Protein AF-A0A0F3IJR3-F1 (afdb_monomer_lite)

Foldseek 3Di:
DPDDDLQDDDLPDLVVLVVLVVCCVVPNDDPPVNLVSVLSSVVLADSDPVPDPLPQAPLVVDVPVVNLVSVLQQLQKGKYKDADDPVPDDVPDPRIDIAIAGNDDPVSLVVVVVCLVSCLVCLVVLLVSLLVSQVVCVSVVAFDLQDHCCCPCPVALPDDPQNPHDDRNCSSSVSNLVSLVVCCVVPVVVSVVVLVVLVPRSTLSSVLSNLQVLLPDPSDALLVSLVSCCPPVNANVQGLSNLQSNLSNCLRRLVVDDPVSLVVVVVSLVVFHDPVVDDPPQDPVNVVVSRLLSSLLVLVSCVVSVHDDDPVSVVSNVVSCVVPVVDDDPPDCPSSGPDDDPPDDCPLQPDHLVRLVPDDLVVNVCSLPDPPDPVNNVSSLVSLLVCCLVPVVSLLVNLVVCLVVVVDDLSSLLSSVVSLVNNPDVVSVVSNVVSVVSDDPVSCPDPRPVVVVVVVVVD

pLDDT: mean 83.33, std 15.6, range [25.81, 98.75]

Sequence (459 aa):
MWNGSLAKNANLHPQFIHHIKSKIEKNPPNEPYLTFWRIIALKLNDCISTNIYHEFPNIKVSRDEFSLSALLKLLEPKIKFSKRPPWENNTDSPPYQAEVVIQIKTYQFKKLKTYYPEIVSLLLPITNFLNQAMNYWQLLGKADDKNDFSEWHLVSISPHDQNNQFHNWTLLIELCRDLWDITYKTNQSLALAVLEIWKTFQFPVFKRLIFDAFANSDCVSPSDKLDYLLTDNHWWFWSSATTREKFRLLASICPKLNRTALKILEQAILSGPPREMFRQEITDHEWQNINDRKVWLHLVKLESFNATLSKKLQAALNDLSTKYPRWKLEEGERSEFNIWFSTGRGNRCDITRDELITLPIQQRIEKLTESTDEFIQEERIDLFGYICRDKPDFALETLGYIAATSNWDNLIWHKSIMALSEANNPQYWLETAKLIVQLPDQFFCKRSLGGFMVDKANR

Radius of gyration: 27.33 Å; chains: 1; bounding box: 63×71×64 Å

Structure (mmCIF, N/CA/C/O backbone):
data_AF-A0A0F3IJR3-F1
#
_entry.id   AF-A0A0F3IJR3-F1
#
loop_
_atom_site.group_PDB
_atom_site.id
_atom_site.type_symbol
_atom_site.label_atom_id
_atom_site.label_alt_id
_atom_site.label_comp_id
_atom_site.label_asym_id
_atom_site.label_entity_id
_atom_site.label_seq_id
_atom_site.pdbx_PDB_ins_code
_atom_site.Cartn_x
_atom_site.Cartn_y
_atom_site.Cartn_z
_atom_site.occupancy
_atom_site.B_iso_or_equiv
_atom_site.auth_seq_id
_atom_site.auth_comp_id
_atom_site.auth_asym_id
_atom_site.auth_atom_id
_atom_site.pdbx_PDB_model_num
ATOM 1 N N . MET A 1 1 ? 7.805 -5.496 -41.199 1.00 29.22 1 MET A N 1
ATOM 2 C CA . MET A 1 1 ? 9.189 -5.091 -40.850 1.00 29.22 1 MET A CA 1
ATOM 3 C C . MET A 1 1 ? 9.370 -5.116 -39.334 1.00 29.22 1 MET A C 1
ATOM 5 O O . MET A 1 1 ? 9.513 -4.080 -38.703 1.00 29.22 1 MET A O 1
ATOM 9 N N . TRP A 1 2 ? 9.313 -6.306 -38.740 1.00 30.94 2 TRP A N 1
ATOM 10 C CA . TRP A 1 2 ? 9.474 -6.514 -37.299 1.00 30.94 2 TRP A CA 1
ATOM 11 C C . TRP A 1 2 ? 10.588 -7.542 -37.106 1.00 30.94 2 TRP A C 1
ATOM 13 O O . TRP A 1 2 ? 10.345 -8.664 -36.700 1.00 30.94 2 TRP A O 1
ATOM 23 N N . ASN A 1 3 ? 11.806 -7.184 -37.517 1.00 25.81 3 ASN A N 1
ATOM 24 C CA . ASN A 1 3 ? 12.992 -8.010 -37.311 1.00 25.81 3 ASN A CA 1
ATOM 25 C C . ASN A 1 3 ? 14.134 -7.111 -36.819 1.00 25.81 3 ASN A C 1
ATOM 27 O O . ASN A 1 3 ? 14.698 -6.329 -37.577 1.00 25.81 3 ASN A O 1
ATOM 31 N N . GLY A 1 4 ? 14.460 -7.228 -35.531 1.00 27.92 4 GLY A N 1
ATOM 32 C CA . GLY A 1 4 ? 15.848 -7.133 -35.071 1.00 27.92 4 GLY A CA 1
ATOM 33 C C . GLY A 1 4 ? 16.371 -5.835 -34.446 1.00 27.92 4 GLY A C 1
ATOM 34 O O . GLY A 1 4 ? 17.396 -5.919 -33.779 1.00 27.92 4 GLY A O 1
ATOM 35 N N . SER A 1 5 ? 15.738 -4.660 -34.573 1.00 30.77 5 SER A N 1
ATOM 36 C CA . SER A 1 5 ? 16.418 -3.405 -34.161 1.00 30.77 5 SER A CA 1
ATOM 37 C C . SER A 1 5 ? 16.098 -2.861 -32.760 1.00 30.77 5 SER A C 1
ATOM 39 O O . SER A 1 5 ? 16.765 -1.930 -32.322 1.00 30.77 5 SER A O 1
ATOM 41 N N . LEU A 1 6 ? 15.116 -3.406 -32.034 1.00 39.41 6 LEU A N 1
ATOM 42 C CA . LEU A 1 6 ? 14.783 -2.946 -30.670 1.00 39.41 6 LEU A CA 1
ATOM 43 C C . LEU A 1 6 ? 15.561 -3.687 -29.565 1.00 39.41 6 LEU A C 1
ATOM 45 O O . LEU A 1 6 ? 15.434 -3.354 -28.394 1.00 39.41 6 LEU A O 1
ATOM 49 N N . ALA A 1 7 ? 16.383 -4.678 -29.925 1.00 33.22 7 ALA A N 1
ATOM 50 C CA . ALA A 1 7 ? 16.997 -5.603 -28.971 1.00 33.22 7 ALA A CA 1
ATOM 51 C C . ALA A 1 7 ? 18.374 -5.173 -28.425 1.00 33.22 7 ALA A C 1
ATOM 53 O O . ALA A 1 7 ? 18.953 -5.897 -27.619 1.00 33.22 7 ALA A O 1
ATOM 54 N N . LYS A 1 8 ? 18.942 -4.033 -28.842 1.00 35.62 8 LYS A N 1
ATOM 55 C CA . LYS A 1 8 ? 20.280 -3.617 -28.386 1.00 35.62 8 LYS A CA 1
ATOM 56 C C . LYS A 1 8 ? 20.358 -2.116 -28.139 1.00 35.62 8 LYS A C 1
ATOM 58 O O . LYS A 1 8 ? 20.561 -1.376 -29.088 1.00 35.62 8 LYS A O 1
ATOM 63 N N . ASN A 1 9 ? 20.242 -1.708 -26.871 1.00 39.19 9 ASN A N 1
ATOM 64 C CA . ASN A 1 9 ? 20.875 -0.542 -26.218 1.00 39.19 9 ASN A CA 1
ATOM 65 C C . ASN A 1 9 ? 20.870 0.850 -26.886 1.00 39.19 9 ASN A C 1
ATOM 67 O O . ASN A 1 9 ? 21.471 1.782 -26.356 1.00 39.19 9 ASN A O 1
ATOM 71 N N . ALA A 1 10 ? 20.229 1.037 -28.030 1.00 44.69 10 ALA A N 1
ATOM 72 C CA . ALA A 1 10 ? 20.289 2.280 -28.766 1.00 44.69 10 ALA A CA 1
ATOM 73 C C . ALA A 1 10 ? 19.064 3.114 -28.411 1.00 44.69 10 ALA A C 1
ATOM 75 O O . ALA A 1 10 ? 17.939 2.796 -28.799 1.00 44.69 10 ALA A O 1
ATOM 76 N N . ASN A 1 11 ? 19.297 4.220 -27.703 1.00 58.75 11 ASN A N 1
ATOM 77 C CA . ASN A 1 11 ? 18.420 5.377 -27.812 1.00 58.75 11 ASN A CA 1
ATOM 78 C C . ASN A 1 11 ? 18.106 5.584 -29.297 1.00 58.75 11 ASN A C 1
ATOM 80 O O . ASN A 1 11 ? 19.029 5.706 -30.106 1.00 58.75 11 ASN A O 1
ATOM 84 N N . LEU A 1 12 ? 16.822 5.594 -29.661 1.00 66.50 12 LEU A N 1
ATOM 85 C CA . LEU A 1 12 ? 16.434 5.823 -31.048 1.00 66.50 12 LEU A CA 1
ATOM 86 C C . LEU A 1 12 ? 17.084 7.112 -31.555 1.00 66.50 12 LEU A C 1
ATOM 88 O O . LEU A 1 12 ? 17.100 8.132 -30.857 1.00 66.50 12 LEU A O 1
ATOM 92 N N . HIS A 1 13 ? 17.625 7.052 -32.773 1.00 76.94 13 HIS A N 1
ATOM 93 C CA . HIS A 1 13 ? 18.280 8.196 -33.392 1.00 76.94 13 HIS A CA 1
ATOM 94 C C . HIS A 1 13 ? 17.322 9.407 -33.405 1.00 76.94 13 HIS A C 1
ATOM 96 O O . HIS A 1 13 ? 16.145 9.227 -33.738 1.00 76.94 13 HIS A O 1
ATOM 102 N N . PRO A 1 14 ? 17.768 10.641 -33.086 1.00 78.25 14 PRO A N 1
ATOM 103 C CA . PRO A 1 14 ? 16.880 11.805 -32.989 1.00 78.25 14 PRO A CA 1
ATOM 104 C C . PRO A 1 14 ? 16.018 12.044 -34.236 1.00 78.25 14 PRO A C 1
ATOM 106 O O . PRO A 1 14 ? 14.844 12.388 -34.119 1.00 78.25 14 PRO A O 1
ATOM 109 N N . GLN A 1 15 ? 16.561 11.787 -35.430 1.00 79.69 15 GLN A N 1
ATOM 110 C CA . GLN A 1 15 ? 15.805 11.892 -36.685 1.00 79.69 15 GLN A CA 1
ATOM 111 C C . GLN A 1 15 ? 14.688 10.846 -36.790 1.00 79.69 15 GLN A C 1
ATOM 113 O O . GLN A 1 15 ? 13.614 11.138 -37.309 1.00 79.69 15 GLN A O 1
ATOM 118 N N . PHE A 1 16 ? 14.908 9.638 -36.264 1.00 81.50 16 PHE A N 1
ATOM 119 C CA . PHE A 1 16 ? 13.880 8.602 -36.235 1.00 81.50 16 PHE A CA 1
ATOM 120 C C . PHE A 1 16 ? 12.771 8.957 -35.238 1.00 81.50 16 PHE A C 1
ATOM 122 O O . PHE A 1 16 ? 11.596 8.810 -35.556 1.00 81.50 16 PHE A O 1
ATOM 129 N N . ILE A 1 17 ? 13.123 9.530 -34.080 1.00 82.19 17 ILE A N 1
ATOM 130 C CA . ILE A 1 17 ? 12.140 10.081 -33.133 1.00 82.19 17 ILE A CA 1
ATOM 131 C C . ILE A 1 17 ? 11.315 11.191 -33.792 1.00 82.19 17 ILE A C 1
ATOM 133 O O . ILE A 1 17 ? 10.092 11.195 -33.669 1.00 82.19 17 ILE A O 1
ATOM 137 N N . HIS A 1 18 ? 11.960 12.110 -34.516 1.00 83.50 18 HIS A N 1
ATOM 138 C CA . HIS A 1 18 ? 11.261 13.161 -35.255 1.00 83.50 18 HIS A CA 1
ATOM 139 C C . HIS A 1 18 ? 10.301 12.576 -36.304 1.00 83.50 18 HIS A C 1
ATOM 141 O O . HIS A 1 18 ? 9.154 13.012 -36.404 1.00 83.50 18 HIS A O 1
ATOM 147 N N . HIS A 1 19 ? 10.727 11.534 -37.025 1.00 85.62 19 HIS A N 1
ATOM 148 C CA . HIS A 1 19 ? 9.872 10.828 -37.976 1.00 85.62 19 HIS A CA 1
ATOM 149 C C . HIS A 1 19 ? 8.655 10.181 -37.301 1.00 85.62 19 HIS A C 1
ATOM 151 O O . HIS A 1 19 ? 7.536 10.351 -37.785 1.00 85.62 19 HIS A O 1
ATOM 157 N N . ILE A 1 20 ? 8.851 9.487 -36.172 1.00 84.62 20 ILE A N 1
ATOM 158 C CA . ILE A 1 20 ? 7.757 8.892 -35.388 1.00 84.62 20 ILE A CA 1
ATOM 159 C C . ILE A 1 20 ? 6.767 9.977 -34.957 1.00 84.62 20 ILE A C 1
ATOM 161 O O . ILE A 1 20 ? 5.573 9.829 -35.205 1.00 84.62 20 ILE A O 1
ATOM 165 N N . LYS A 1 21 ? 7.249 11.081 -34.368 1.00 86.06 21 LYS A N 1
ATOM 166 C CA . LYS A 1 21 ? 6.394 12.196 -33.924 1.00 86.06 21 LYS A CA 1
ATOM 167 C C . LYS A 1 21 ? 5.563 12.762 -35.079 1.00 86.06 21 LYS A C 1
ATOM 169 O O . LYS A 1 21 ? 4.343 12.821 -34.972 1.00 86.06 21 LYS A O 1
ATOM 174 N N . SER A 1 22 ? 6.199 13.045 -36.219 1.00 87.88 22 SER A N 1
ATOM 175 C CA . SER A 1 22 ? 5.498 13.543 -37.410 1.00 87.88 22 SER A CA 1
ATOM 176 C C . SER A 1 22 ? 4.459 12.552 -37.951 1.00 87.88 22 SER A C 1
ATOM 178 O O . SER A 1 22 ? 3.396 12.957 -38.423 1.00 87.88 22 SER A O 1
ATOM 180 N N . LYS A 1 23 ? 4.738 11.243 -37.895 1.00 89.00 23 LYS A N 1
ATOM 181 C CA . LYS A 1 23 ? 3.787 10.207 -38.325 1.00 89.00 23 LYS A CA 1
ATOM 182 C C . LYS A 1 23 ? 2.594 10.091 -37.382 1.00 89.00 23 LYS A C 1
ATOM 184 O O . LYS A 1 23 ? 1.479 9.995 -37.882 1.00 89.00 23 LYS A O 1
ATOM 189 N N . ILE A 1 24 ? 2.816 10.157 -36.068 1.00 88.94 24 ILE A N 1
ATOM 190 C CA . ILE A 1 24 ? 1.741 10.173 -35.065 1.00 88.94 24 ILE A CA 1
ATOM 191 C C . ILE A 1 24 ? 0.814 11.376 -35.280 1.00 88.94 24 ILE A C 1
ATOM 193 O O . ILE A 1 24 ? -0.397 11.217 -35.213 1.00 88.94 24 ILE A O 1
ATOM 197 N N . GLU A 1 25 ? 1.363 12.560 -35.558 1.00 89.38 25 GLU A N 1
ATOM 198 C CA . GLU A 1 25 ? 0.566 13.776 -35.785 1.00 89.38 25 GLU A CA 1
ATOM 199 C C . GLU A 1 25 ? -0.280 13.700 -37.061 1.00 89.38 25 GLU A C 1
ATOM 201 O O . GLU A 1 25 ? -1.421 14.151 -37.076 1.00 89.38 25 GLU A O 1
ATOM 206 N N . LYS A 1 26 ? 0.270 13.128 -38.140 1.00 90.19 26 LYS A N 1
ATOM 207 C CA . LYS A 1 26 ? -0.408 13.064 -39.444 1.00 90.19 26 LYS A CA 1
ATOM 208 C C . LYS A 1 26 ? -1.416 11.924 -39.555 1.00 90.19 26 LYS A C 1
ATOM 210 O O . LYS A 1 26 ? -2.424 12.079 -40.234 1.00 90.19 26 LYS A O 1
ATOM 215 N N . ASN A 1 27 ? -1.100 10.764 -38.987 1.00 90.56 27 ASN A N 1
ATOM 216 C CA . ASN A 1 27 ? -1.944 9.575 -39.048 1.00 90.56 27 ASN A CA 1
ATOM 217 C C . ASN A 1 27 ? -1.704 8.714 -37.795 1.00 90.56 27 ASN A C 1
ATOM 219 O O . ASN A 1 27 ? -0.881 7.789 -37.836 1.00 90.56 27 ASN A O 1
ATOM 223 N N . PRO A 1 28 ? -2.345 9.053 -36.662 1.00 87.62 28 PRO A N 1
ATOM 224 C CA . PRO A 1 28 ? -2.126 8.346 -35.411 1.00 87.62 28 PRO A CA 1
ATOM 225 C C . PRO A 1 28 ? -2.619 6.896 -35.525 1.00 87.62 28 PRO A C 1
ATOM 227 O O . PRO A 1 28 ? -3.729 6.666 -36.007 1.00 87.62 28 PRO A O 1
ATOM 230 N N . PRO A 1 29 ? -1.830 5.901 -35.082 1.00 86.75 29 PRO A N 1
ATOM 231 C CA . PRO A 1 29 ? -2.337 4.540 -34.952 1.00 86.75 29 PRO A CA 1
ATOM 232 C C . PRO A 1 29 ? -3.429 4.474 -33.872 1.00 86.75 29 PRO A C 1
ATOM 234 O O . PRO A 1 29 ? -3.525 5.358 -33.023 1.00 86.75 29 PRO A O 1
ATOM 237 N N . ASN A 1 30 ? -4.224 3.403 -33.868 1.00 86.88 30 ASN A N 1
ATOM 238 C CA . ASN A 1 30 ? -5.191 3.158 -32.797 1.00 86.88 30 ASN A CA 1
ATOM 239 C C . ASN A 1 30 ? -4.487 2.755 -31.492 1.00 86.88 30 ASN A C 1
ATOM 241 O O . ASN A 1 30 ? -3.358 2.248 -31.499 1.00 86.88 30 ASN A O 1
ATOM 245 N N . GLU A 1 31 ? -5.172 2.934 -30.364 1.00 84.50 31 GLU A N 1
ATOM 246 C CA . GLU A 1 31 ? -4.730 2.330 -29.108 1.00 84.50 31 GLU A CA 1
ATOM 247 C C . GLU A 1 31 ? -4.719 0.795 -29.218 1.00 84.50 31 GLU A C 1
ATOM 249 O O . GLU A 1 31 ? -5.541 0.227 -29.942 1.00 84.50 31 GLU A O 1
ATOM 254 N N . PRO A 1 32 ? -3.780 0.102 -28.546 1.00 81.19 32 PRO A N 1
ATOM 255 C CA . PRO A 1 32 ? -2.757 0.612 -27.613 1.00 81.19 32 PRO A CA 1
ATOM 256 C C . PRO A 1 32 ? -1.435 1.071 -28.279 1.00 81.19 32 PRO A C 1
ATOM 258 O O . PRO A 1 32 ? -0.481 1.469 -27.603 1.00 81.19 32 PRO A O 1
ATOM 261 N N . TYR A 1 33 ? -1.333 1.006 -29.613 1.00 84.56 33 TYR A N 1
ATOM 262 C CA . TYR A 1 33 ? -0.088 1.286 -30.344 1.00 84.56 33 TYR A CA 1
ATOM 263 C C . TYR A 1 33 ? 0.300 2.769 -30.343 1.00 84.56 33 TYR A C 1
ATOM 265 O O . TYR A 1 33 ? 1.489 3.090 -30.405 1.00 84.56 33 TYR A O 1
ATOM 273 N N . LEU A 1 34 ? -0.675 3.677 -30.263 1.00 85.56 34 LEU A N 1
ATOM 274 C CA . LEU A 1 34 ? -0.418 5.111 -30.113 1.00 85.56 34 LEU A CA 1
ATOM 275 C C . LEU A 1 34 ? 0.354 5.405 -28.829 1.00 85.56 34 LEU A C 1
ATOM 277 O O . LEU A 1 34 ? 1.403 6.055 -28.880 1.00 85.56 34 LEU A O 1
ATOM 281 N N . THR A 1 35 ? -0.125 4.874 -27.705 1.00 85.00 35 THR A N 1
ATOM 282 C CA . THR A 1 35 ? 0.542 4.980 -26.404 1.00 85.00 35 THR A CA 1
ATOM 283 C C . THR A 1 35 ? 1.959 4.412 -26.457 1.00 85.00 35 THR A C 1
ATOM 285 O O . THR A 1 35 ? 2.906 5.088 -26.050 1.00 85.00 35 THR A O 1
ATOM 288 N N . PHE A 1 36 ? 2.142 3.228 -27.053 1.00 85.19 36 PHE A N 1
ATOM 289 C CA . PHE A 1 36 ? 3.469 2.639 -27.262 1.00 85.19 36 PHE A CA 1
ATOM 290 C C . PHE A 1 36 ? 4.419 3.598 -27.995 1.00 85.19 36 PHE A C 1
ATOM 292 O O . PHE A 1 36 ? 5.496 3.920 -27.491 1.00 85.19 36 PHE A O 1
ATOM 299 N N . TRP A 1 37 ? 4.021 4.111 -29.163 1.00 84.69 37 TRP A N 1
ATOM 300 C CA . TRP A 1 37 ? 4.897 4.973 -29.959 1.00 84.69 37 TRP A CA 1
ATOM 301 C C . TRP A 1 37 ? 5.162 6.332 -29.306 1.00 84.69 37 TRP A C 1
ATOM 303 O O . TRP A 1 37 ? 6.263 6.865 -29.458 1.00 84.69 37 TRP A O 1
ATOM 313 N N . ARG A 1 38 ? 4.210 6.873 -28.534 1.00 85.62 38 ARG A N 1
ATOM 314 C CA . ARG A 1 38 ? 4.421 8.086 -27.727 1.00 85.62 38 ARG A CA 1
ATOM 315 C C . ARG A 1 38 ? 5.463 7.863 -26.634 1.00 85.62 38 ARG A C 1
ATOM 317 O O . ARG A 1 38 ? 6.383 8.670 -26.521 1.00 85.62 38 ARG A O 1
ATOM 324 N N . ILE A 1 39 ? 5.375 6.756 -25.893 1.00 84.75 39 ILE A N 1
ATOM 325 C CA . ILE A 1 39 ? 6.351 6.387 -24.852 1.00 84.75 39 ILE A CA 1
ATOM 326 C C . ILE A 1 39 ? 7.758 6.274 -25.451 1.00 84.75 39 ILE A C 1
ATOM 328 O O . ILE A 1 39 ? 8.713 6.852 -24.926 1.00 84.75 39 ILE A O 1
ATOM 332 N N . ILE A 1 40 ? 7.870 5.590 -26.592 1.00 81.88 40 ILE A N 1
ATOM 333 C CA . ILE A 1 40 ? 9.126 5.425 -27.328 1.00 81.88 40 ILE A CA 1
ATOM 334 C C . ILE A 1 40 ? 9.674 6.779 -27.819 1.00 81.88 40 ILE A C 1
ATOM 336 O O . ILE A 1 40 ? 10.865 7.060 -27.680 1.00 81.88 40 ILE A O 1
ATOM 340 N N . ALA A 1 41 ? 8.820 7.658 -28.351 1.00 79.88 41 ALA A N 1
ATOM 341 C CA . ALA A 1 41 ? 9.226 8.978 -28.841 1.00 79.88 41 ALA A CA 1
ATOM 342 C C . ALA A 1 41 ? 9.627 9.960 -27.723 1.00 79.88 41 ALA A C 1
ATOM 344 O O . ALA A 1 41 ? 10.402 10.889 -27.972 1.00 79.88 41 ALA A O 1
ATOM 345 N N . LEU A 1 42 ? 9.100 9.771 -26.511 1.00 78.44 42 LEU A N 1
ATOM 346 C CA . LEU A 1 42 ? 9.433 10.551 -25.317 1.00 78.44 42 LEU A CA 1
ATOM 347 C C . LEU A 1 42 ? 10.641 9.994 -24.548 1.00 78.44 42 LEU A C 1
ATOM 349 O O . LEU A 1 42 ? 11.078 10.628 -23.592 1.00 78.44 42 LEU A O 1
ATOM 353 N N . LYS A 1 43 ? 11.207 8.851 -24.971 1.00 76.31 43 LYS A N 1
ATOM 354 C CA . LYS A 1 43 ? 12.312 8.158 -24.280 1.00 76.31 43 LYS A CA 1
ATOM 355 C C . LYS A 1 43 ? 12.000 7.842 -22.811 1.00 76.31 43 LYS A C 1
ATOM 357 O O . LYS A 1 43 ? 12.888 7.857 -21.963 1.00 76.31 43 LYS A O 1
ATOM 362 N N . LEU A 1 44 ? 10.731 7.563 -22.512 1.00 72.25 44 LEU A N 1
ATOM 363 C CA . LEU A 1 44 ? 10.310 7.112 -21.180 1.00 72.25 44 LEU A CA 1
ATOM 364 C C . LEU A 1 44 ? 10.570 5.612 -20.992 1.00 72.25 44 LEU A C 1
ATOM 366 O O . LEU A 1 44 ? 10.406 5.083 -19.893 1.00 72.25 44 LEU A O 1
ATOM 370 N N . ASN A 1 45 ? 10.940 4.912 -22.067 1.00 69.75 45 ASN A N 1
ATOM 371 C CA . ASN A 1 45 ? 11.229 3.495 -22.030 1.00 69.75 45 ASN A CA 1
ATOM 372 C C . ASN A 1 45 ? 12.633 3.210 -21.491 1.00 69.75 45 ASN A C 1
ATOM 374 O O . ASN A 1 45 ? 13.572 3.961 -21.748 1.00 69.75 45 ASN A O 1
ATOM 378 N N . ASP A 1 46 ? 12.784 2.075 -20.815 1.00 64.94 46 ASP A N 1
ATOM 379 C CA . ASP A 1 46 ? 14.101 1.529 -20.520 1.00 64.94 46 ASP A CA 1
ATOM 380 C C . ASP A 1 46 ? 14.512 0.543 -21.617 1.00 64.94 46 ASP A C 1
ATOM 382 O O . ASP A 1 46 ? 13.840 -0.464 -21.865 1.00 64.94 46 ASP A O 1
ATOM 386 N N . CYS A 1 47 ? 15.634 0.820 -22.274 1.00 49.53 47 CYS A N 1
ATOM 387 C CA . CYS A 1 47 ? 16.326 -0.153 -23.110 1.00 49.53 47 CYS A CA 1
ATOM 388 C C . CYS A 1 47 ? 17.326 -0.900 -22.223 1.00 49.53 47 CYS A C 1
ATOM 390 O O . CYS A 1 47 ? 18.531 -0.773 -22.426 1.00 49.53 47 CYS A O 1
ATOM 392 N N . ILE A 1 48 ? 16.851 -1.658 -21.228 1.00 45.06 48 ILE A N 1
ATOM 393 C CA . ILE A 1 48 ? 17.747 -2.458 -20.384 1.00 45.06 48 ILE A CA 1
ATOM 394 C C . ILE A 1 48 ? 18.396 -3.520 -21.269 1.00 45.06 48 ILE A C 1
ATOM 396 O O . ILE A 1 48 ? 17.821 -4.577 -21.536 1.00 45.06 48 ILE A O 1
ATOM 400 N N . SER A 1 49 ? 19.630 -3.264 -21.697 1.00 40.88 49 SER A N 1
ATOM 401 C CA . SER A 1 49 ? 20.579 -4.338 -21.934 1.00 40.88 49 SER A CA 1
ATOM 402 C C . SER A 1 49 ? 20.668 -5.130 -20.639 1.00 40.88 49 SER A C 1
ATOM 404 O O . SER A 1 49 ? 21.152 -4.629 -19.624 1.00 40.88 49 SER A O 1
ATOM 406 N N . THR A 1 50 ? 20.247 -6.388 -20.687 1.00 39.28 50 THR A N 1
ATOM 407 C CA . THR A 1 50 ? 20.383 -7.366 -19.601 1.00 39.28 50 THR A CA 1
ATOM 408 C C . THR A 1 50 ? 21.825 -7.517 -19.084 1.00 39.28 50 THR A C 1
ATOM 410 O O . THR A 1 50 ? 22.027 -8.159 -18.059 1.00 39.28 50 THR A O 1
ATOM 413 N N . ASN A 1 51 ? 22.809 -6.891 -19.747 1.00 35.22 51 ASN A N 1
ATOM 414 C CA . ASN A 1 51 ? 24.241 -6.991 -19.482 1.00 35.22 51 ASN A CA 1
ATOM 415 C C . ASN A 1 51 ? 24.942 -5.691 -19.031 1.00 35.22 51 ASN A C 1
ATOM 417 O O . ASN A 1 51 ? 26.164 -5.719 -18.899 1.00 35.22 51 ASN A O 1
ATOM 421 N N . ILE A 1 52 ? 24.254 -4.562 -18.783 1.00 40.12 52 ILE A N 1
ATOM 422 C CA . ILE A 1 52 ? 24.945 -3.417 -18.147 1.00 40.12 52 ILE A CA 1
ATOM 423 C C . ILE A 1 52 ? 24.871 -3.596 -16.632 1.00 40.12 52 ILE A C 1
ATOM 425 O O . ILE A 1 52 ? 23.828 -3.401 -16.010 1.00 40.12 52 ILE A O 1
ATOM 429 N N . TYR A 1 53 ? 25.994 -3.976 -16.029 1.00 43.84 53 TYR A N 1
ATOM 430 C CA . TYR A 1 53 ? 26.208 -3.779 -14.603 1.00 43.84 53 TYR A CA 1
ATOM 431 C C . TYR A 1 53 ? 26.204 -2.270 -14.341 1.00 43.84 53 TYR A C 1
ATOM 433 O O . TYR A 1 53 ? 27.206 -1.600 -14.568 1.00 43.84 53 TYR A O 1
ATOM 441 N N . HIS A 1 54 ? 25.076 -1.711 -13.905 1.00 54.44 54 HIS A N 1
ATOM 442 C CA . HIS A 1 54 ? 25.104 -0.380 -13.313 1.00 54.44 54 HIS A CA 1
ATOM 443 C C . HIS A 1 54 ? 25.858 -0.491 -11.987 1.00 54.44 54 HIS A C 1
ATOM 445 O O . HIS A 1 54 ? 25.391 -1.155 -11.054 1.00 54.44 54 HIS A O 1
ATOM 451 N N . GLU A 1 55 ? 27.055 0.095 -11.928 1.00 63.94 55 GLU A N 1
ATOM 452 C CA . GLU A 1 55 ? 27.827 0.177 -10.693 1.00 63.94 55 GLU A CA 1
ATOM 453 C C . GLU A 1 55 ? 26.985 0.887 -9.633 1.00 63.94 55 GLU A C 1
ATOM 455 O O . GLU A 1 55 ? 26.518 2.011 -9.819 1.00 63.94 55 GLU A O 1
ATOM 460 N N . PHE A 1 56 ? 26.737 0.189 -8.525 1.00 72.88 56 PHE A N 1
ATOM 461 C CA . PHE A 1 56 ? 26.011 0.767 -7.407 1.00 72.88 56 PHE A CA 1
ATOM 462 C C . PHE A 1 56 ? 26.917 1.805 -6.735 1.00 72.88 56 PHE A C 1
ATOM 464 O O . PHE A 1 56 ? 28.020 1.428 -6.322 1.00 72.88 56 PHE A O 1
ATOM 471 N N . PRO A 1 57 ? 26.489 3.075 -6.605 1.00 73.81 57 PRO A N 1
ATOM 472 C CA . PRO A 1 57 ? 27.361 4.132 -6.113 1.00 73.81 57 PRO A CA 1
ATOM 473 C C . PRO A 1 57 ? 27.839 3.836 -4.687 1.00 73.81 57 PRO A C 1
ATOM 475 O O . PRO A 1 57 ? 27.126 3.238 -3.872 1.00 73.81 57 PRO A O 1
ATOM 478 N N . ASN A 1 58 ? 29.069 4.244 -4.374 1.00 74.12 58 ASN A N 1
ATOM 479 C CA . ASN A 1 58 ? 29.626 4.078 -3.037 1.00 74.12 58 ASN A CA 1
ATOM 480 C C . ASN A 1 58 ? 29.129 5.187 -2.102 1.00 74.12 58 ASN A C 1
ATOM 482 O O . ASN A 1 58 ? 29.812 6.179 -1.877 1.00 74.12 58 ASN A O 1
ATOM 486 N N . ILE A 1 59 ? 27.954 4.975 -1.513 1.00 71.75 59 ILE A N 1
ATOM 487 C CA . ILE A 1 59 ? 27.280 5.973 -0.670 1.00 71.75 59 ILE A CA 1
ATOM 488 C C . ILE A 1 59 ? 28.085 6.309 0.609 1.00 71.75 59 ILE A C 1
ATOM 490 O O . ILE A 1 59 ? 27.970 7.417 1.121 1.00 71.75 59 ILE A O 1
ATOM 494 N N . LYS A 1 60 ? 28.966 5.412 1.100 1.00 63.88 60 LYS A N 1
ATOM 495 C CA . LYS A 1 60 ? 29.793 5.672 2.304 1.00 63.88 60 LYS A CA 1
ATOM 496 C C . LYS A 1 60 ? 30.827 6.773 2.115 1.00 63.88 60 LYS A C 1
ATOM 498 O O . LYS A 1 60 ? 31.185 7.437 3.081 1.00 63.88 60 LYS A O 1
ATOM 503 N N . VAL A 1 61 ? 31.389 6.884 0.914 1.00 51.97 61 VAL A N 1
ATOM 504 C CA . VAL A 1 61 ? 32.572 7.725 0.677 1.00 51.97 61 VAL A CA 1
ATOM 505 C C . VAL A 1 61 ? 32.176 9.181 0.439 1.00 51.97 61 VAL A C 1
ATOM 507 O O . VAL A 1 61 ? 33.035 10.058 0.414 1.00 51.97 61 VAL A O 1
ATOM 510 N N . SER A 1 62 ? 30.881 9.480 0.340 1.00 44.94 62 SER A N 1
ATOM 511 C CA . SER A 1 62 ? 30.484 10.769 -0.179 1.00 44.94 62 SER A CA 1
ATOM 512 C C . SER A 1 62 ? 29.080 11.207 0.239 1.00 44.94 62 SER A C 1
ATOM 514 O O . SER A 1 62 ? 28.068 10.791 -0.321 1.00 44.94 62 SER A O 1
ATOM 516 N N . ARG A 1 63 ? 29.049 12.248 1.072 1.00 55.03 63 ARG A N 1
ATOM 517 C CA . ARG A 1 63 ? 28.084 13.349 0.913 1.00 55.03 63 ARG A CA 1
ATOM 518 C C . ARG A 1 63 ? 28.369 14.165 -0.365 1.00 55.03 63 ARG A C 1
ATOM 520 O O . ARG A 1 63 ? 28.120 15.365 -0.387 1.00 55.03 63 ARG A O 1
ATOM 527 N N . ASP A 1 64 ? 28.968 13.561 -1.392 1.00 71.94 64 ASP A N 1
ATOM 528 C CA . ASP A 1 64 ? 29.156 14.228 -2.670 1.00 71.94 64 ASP A CA 1
ATOM 529 C C . ASP A 1 64 ? 27.843 14.140 -3.443 1.00 71.94 64 ASP A C 1
ATOM 531 O O . ASP A 1 64 ? 27.146 13.122 -3.478 1.00 71.94 64 ASP A O 1
ATOM 535 N N . GLU A 1 65 ? 27.453 15.267 -4.019 1.00 78.25 65 GLU A N 1
ATOM 536 C CA . GLU A 1 65 ? 26.202 15.386 -4.762 1.00 78.25 65 GLU A CA 1
ATOM 537 C C . GLU A 1 65 ? 26.181 14.436 -5.973 1.00 78.25 65 GLU A C 1
ATOM 539 O O . GLU A 1 65 ? 25.113 14.036 -6.439 1.00 78.25 65 GLU A O 1
ATOM 544 N N . PHE A 1 66 ? 27.357 14.005 -6.446 1.00 82.44 66 PHE A N 1
ATOM 545 C CA . PHE A 1 66 ? 27.520 13.064 -7.550 1.00 82.44 66 PHE A CA 1
ATOM 546 C C . PHE A 1 66 ? 26.991 11.665 -7.230 1.00 82.44 66 PHE A C 1
ATOM 548 O O . PHE A 1 66 ? 26.254 11.109 -8.047 1.00 82.44 66 PHE A O 1
ATOM 555 N N . SER A 1 67 ? 27.300 11.100 -6.061 1.00 84.75 67 SER A N 1
ATOM 556 C CA . SER A 1 67 ? 26.830 9.758 -5.693 1.00 84.75 67 SER A CA 1
ATOM 557 C C . SER A 1 67 ? 25.332 9.730 -5.416 1.00 84.75 67 SER A C 1
ATOM 559 O O . SER A 1 67 ? 24.651 8.782 -5.816 1.00 84.75 67 SER A O 1
ATOM 561 N N . LEU A 1 68 ? 24.794 10.793 -4.808 1.00 87.31 68 LEU A N 1
ATOM 562 C CA . LEU A 1 68 ? 23.347 10.958 -4.640 1.00 87.31 68 LEU A CA 1
ATOM 563 C C . LEU A 1 68 ? 22.647 11.128 -5.996 1.00 87.31 68 LEU A C 1
ATOM 565 O O . LEU A 1 68 ? 21.626 10.491 -6.243 1.00 87.31 68 LEU A O 1
ATOM 569 N N . SER A 1 69 ? 23.225 11.909 -6.912 1.00 86.81 69 SER A N 1
ATOM 570 C CA . SER A 1 69 ? 22.721 12.057 -8.284 1.00 86.81 69 SER A CA 1
ATOM 571 C C . SER A 1 69 ? 22.756 10.733 -9.059 1.00 86.81 69 SER A C 1
ATOM 573 O O . SER A 1 69 ? 21.793 10.383 -9.742 1.00 86.81 69 SER A O 1
ATOM 575 N N . ALA A 1 70 ? 23.830 9.950 -8.920 1.00 87.31 70 ALA A N 1
ATOM 576 C CA . ALA A 1 70 ? 23.936 8.621 -9.515 1.00 87.31 70 ALA A CA 1
ATOM 577 C C . ALA A 1 70 ? 22.874 7.663 -8.957 1.00 87.31 70 ALA A C 1
ATOM 579 O O . ALA A 1 70 ? 22.239 6.945 -9.729 1.00 87.31 70 ALA A O 1
ATOM 580 N N . LEU A 1 71 ? 22.623 7.693 -7.644 1.00 89.31 71 LEU A N 1
ATOM 581 C CA . LEU A 1 71 ? 21.547 6.920 -7.026 1.00 89.31 71 LEU A CA 1
ATOM 582 C C . LEU A 1 71 ? 20.171 7.346 -7.556 1.00 89.31 71 LEU A C 1
ATOM 584 O O . LEU A 1 71 ? 19.375 6.483 -7.916 1.00 89.31 71 LEU A O 1
ATOM 588 N N . LEU A 1 72 ? 19.898 8.651 -7.655 1.00 91.56 72 LEU A N 1
ATOM 589 C CA . LEU A 1 72 ? 18.630 9.151 -8.196 1.00 91.56 72 LEU A CA 1
ATOM 590 C C . LEU A 1 72 ? 18.396 8.678 -9.633 1.00 91.56 72 LEU A C 1
ATOM 592 O O . LEU A 1 72 ? 17.281 8.284 -9.953 1.00 91.56 72 LEU A O 1
ATOM 596 N N . LYS A 1 73 ? 19.433 8.622 -10.477 1.00 89.56 73 LYS A N 1
ATOM 597 C CA . LYS A 1 73 ? 19.311 8.048 -11.829 1.00 89.56 73 LYS A CA 1
ATOM 598 C C . LYS A 1 73 ? 18.884 6.579 -11.807 1.00 89.56 73 LYS A C 1
ATOM 600 O O . LYS A 1 73 ? 18.110 6.172 -12.662 1.00 89.56 73 LYS A O 1
ATOM 605 N N . LEU A 1 74 ? 19.353 5.797 -10.830 1.00 90.12 74 LEU A N 1
ATOM 606 C CA . LEU A 1 74 ? 18.959 4.390 -10.687 1.00 90.12 74 LEU A CA 1
ATOM 607 C C . LEU A 1 74 ? 17.532 4.216 -10.151 1.00 90.12 74 LEU A C 1
ATOM 609 O O . LEU A 1 74 ? 16.897 3.196 -10.416 1.00 90.12 74 LEU A O 1
ATOM 613 N N . LEU A 1 75 ? 17.046 5.182 -9.370 1.00 92.75 75 LEU A N 1
ATOM 614 C CA . LEU A 1 75 ? 15.697 5.186 -8.800 1.00 92.75 75 LEU A CA 1
ATOM 615 C C . LEU A 1 75 ? 14.660 5.843 -9.719 1.00 92.75 75 LEU A C 1
ATOM 617 O O . LEU A 1 75 ? 13.466 5.716 -9.459 1.00 92.75 75 LEU A O 1
ATOM 621 N N . GLU A 1 76 ? 15.090 6.527 -10.780 1.00 93.56 76 GLU A N 1
ATOM 622 C CA . GLU A 1 76 ? 14.188 7.140 -11.747 1.00 93.56 76 GLU A CA 1
ATOM 623 C C . GLU A 1 76 ? 13.319 6.051 -12.406 1.00 93.56 76 GLU A C 1
ATOM 625 O O . GLU A 1 76 ? 13.857 5.093 -12.977 1.00 93.56 76 GLU A O 1
ATOM 630 N N . PRO A 1 77 ? 11.980 6.161 -12.351 1.00 94.25 77 PRO A N 1
ATOM 631 C CA . PRO A 1 77 ? 11.104 5.186 -12.977 1.00 94.25 77 PRO A CA 1
ATOM 632 C C . PRO A 1 77 ? 11.238 5.241 -14.498 1.00 94.25 77 PRO A C 1
ATOM 634 O O . PRO A 1 77 ? 11.440 6.302 -15.094 1.00 94.25 77 PRO A O 1
ATOM 637 N N . LYS A 1 78 ? 11.075 4.084 -15.137 1.00 90.88 78 LYS A N 1
ATOM 638 C CA . LYS A 1 78 ? 11.068 3.897 -16.592 1.00 90.88 78 LYS A CA 1
ATOM 639 C C . LYS A 1 78 ? 10.010 2.867 -16.984 1.00 90.88 78 LYS A C 1
ATOM 641 O O . LYS A 1 78 ? 9.556 2.089 -16.150 1.00 90.88 78 LYS A O 1
ATOM 646 N N . ILE A 1 79 ? 9.642 2.827 -18.263 1.00 89.25 79 ILE A N 1
ATOM 647 C CA . ILE A 1 79 ? 8.713 1.828 -18.811 1.00 89.25 79 ILE A CA 1
ATOM 648 C C . ILE A 1 79 ? 9.496 0.739 -19.546 1.00 89.25 79 ILE A C 1
ATOM 650 O O . ILE A 1 79 ? 10.149 0.989 -20.559 1.00 89.25 79 ILE A O 1
ATOM 654 N N . LYS A 1 80 ? 9.415 -0.498 -19.074 1.00 87.25 80 LYS A N 1
ATOM 655 C CA . LYS A 1 80 ? 10.006 -1.656 -19.742 1.00 87.25 80 LYS A CA 1
ATOM 656 C C . LYS A 1 80 ? 8.958 -2.342 -20.606 1.00 87.25 80 LYS A C 1
ATOM 658 O O . LYS A 1 80 ? 7.922 -2.765 -20.102 1.00 87.25 80 LYS A O 1
ATOM 663 N N . PHE A 1 81 ? 9.262 -2.503 -21.891 1.00 85.00 81 PHE A N 1
ATOM 664 C CA . PHE A 1 81 ? 8.472 -3.337 -22.793 1.00 85.00 81 PHE A CA 1
ATOM 665 C C . PHE A 1 81 ? 9.092 -4.729 -22.915 1.00 85.00 81 PHE A C 1
ATOM 667 O O . PHE A 1 81 ? 10.290 -4.866 -23.168 1.00 85.00 81 PHE A O 1
ATOM 674 N N . SER A 1 82 ? 8.274 -5.765 -22.779 1.00 82.44 82 SER A N 1
ATOM 675 C CA . SER A 1 82 ? 8.644 -7.159 -23.027 1.00 82.44 82 SER A CA 1
ATOM 676 C C . SER A 1 82 ? 7.682 -7.782 -24.033 1.00 82.44 82 SER A C 1
ATOM 678 O O . SER A 1 82 ? 6.541 -7.349 -24.190 1.00 82.44 82 SER A O 1
ATOM 680 N N . LYS A 1 83 ? 8.145 -8.803 -24.759 1.00 79.38 83 LYS A N 1
ATOM 681 C CA . LYS A 1 83 ? 7.255 -9.602 -25.604 1.00 79.38 83 LYS A CA 1
ATOM 682 C C . LYS A 1 83 ? 6.312 -10.387 -24.696 1.00 79.38 83 LYS A C 1
ATOM 684 O O . LYS A 1 83 ? 6.785 -11.005 -23.742 1.00 79.38 83 LYS A O 1
ATOM 689 N N . ARG A 1 84 ? 5.016 -10.398 -25.013 1.00 75.12 84 ARG A N 1
ATOM 690 C CA . ARG A 1 84 ? 4.081 -11.254 -24.283 1.00 75.12 84 ARG A CA 1
ATOM 691 C C . ARG A 1 84 ? 4.437 -12.728 -24.487 1.00 75.12 84 ARG A C 1
ATOM 693 O O . ARG A 1 84 ? 4.793 -13.114 -25.612 1.00 75.12 84 ARG A O 1
ATOM 700 N N . PRO A 1 85 ? 4.353 -13.555 -23.437 1.00 69.62 85 PRO A N 1
ATOM 701 C CA . PRO A 1 85 ? 4.540 -14.980 -23.598 1.00 69.62 85 PRO A CA 1
ATOM 702 C C . PRO A 1 85 ? 3.519 -15.573 -24.579 1.00 69.62 85 PRO A C 1
ATOM 704 O O . PRO A 1 85 ? 2.370 -15.127 -24.604 1.00 69.62 85 PRO A O 1
ATOM 707 N N . PRO A 1 86 ? 3.885 -16.600 -25.369 1.00 63.19 86 PRO A N 1
ATOM 708 C CA . PRO A 1 86 ? 2.976 -17.198 -26.348 1.00 63.19 86 PRO A CA 1
ATOM 709 C C . PRO A 1 86 ? 1.647 -17.694 -25.761 1.00 63.19 86 PRO A C 1
ATOM 711 O O . PRO A 1 86 ? 0.653 -17.722 -26.478 1.00 63.19 86 PRO A O 1
ATOM 714 N N . TRP A 1 87 ? 1.620 -18.068 -24.476 1.00 62.78 87 TRP A N 1
ATOM 715 C CA . TRP A 1 87 ? 0.428 -18.568 -23.782 1.00 62.78 87 TRP A CA 1
ATOM 716 C C . TRP A 1 87 ? -0.532 -17.472 -23.286 1.00 62.78 87 TRP A C 1
ATOM 718 O O . TRP A 1 87 ? -1.651 -17.797 -22.907 1.00 62.78 87 TRP A O 1
ATOM 728 N N . GLU A 1 88 ? -0.132 -16.196 -23.314 1.00 57.53 88 GLU A N 1
ATOM 729 C CA . GLU A 1 88 ? -0.974 -15.034 -22.963 1.00 57.53 88 GLU A CA 1
ATOM 730 C C . GLU A 1 88 ? -1.435 -14.237 -24.194 1.00 57.53 88 GLU A C 1
ATOM 732 O O . GLU A 1 88 ? -2.094 -13.200 -24.074 1.00 57.53 88 GLU A O 1
ATOM 737 N N . ASN A 1 89 ? -1.076 -14.694 -25.395 1.00 56.69 89 ASN A N 1
ATOM 738 C CA . ASN A 1 89 ? -1.492 -14.057 -26.636 1.00 56.69 89 ASN A CA 1
ATOM 739 C C . ASN A 1 89 ? -2.961 -14.379 -26.923 1.00 56.69 89 ASN A C 1
ATOM 741 O O . ASN A 1 89 ? -3.273 -15.386 -27.554 1.00 56.69 89 ASN A O 1
ATOM 745 N N . ASN A 1 90 ? -3.853 -13.493 -26.487 1.00 60.75 90 ASN A N 1
ATOM 746 C CA . ASN A 1 90 ? -5.218 -13.421 -27.000 1.00 60.75 90 ASN A CA 1
ATOM 747 C C . ASN A 1 90 ? -5.265 -12.463 -28.203 1.00 60.75 90 ASN A C 1
ATOM 749 O O . ASN A 1 90 ? -4.501 -11.496 -28.239 1.00 60.75 90 ASN A O 1
ATOM 753 N N . THR A 1 91 ? -6.154 -12.698 -29.173 1.00 58.69 91 THR A N 1
ATOM 754 C CA . THR A 1 91 ? -6.268 -11.875 -30.400 1.00 58.69 91 THR A CA 1
ATOM 755 C C . THR A 1 91 ? -6.541 -10.393 -30.128 1.00 58.69 91 THR A C 1
ATOM 757 O O . THR A 1 91 ? -6.154 -9.553 -30.936 1.00 58.69 91 THR A O 1
ATOM 760 N N . ASP A 1 92 ? -7.122 -10.068 -28.971 1.00 65.62 92 ASP A N 1
ATOM 761 C CA . ASP A 1 92 ? -7.513 -8.703 -28.587 1.00 65.62 92 ASP A CA 1
ATOM 762 C C . ASP A 1 92 ? -6.450 -7.959 -27.759 1.00 65.62 92 ASP A C 1
ATOM 764 O O . ASP A 1 92 ? -6.644 -6.817 -27.345 1.00 65.62 92 ASP A O 1
ATOM 768 N N . SER A 1 93 ? -5.316 -8.600 -27.471 1.00 68.69 93 SER A N 1
ATOM 769 C CA . SER A 1 93 ? -4.272 -8.061 -26.599 1.00 68.69 93 SER A CA 1
ATOM 770 C C . SER A 1 93 ? -3.033 -7.633 -27.390 1.00 68.69 93 SER A C 1
ATOM 772 O O . SER A 1 93 ? -2.618 -8.339 -28.310 1.00 68.69 93 SER A O 1
ATOM 774 N N . PRO A 1 94 ? -2.370 -6.512 -27.030 1.00 72.62 94 PRO A N 1
ATOM 775 C CA . PRO A 1 94 ? -1.133 -6.127 -27.697 1.00 72.62 94 PRO A CA 1
ATOM 776 C C . PRO A 1 94 ? -0.068 -7.225 -27.551 1.00 72.62 94 PRO A C 1
ATOM 778 O O . PRO A 1 94 ? 0.015 -7.859 -26.495 1.00 72.62 94 PRO A O 1
ATOM 781 N N . PRO A 1 95 ? 0.814 -7.407 -28.552 1.00 74.06 95 PRO A N 1
ATOM 782 C CA . PRO A 1 95 ? 1.857 -8.441 -28.540 1.00 74.06 95 PRO A CA 1
ATOM 783 C C . PRO A 1 95 ? 2.994 -8.160 -27.536 1.00 74.06 95 PRO A C 1
ATOM 785 O O . PRO A 1 95 ? 4.006 -8.867 -27.511 1.00 74.06 95 PRO A O 1
ATOM 788 N N . TYR A 1 96 ? 2.859 -7.107 -26.729 1.00 80.38 96 TYR A N 1
ATOM 789 C CA . TYR A 1 96 ? 3.810 -6.690 -25.712 1.00 80.38 96 TYR A CA 1
ATOM 790 C C . TYR A 1 96 ? 3.129 -6.549 -24.349 1.00 80.38 96 TYR A C 1
ATOM 792 O O . TYR A 1 96 ? 1.930 -6.282 -24.251 1.00 80.38 96 TYR A O 1
ATOM 800 N N . GLN A 1 97 ? 3.933 -6.681 -23.302 1.00 83.44 97 GLN A N 1
ATOM 801 C CA . GLN A 1 97 ? 3.622 -6.254 -21.947 1.00 83.44 97 GLN A CA 1
ATOM 802 C C . GLN A 1 97 ? 4.463 -5.016 -21.630 1.00 83.44 97 GLN A C 1
ATOM 804 O O . GLN A 1 97 ? 5.577 -4.862 -22.135 1.00 83.44 97 GLN A O 1
ATOM 809 N N . ALA A 1 98 ? 3.904 -4.114 -20.830 1.00 86.81 98 ALA A N 1
ATOM 810 C CA . ALA A 1 98 ? 4.580 -2.921 -20.351 1.00 86.81 98 ALA A CA 1
ATOM 811 C C . ALA A 1 98 ? 4.518 -2.892 -18.824 1.00 86.81 98 ALA A C 1
ATOM 813 O O . ALA A 1 98 ? 3.451 -3.105 -18.247 1.00 86.81 98 ALA A O 1
ATOM 814 N N . GLU A 1 99 ? 5.654 -2.634 -18.192 1.00 89.12 99 GLU A N 1
ATOM 815 C CA . GLU A 1 99 ? 5.788 -2.551 -16.740 1.00 89.12 99 GLU A CA 1
ATOM 816 C C . GLU A 1 99 ? 6.591 -1.305 -16.370 1.00 89.12 99 GLU A C 1
ATOM 818 O O . GLU A 1 99 ? 7.557 -0.958 -17.054 1.00 89.12 99 GLU A O 1
ATOM 823 N N . VAL A 1 100 ? 6.205 -0.629 -15.289 1.00 91.94 100 VAL A N 1
ATOM 824 C CA . VAL A 1 100 ? 7.030 0.430 -14.704 1.00 91.94 100 VAL A CA 1
ATOM 825 C C . VAL A 1 100 ? 8.091 -0.210 -13.822 1.00 91.94 100 VAL A C 1
ATOM 827 O O . VAL A 1 100 ? 7.780 -0.987 -12.923 1.00 91.94 100 VAL A O 1
ATOM 830 N N . VAL A 1 101 ? 9.347 0.131 -14.083 1.00 91.44 101 VAL A N 1
ATOM 831 C CA . VAL A 1 101 ? 10.517 -0.424 -13.404 1.00 91.44 101 VAL A CA 1
ATOM 832 C C . VAL A 1 101 ? 11.457 0.686 -12.952 1.00 91.44 101 VAL A C 1
ATOM 834 O O . VAL A 1 101 ? 11.430 1.793 -13.485 1.00 91.44 101 VAL A O 1
ATOM 837 N N . ILE A 1 102 ? 12.331 0.362 -12.004 1.00 90.94 102 ILE A N 1
ATOM 838 C CA . ILE A 1 102 ? 13.518 1.156 -11.657 1.00 90.94 102 ILE A CA 1
ATOM 839 C C . ILE A 1 102 ? 14.788 0.324 -11.888 1.00 90.94 102 ILE A C 1
ATOM 841 O O . ILE A 1 102 ? 14.724 -0.894 -12.066 1.00 90.94 102 ILE A O 1
ATOM 845 N N . GLN A 1 103 ? 15.962 0.946 -11.871 1.00 87.19 103 GLN A N 1
ATOM 846 C CA . GLN A 1 103 ? 17.220 0.301 -12.276 1.00 87.19 103 GLN A CA 1
ATOM 847 C C . GLN A 1 103 ? 18.003 -0.327 -11.111 1.00 87.19 103 GLN A C 1
ATOM 849 O O . GLN A 1 103 ? 19.172 -0.684 -11.260 1.00 87.19 103 GLN A O 1
ATOM 854 N N . ILE A 1 104 ? 17.361 -0.502 -9.952 1.00 82.69 104 ILE A N 1
ATOM 855 C CA . ILE A 1 104 ? 17.941 -1.162 -8.777 1.00 82.69 104 ILE A CA 1
ATOM 856 C C . ILE A 1 104 ? 17.412 -2.600 -8.622 1.00 82.69 104 ILE A C 1
ATOM 858 O O . ILE A 1 104 ? 16.229 -2.886 -8.822 1.00 82.69 104 ILE A O 1
ATOM 862 N N . LYS A 1 105 ? 18.299 -3.527 -8.246 1.00 81.25 105 LYS A N 1
ATOM 863 C CA . LYS A 1 105 ? 17.970 -4.928 -7.925 1.00 81.25 105 LYS A CA 1
ATOM 864 C C . LYS A 1 105 ? 17.729 -5.120 -6.423 1.00 81.25 105 LYS A C 1
ATOM 866 O O . LYS A 1 105 ? 18.213 -4.348 -5.598 1.00 81.25 105 LYS A O 1
ATOM 871 N N . THR A 1 106 ? 17.079 -6.221 -6.042 1.00 76.25 106 THR A N 1
ATOM 872 C CA . THR A 1 106 ? 16.736 -6.536 -4.640 1.00 76.25 106 THR A CA 1
ATOM 873 C C . THR A 1 106 ? 17.938 -6.494 -3.687 1.00 76.25 106 THR A C 1
ATOM 875 O O . THR A 1 106 ? 17.839 -5.956 -2.589 1.00 76.25 106 THR A O 1
ATOM 878 N N . TYR A 1 107 ? 19.100 -7.031 -4.081 1.00 78.31 107 TYR A N 1
ATOM 879 C CA . TYR A 1 107 ? 20.292 -7.024 -3.218 1.00 78.31 107 TYR A CA 1
ATOM 880 C C . TYR A 1 107 ? 20.898 -5.620 -3.057 1.00 78.31 107 TYR A C 1
ATOM 882 O O . TYR A 1 107 ? 21.388 -5.284 -1.980 1.00 78.31 107 TYR A O 1
ATOM 890 N N . GLN A 1 108 ? 20.842 -4.788 -4.104 1.00 82.44 108 GLN A N 1
ATOM 891 C CA . GLN A 1 108 ? 21.276 -3.389 -4.048 1.00 82.44 108 GLN A CA 1
ATOM 892 C C . GLN A 1 108 ? 20.354 -2.589 -3.129 1.00 82.44 108 GLN A C 1
ATOM 894 O O . GLN A 1 108 ? 20.836 -1.800 -2.327 1.00 82.44 108 GLN A O 1
ATOM 899 N N . PHE A 1 109 ? 19.048 -2.856 -3.176 1.00 82.44 109 PHE A N 1
ATOM 900 C CA . PHE A 1 109 ? 18.088 -2.258 -2.256 1.00 82.44 109 PHE A CA 1
ATOM 901 C C . PHE A 1 109 ? 18.345 -2.652 -0.797 1.00 82.44 109 PHE A C 1
ATOM 903 O O . PHE A 1 109 ? 18.413 -1.786 0.071 1.00 82.44 109 PHE A O 1
ATOM 910 N N . LYS A 1 110 ? 18.594 -3.940 -0.517 1.00 82.25 110 LYS A N 1
ATOM 911 C CA . LYS A 1 110 ? 19.000 -4.390 0.829 1.00 82.25 110 LYS A CA 1
ATOM 912 C C . LYS A 1 110 ? 20.247 -3.652 1.324 1.00 82.25 110 LYS A C 1
ATOM 914 O O . LYS A 1 110 ? 20.303 -3.262 2.485 1.00 82.25 110 LYS A O 1
ATOM 919 N N . LYS A 1 111 ? 21.222 -3.419 0.438 1.00 84.25 111 LYS A N 1
ATOM 920 C CA . LYS A 1 111 ? 22.410 -2.614 0.749 1.00 84.25 111 LYS A CA 1
ATOM 921 C C . LYS A 1 111 ? 22.052 -1.140 0.984 1.00 84.25 111 LYS A C 1
ATOM 923 O O . LYS A 1 111 ? 22.568 -0.554 1.930 1.00 84.25 111 LYS A O 1
ATOM 928 N N . LEU A 1 112 ? 21.152 -0.560 0.187 1.00 85.69 112 LEU A N 1
ATOM 929 C CA . LEU A 1 112 ? 20.693 0.827 0.324 1.00 85.69 112 LEU A CA 1
ATOM 930 C C . LEU A 1 112 ? 20.102 1.119 1.711 1.00 85.69 112 LEU A C 1
ATOM 932 O O . LEU A 1 112 ? 20.354 2.194 2.247 1.00 85.69 112 LEU A O 1
ATOM 936 N N . LYS A 1 113 ? 19.419 0.142 2.331 1.00 85.19 113 LYS A N 1
ATOM 937 C CA . LYS A 1 113 ? 18.891 0.260 3.706 1.00 85.19 113 LYS A CA 1
ATOM 938 C C . LYS A 1 113 ? 19.954 0.608 4.748 1.00 85.19 113 LYS A C 1
ATOM 940 O O . LYS A 1 113 ? 19.661 1.266 5.738 1.00 85.19 113 LYS A O 1
ATOM 945 N N . THR A 1 114 ? 21.206 0.215 4.507 1.00 87.44 114 THR A N 1
ATOM 946 C CA . THR A 1 114 ? 22.329 0.529 5.405 1.00 87.44 114 THR A CA 1
ATOM 947 C C . THR A 1 114 ? 22.803 1.983 5.317 1.00 87.44 114 THR A C 1
ATOM 949 O O . THR A 1 114 ? 23.603 2.390 6.153 1.00 87.44 114 THR A O 1
ATOM 952 N N . TYR A 1 115 ? 22.303 2.754 4.342 1.00 88.12 115 TYR A N 1
ATOM 953 C CA . TYR A 1 115 ? 22.693 4.142 4.064 1.00 88.12 115 TYR A CA 1
ATOM 954 C C . TYR A 1 115 ? 21.550 5.150 4.229 1.00 88.12 115 TYR A C 1
ATOM 956 O O . TYR A 1 115 ? 21.575 6.240 3.659 1.00 88.12 115 TYR A O 1
ATOM 964 N N . TYR A 1 116 ? 20.495 4.777 4.952 1.00 90.81 116 TYR A N 1
ATOM 965 C CA . TYR A 1 116 ? 19.350 5.655 5.181 1.00 90.81 116 TYR A CA 1
ATOM 966 C C . TYR A 1 116 ? 19.708 7.022 5.792 1.00 90.81 116 TYR A C 1
ATOM 968 O O . TYR A 1 116 ? 19.174 8.023 5.306 1.00 90.81 116 TYR A O 1
ATOM 976 N N . PRO A 1 117 ? 20.622 7.125 6.781 1.00 86.88 117 PRO A N 1
ATOM 977 C CA . PRO A 1 117 ? 21.057 8.424 7.297 1.00 86.88 117 PRO A CA 1
ATOM 978 C C . PRO A 1 117 ? 21.660 9.344 6.225 1.00 86.88 117 PRO A C 1
ATOM 980 O O . PRO A 1 117 ? 21.478 10.558 6.281 1.00 86.88 117 PRO A O 1
ATOM 983 N N . GLU A 1 118 ? 22.363 8.781 5.243 1.00 87.69 118 GLU A N 1
ATOM 984 C CA . GLU A 1 118 ? 23.039 9.516 4.174 1.00 87.69 118 GLU A CA 1
ATOM 985 C C . GLU A 1 118 ? 22.094 9.938 3.041 1.00 87.69 118 GLU A C 1
ATOM 987 O O . GLU A 1 118 ? 22.371 10.923 2.357 1.00 87.69 118 GLU A O 1
ATOM 992 N N . ILE A 1 119 ? 20.978 9.228 2.848 1.00 90.88 119 ILE A N 1
ATOM 993 C CA . ILE A 1 119 ? 20.027 9.477 1.750 1.00 90.88 119 ILE A CA 1
ATOM 994 C C . ILE A 1 119 ? 18.697 10.085 2.210 1.00 90.88 119 ILE A C 1
ATOM 996 O O . ILE A 1 119 ? 17.807 10.275 1.385 1.00 90.88 119 ILE A O 1
ATOM 1000 N N . VAL A 1 120 ? 18.530 10.405 3.497 1.00 92.50 120 VAL A N 1
ATOM 1001 C CA . VAL A 1 120 ? 17.280 10.982 4.034 1.00 92.50 120 VAL A CA 1
ATOM 1002 C C . VAL A 1 120 ? 16.861 12.271 3.317 1.00 92.50 120 VAL A C 1
ATOM 1004 O O . VAL A 1 120 ? 15.674 12.515 3.110 1.00 92.50 120 VAL A O 1
ATOM 1007 N N . SER A 1 121 ? 17.830 13.055 2.832 1.00 91.31 121 SER A N 1
ATOM 1008 C CA . SER A 1 121 ? 17.585 14.254 2.018 1.00 91.31 121 SER A CA 1
ATOM 1009 C C . SER A 1 121 ? 16.899 13.959 0.676 1.00 91.31 121 SER A C 1
ATOM 1011 O O . SER A 1 121 ? 16.353 14.870 0.056 1.00 91.31 121 SER A O 1
ATOM 1013 N N . LEU A 1 122 ? 16.886 12.698 0.232 1.00 94.56 122 LEU A N 1
ATOM 1014 C CA . LEU A 1 122 ? 16.258 12.260 -1.014 1.00 94.56 122 LEU A CA 1
ATOM 1015 C C . LEU A 1 122 ? 14.764 11.935 -0.872 1.00 94.56 122 LEU A C 1
ATOM 1017 O O . LEU A 1 122 ? 14.152 11.568 -1.875 1.00 94.56 122 LEU A O 1
ATOM 1021 N N . LEU A 1 123 ? 14.153 12.100 0.310 1.00 97.31 123 LEU A N 1
ATOM 1022 C CA . LEU A 1 123 ? 12.724 11.823 0.526 1.00 97.31 123 LEU A CA 1
ATOM 1023 C C . LEU A 1 123 ? 11.820 12.515 -0.510 1.00 97.31 123 LEU A C 1
ATOM 1025 O O . LEU A 1 123 ? 10.952 11.871 -1.103 1.00 97.31 123 LEU A O 1
ATOM 1029 N N . LEU A 1 124 ? 12.028 13.812 -0.761 1.00 97.00 124 LEU A N 1
ATOM 1030 C CA . LEU A 1 124 ? 11.215 14.562 -1.723 1.00 97.00 124 LEU A CA 1
ATOM 1031 C C . LEU A 1 124 ? 11.482 14.135 -3.186 1.00 97.00 124 LEU A C 1
ATOM 1033 O O . LEU A 1 124 ? 10.514 13.850 -3.893 1.00 97.00 124 LEU A O 1
ATOM 1037 N N . PRO A 1 125 ? 12.741 14.015 -3.660 1.00 97.12 125 PRO A N 1
ATOM 1038 C CA . PRO A 1 125 ? 13.030 13.412 -4.964 1.00 97.12 125 PRO A CA 1
ATOM 1039 C C . PRO A 1 125 ? 12.392 12.031 -5.176 1.00 97.12 125 PRO A C 1
ATOM 1041 O O . PRO A 1 125 ? 11.783 11.790 -6.216 1.00 97.12 125 PRO A O 1
ATOM 1044 N N . ILE A 1 126 ? 12.476 11.141 -4.184 1.00 97.75 126 ILE A N 1
ATOM 1045 C CA . ILE A 1 126 ? 11.909 9.786 -4.254 1.00 97.75 126 ILE A CA 1
ATOM 1046 C C . ILE A 1 126 ? 10.376 9.831 -4.257 1.00 97.75 126 ILE A C 1
ATOM 1048 O O . ILE A 1 126 ? 9.749 9.107 -5.029 1.00 97.75 126 ILE A O 1
ATOM 1052 N N . THR A 1 127 ? 9.768 10.731 -3.480 1.00 98.44 127 THR A N 1
ATOM 1053 C CA . THR A 1 127 ? 8.320 10.999 -3.524 1.00 98.44 127 THR A CA 1
ATOM 1054 C C . THR A 1 127 ? 7.872 11.400 -4.933 1.00 98.44 127 THR A C 1
ATOM 1056 O O . THR A 1 127 ? 6.884 10.872 -5.448 1.00 98.44 127 THR A O 1
ATOM 1059 N N . ASN A 1 128 ? 8.624 12.281 -5.598 1.00 98.12 128 ASN A N 1
ATOM 1060 C CA . ASN A 1 128 ? 8.332 12.690 -6.972 1.00 98.12 128 ASN A CA 1
ATOM 1061 C C . ASN A 1 128 ? 8.504 11.535 -7.968 1.00 98.12 128 ASN A C 1
ATOM 1063 O O . ASN A 1 128 ? 7.689 11.398 -8.879 1.00 98.12 128 ASN A O 1
ATOM 1067 N N . PHE A 1 129 ? 9.505 10.673 -7.778 1.00 98.25 129 PHE A N 1
ATOM 1068 C CA . PHE A 1 129 ? 9.665 9.457 -8.577 1.00 98.25 129 PHE A CA 1
ATOM 1069 C C . PHE A 1 129 ? 8.527 8.460 -8.373 1.00 98.25 129 PHE A C 1
ATOM 1071 O O . PHE A 1 129 ? 8.066 7.878 -9.351 1.00 98.25 129 PHE A O 1
ATOM 1078 N N . LEU A 1 130 ? 8.008 8.297 -7.154 1.00 98.62 130 LEU A N 1
ATOM 1079 C CA . LEU A 1 130 ? 6.823 7.469 -6.936 1.00 98.62 130 LEU A CA 1
ATOM 1080 C C . LEU A 1 130 ? 5.609 8.036 -7.687 1.00 98.62 130 LEU A C 1
ATOM 1082 O O . LEU A 1 130 ? 4.911 7.292 -8.373 1.00 98.62 130 LEU A O 1
ATOM 1086 N N . ASN A 1 131 ? 5.395 9.354 -7.640 1.00 98.31 131 ASN A N 1
ATOM 1087 C CA . ASN A 1 131 ? 4.306 9.990 -8.386 1.00 98.31 131 ASN A CA 1
ATOM 1088 C C . ASN A 1 131 ? 4.500 9.844 -9.907 1.00 98.31 131 ASN A C 1
ATOM 1090 O O . ASN A 1 131 ? 3.563 9.542 -10.641 1.00 98.31 131 ASN A O 1
ATOM 1094 N N . GLN A 1 132 ? 5.731 9.995 -10.399 1.00 97.25 132 GLN A N 1
ATOM 1095 C CA . GLN A 1 132 ? 6.070 9.762 -11.804 1.00 97.25 132 GLN A CA 1
ATOM 1096 C C . GLN A 1 132 ? 5.815 8.305 -12.219 1.00 97.25 132 GLN A C 1
ATOM 1098 O O . GLN A 1 132 ? 5.257 8.071 -13.291 1.00 97.25 132 GLN A O 1
ATOM 1103 N N . ALA A 1 133 ? 6.152 7.333 -11.368 1.00 97.06 133 ALA A N 1
ATOM 1104 C CA . ALA A 1 133 ? 5.855 5.924 -11.604 1.00 97.06 133 ALA A CA 1
ATOM 1105 C C . ALA A 1 133 ? 4.342 5.680 -11.718 1.00 97.06 133 ALA A C 1
ATOM 1107 O O . ALA A 1 133 ? 3.908 4.951 -12.610 1.00 97.06 133 ALA A O 1
ATOM 1108 N N . MET A 1 134 ? 3.532 6.322 -10.870 1.00 97.94 134 MET A N 1
ATOM 1109 C CA . MET A 1 134 ? 2.071 6.215 -10.946 1.00 97.94 134 MET A CA 1
ATOM 1110 C C . MET A 1 134 ? 1.510 6.852 -12.218 1.00 97.94 134 MET A C 1
ATOM 1112 O O . MET A 1 134 ? 0.681 6.243 -12.890 1.00 97.94 134 MET A O 1
ATOM 1116 N N . ASN A 1 135 ? 2.034 8.010 -12.626 1.00 96.00 135 ASN A N 1
ATOM 1117 C CA . ASN A 1 135 ? 1.685 8.612 -13.914 1.00 96.00 135 ASN A CA 1
ATOM 1118 C C . ASN A 1 135 ? 2.027 7.679 -15.088 1.00 96.00 135 ASN A C 1
ATOM 1120 O O . ASN A 1 135 ? 1.262 7.586 -16.043 1.00 96.00 135 ASN A O 1
ATOM 1124 N N . TYR A 1 136 ? 3.138 6.939 -15.030 1.00 94.88 136 TYR A N 1
ATOM 1125 C CA . TYR A 1 136 ? 3.457 5.942 -16.056 1.00 94.88 136 TYR A CA 1
ATOM 1126 C C . TYR A 1 136 ? 2.496 4.757 -16.041 1.00 94.88 136 TYR A C 1
ATOM 1128 O O . TYR A 1 136 ? 2.073 4.318 -17.108 1.00 94.88 136 TYR A O 1
ATOM 1136 N N . TRP A 1 137 ? 2.097 4.265 -14.868 1.00 95.06 137 TRP A N 1
ATOM 1137 C CA . TRP A 1 137 ? 1.050 3.247 -14.790 1.00 95.06 137 TRP A CA 1
ATOM 1138 C C . TRP A 1 137 ? -0.284 3.749 -15.346 1.00 95.06 137 TRP A C 1
ATOM 1140 O O . TRP A 1 137 ? -0.950 3.010 -16.071 1.00 95.06 137 TRP A O 1
ATOM 1150 N N . GLN A 1 138 ? -0.638 5.010 -15.102 1.00 94.31 138 GLN A N 1
ATOM 1151 C CA . GLN A 1 138 ? -1.827 5.636 -15.678 1.00 94.31 138 GLN A CA 1
ATOM 1152 C C . GLN A 1 138 ? -1.737 5.755 -17.202 1.00 94.31 138 GLN A C 1
ATOM 1154 O O . GLN A 1 138 ? -2.686 5.393 -17.895 1.00 94.31 138 GLN A O 1
ATOM 1159 N N . LEU A 1 139 ? -0.583 6.156 -17.747 1.00 91.25 139 LEU A N 1
ATOM 1160 C CA . LEU A 1 139 ? -0.345 6.161 -19.198 1.00 91.25 139 LEU A CA 1
ATOM 1161 C C . LEU A 1 139 ? -0.516 4.769 -19.820 1.00 91.25 139 LEU A C 1
ATOM 1163 O O . LEU A 1 139 ? -0.940 4.660 -20.964 1.00 91.25 139 LEU A O 1
ATOM 1167 N N . LEU A 1 140 ? -0.204 3.706 -19.076 1.00 89.00 140 LEU A N 1
ATOM 1168 C CA . LEU A 1 140 ? -0.398 2.319 -19.506 1.00 89.00 140 LEU A CA 1
ATOM 1169 C C . LEU A 1 140 ? -1.837 1.807 -19.295 1.00 89.00 140 LEU A C 1
ATOM 1171 O O . LEU A 1 140 ? -2.105 0.635 -19.572 1.00 89.00 140 LEU A O 1
ATOM 1175 N N . GLY A 1 141 ? -2.752 2.646 -18.796 1.00 89.69 141 GLY A N 1
ATOM 1176 C CA . GLY A 1 141 ? -4.128 2.266 -18.460 1.00 89.69 141 GLY A CA 1
ATOM 1177 C C . GLY A 1 141 ? -4.211 1.293 -17.281 1.00 89.69 141 GLY A C 1
ATOM 1178 O O . GLY A 1 141 ? -5.094 0.437 -17.247 1.00 89.69 141 GLY A O 1
ATOM 1179 N N . LYS A 1 142 ? -3.237 1.352 -16.365 1.00 90.38 142 LYS A N 1
ATOM 1180 C CA . LYS A 1 142 ? -3.084 0.442 -15.217 1.00 90.38 142 LYS A CA 1
ATOM 1181 C C . LYS A 1 142 ? -3.184 1.127 -13.854 1.00 90.38 142 LYS A C 1
ATOM 1183 O O . LYS A 1 142 ? -3.095 0.444 -12.840 1.00 90.38 142 LYS A O 1
ATOM 1188 N N . ALA A 1 143 ? -3.340 2.445 -13.830 1.00 95.38 143 ALA A N 1
ATOM 1189 C CA . ALA A 1 143 ? -3.623 3.196 -12.618 1.00 95.38 143 ALA A CA 1
ATOM 1190 C C . ALA A 1 143 ? -4.555 4.371 -12.923 1.00 95.38 143 ALA A C 1
ATOM 1192 O O . ALA A 1 143 ? -4.520 4.935 -14.018 1.00 95.38 143 ALA A O 1
ATOM 1193 N N . ASP A 1 144 ? -5.356 4.750 -11.943 1.00 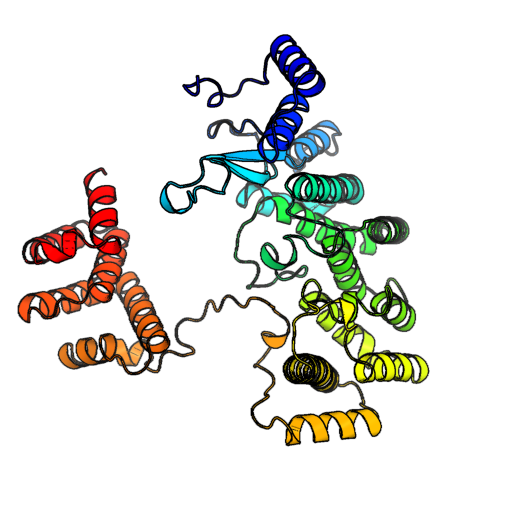94.94 144 ASP A N 1
ATOM 1194 C CA . ASP A 1 144 ? -6.197 5.938 -11.935 1.00 94.94 144 ASP A CA 1
ATOM 1195 C C . ASP A 1 144 ? -6.286 6.496 -10.502 1.00 94.94 144 ASP A C 1
ATOM 1197 O O . ASP A 1 144 ? -5.476 6.162 -9.634 1.00 94.94 144 ASP A O 1
ATOM 1201 N N . ASP A 1 145 ? -7.226 7.403 -10.263 1.00 94.44 145 ASP A N 1
ATOM 1202 C CA . ASP A 1 145 ? -7.470 8.027 -8.962 1.00 94.44 145 ASP A CA 1
ATOM 1203 C C . ASP A 1 145 ? -8.065 7.064 -7.915 1.00 94.44 145 ASP A C 1
ATOM 1205 O O . ASP A 1 145 ? -8.128 7.394 -6.731 1.00 94.44 145 ASP A O 1
ATOM 1209 N N . LYS A 1 146 ? -8.502 5.866 -8.319 1.00 93.56 146 LYS A N 1
ATOM 1210 C CA . LYS A 1 146 ? -9.199 4.889 -7.466 1.00 93.56 146 LYS A CA 1
ATOM 1211 C C . LYS A 1 146 ? -8.507 3.531 -7.397 1.00 93.56 146 LYS A C 1
ATOM 1213 O O . LYS A 1 146 ? -8.711 2.812 -6.420 1.00 93.56 146 LYS A O 1
ATOM 1218 N N . ASN A 1 147 ? -7.680 3.199 -8.383 1.00 92.25 147 ASN A N 1
ATOM 1219 C CA . ASN A 1 147 ? -7.032 1.906 -8.549 1.00 92.25 147 ASN A CA 1
ATOM 1220 C C . ASN A 1 147 ? -5.567 2.094 -8.939 1.00 92.25 147 ASN A C 1
ATOM 1222 O O . ASN A 1 147 ? -5.236 2.862 -9.838 1.00 92.25 147 ASN A O 1
ATOM 1226 N N . ASP A 1 148 ? -4.680 1.334 -8.309 1.00 94.75 148 ASP A N 1
ATOM 1227 C CA . ASP A 1 148 ? -3.297 1.196 -8.740 1.00 94.75 148 ASP A CA 1
ATOM 1228 C C . ASP A 1 148 ? -2.759 -0.181 -8.341 1.00 94.75 148 ASP A C 1
ATOM 1230 O O . ASP A 1 148 ? -3.398 -0.951 -7.622 1.00 94.75 148 ASP A O 1
ATOM 1234 N N . PHE A 1 149 ? -1.561 -0.517 -8.813 1.00 91.19 149 PHE A N 1
ATOM 1235 C CA . PHE A 1 149 ? -0.953 -1.802 -8.490 1.00 91.19 149 PHE A CA 1
ATOM 1236 C C . PHE A 1 149 ? -0.346 -1.885 -7.091 1.00 91.19 149 PHE A C 1
ATOM 1238 O O . PHE A 1 149 ? 0.151 -2.951 -6.724 1.00 91.19 149 PHE A O 1
ATOM 1245 N N . SER A 1 150 ? -0.335 -0.806 -6.306 1.00 92.62 150 SER A N 1
ATOM 1246 C CA . SER A 1 150 ? 0.291 -0.851 -4.988 1.00 92.62 150 SER A CA 1
ATOM 1247 C C . SER A 1 150 ? -0.396 -1.883 -4.095 1.00 92.62 150 SER A C 1
ATOM 1249 O O . SER A 1 150 ? 0.308 -2.594 -3.382 1.00 92.62 150 SER A O 1
ATOM 1251 N N . GLU A 1 151 ? -1.728 -2.016 -4.158 1.00 86.50 151 GLU A N 1
ATOM 1252 C CA . GLU A 1 151 ? -2.484 -2.956 -3.312 1.00 86.50 151 GLU A CA 1
ATOM 1253 C C . GLU A 1 151 ? -2.115 -4.426 -3.574 1.00 86.50 151 GLU A C 1
ATOM 1255 O O . GLU A 1 151 ? -2.214 -5.252 -2.670 1.00 86.50 151 GLU A O 1
ATOM 1260 N N . TRP A 1 152 ? -1.653 -4.742 -4.789 1.00 86.31 152 TRP A N 1
ATOM 1261 C CA . TRP A 1 152 ? -1.313 -6.102 -5.218 1.00 86.31 152 TRP A CA 1
ATOM 1262 C C . TRP A 1 152 ? 0.194 -6.370 -5.156 1.00 86.31 152 TRP A C 1
ATOM 1264 O O . TRP A 1 152 ? 0.618 -7.428 -4.700 1.00 86.31 152 TRP A O 1
ATOM 1274 N N . HIS A 1 153 ? 1.015 -5.412 -5.599 1.00 89.94 153 HIS A N 1
ATOM 1275 C CA . HIS A 1 153 ? 2.472 -5.562 -5.677 1.00 89.94 153 HIS A CA 1
ATOM 1276 C C . HIS A 1 153 ? 3.180 -5.298 -4.338 1.00 89.94 153 HIS A C 1
ATOM 1278 O O . HIS A 1 153 ? 4.316 -5.733 -4.153 1.00 89.94 153 HIS A O 1
ATOM 1284 N N . LEU A 1 154 ? 2.542 -4.575 -3.410 1.00 92.44 154 LEU A N 1
ATOM 1285 C CA . LEU A 1 154 ? 3.025 -4.360 -2.045 1.00 92.44 154 LEU A CA 1
ATOM 1286 C C . LEU A 1 154 ? 1.829 -4.337 -1.085 1.00 92.44 154 LEU A C 1
ATOM 1288 O O . LEU A 1 154 ? 1.317 -3.277 -0.728 1.00 92.44 154 LEU A O 1
ATOM 1292 N N . VAL A 1 155 ? 1.371 -5.522 -0.684 1.00 90.62 155 VAL A N 1
ATOM 1293 C CA . VAL A 1 155 ? 0.109 -5.731 0.052 1.00 90.62 155 VAL A CA 1
ATOM 1294 C C . VAL A 1 155 ? 0.065 -5.096 1.451 1.00 90.62 155 VAL A C 1
ATOM 1296 O O . VAL A 1 155 ? -1.013 -4.918 2.008 1.00 90.62 155 VAL A O 1
ATOM 1299 N N . SER A 1 156 ? 1.216 -4.722 2.017 1.00 93.75 156 SER A N 1
ATOM 1300 C CA . SER A 1 156 ? 1.331 -3.947 3.257 1.00 93.75 156 SER A CA 1
ATOM 1301 C C . SER A 1 156 ? 2.402 -2.871 3.103 1.00 93.75 156 SER A C 1
ATOM 1303 O O . SER A 1 156 ? 3.542 -3.190 2.760 1.00 93.75 156 SER A O 1
ATOM 1305 N N . ILE A 1 157 ? 2.068 -1.609 3.392 1.00 96.88 157 ILE A N 1
ATOM 1306 C CA . ILE A 1 157 ? 3.060 -0.527 3.450 1.00 96.88 157 ILE A CA 1
ATOM 1307 C C . ILE A 1 157 ? 4.060 -0.833 4.552 1.00 96.88 157 ILE A C 1
ATOM 1309 O O . ILE A 1 157 ? 5.249 -0.864 4.271 1.00 96.88 157 ILE A O 1
ATOM 1313 N N . SER A 1 158 ? 3.617 -1.143 5.769 1.00 93.19 158 SER A N 1
ATOM 1314 C CA . SER A 1 158 ? 4.499 -1.630 6.835 1.00 93.19 158 SER A CA 1
ATOM 1315 C C . SER A 1 158 ? 5.193 -2.952 6.438 1.00 93.19 158 SER A C 1
ATOM 1317 O O . SER A 1 158 ? 4.572 -3.777 5.756 1.00 93.19 158 SER A O 1
ATOM 1319 N N . PRO A 1 159 ? 6.451 -3.204 6.864 1.00 90.06 159 PRO A N 1
ATOM 1320 C CA . PRO A 1 159 ? 7.132 -4.478 6.622 1.00 90.06 159 PRO A CA 1
ATOM 1321 C C . PRO A 1 159 ? 6.293 -5.675 7.084 1.00 90.06 159 PRO A C 1
ATOM 1323 O O . PRO A 1 159 ? 5.805 -5.697 8.212 1.00 90.06 159 PRO A O 1
ATOM 1326 N N . HIS A 1 160 ? 6.119 -6.667 6.211 1.00 87.44 160 HIS A N 1
ATOM 1327 C CA . HIS A 1 160 ? 5.288 -7.834 6.492 1.00 87.44 160 HIS A CA 1
ATOM 1328 C C . HIS A 1 160 ? 5.697 -9.031 5.626 1.00 87.44 160 HIS A C 1
ATOM 1330 O O . HIS A 1 160 ? 6.096 -8.847 4.476 1.00 87.44 160 HIS A O 1
ATOM 1336 N N . ASP A 1 161 ? 5.517 -10.254 6.128 1.00 79.75 161 ASP A N 1
ATOM 1337 C CA . ASP A 1 161 ? 5.874 -11.492 5.409 1.00 79.75 161 ASP A CA 1
ATOM 1338 C C . ASP A 1 161 ? 5.057 -11.710 4.126 1.00 79.75 161 ASP A C 1
ATOM 1340 O O . ASP A 1 161 ? 5.485 -12.412 3.211 1.00 79.75 161 ASP A O 1
ATOM 1344 N N . GLN A 1 162 ? 3.886 -11.076 4.034 1.00 79.75 162 GLN A N 1
ATOM 1345 C CA . GLN A 1 162 ? 3.054 -11.091 2.826 1.00 79.75 162 GLN A CA 1
ATOM 1346 C C . GLN A 1 162 ? 3.630 -10.233 1.685 1.00 79.75 162 GLN A C 1
ATOM 1348 O O . GLN A 1 162 ? 3.223 -10.405 0.540 1.00 79.75 162 GLN A O 1
ATOM 1353 N N . ASN A 1 163 ? 4.609 -9.359 1.953 1.00 84.75 163 ASN A N 1
ATOM 1354 C CA . ASN A 1 163 ? 5.327 -8.595 0.925 1.00 84.75 163 ASN A CA 1
ATOM 1355 C C . ASN A 1 163 ? 6.397 -9.472 0.245 1.00 84.75 163 ASN A C 1
ATOM 1357 O O . ASN A 1 163 ? 7.587 -9.156 0.253 1.00 84.75 163 ASN A O 1
ATOM 1361 N N . ASN A 1 164 ? 5.984 -10.620 -0.291 1.00 70.81 164 ASN A N 1
ATOM 1362 C CA . ASN A 1 164 ? 6.883 -11.655 -0.805 1.00 70.81 164 ASN A CA 1
ATOM 1363 C C . ASN A 1 164 ? 7.075 -11.610 -2.331 1.00 70.81 164 ASN A C 1
ATOM 1365 O O . ASN A 1 164 ? 8.037 -12.191 -2.839 1.00 70.81 164 ASN A O 1
ATOM 1369 N N . GLN A 1 165 ? 6.209 -10.905 -3.063 1.00 69.44 165 GLN A N 1
ATOM 1370 C CA . GLN A 1 165 ? 6.350 -10.707 -4.502 1.00 69.44 165 GLN A CA 1
ATOM 1371 C C . GLN A 1 165 ? 7.261 -9.513 -4.786 1.00 69.44 165 GLN A C 1
ATOM 1373 O O . GLN A 1 165 ? 7.009 -8.393 -4.345 1.00 69.44 165 GLN A O 1
ATOM 1378 N N . PHE A 1 166 ? 8.349 -9.748 -5.520 1.00 76.31 166 PHE A N 1
ATOM 1379 C CA . PHE A 1 166 ? 9.296 -8.688 -5.847 1.00 76.31 166 PHE A CA 1
ATOM 1380 C C . PHE A 1 166 ? 8.897 -7.964 -7.137 1.00 76.31 166 PHE A C 1
ATOM 1382 O O . PHE A 1 166 ? 9.132 -8.466 -8.235 1.00 76.31 166 PHE A O 1
ATOM 1389 N N . HIS A 1 167 ? 8.397 -6.739 -6.986 1.00 85.44 167 HIS A N 1
ATOM 1390 C CA . HIS A 1 167 ? 8.224 -5.772 -8.069 1.00 85.44 167 HIS A CA 1
ATOM 1391 C C . HIS A 1 167 ? 9.134 -4.579 -7.804 1.00 85.44 167 HIS A C 1
ATOM 1393 O O . HIS A 1 167 ? 8.922 -3.833 -6.858 1.00 85.44 167 HIS A O 1
ATOM 1399 N N . ASN A 1 168 ? 10.177 -4.379 -8.607 1.00 87.56 168 ASN A N 1
ATOM 1400 C CA . ASN A 1 168 ? 11.241 -3.440 -8.235 1.00 87.56 168 ASN A CA 1
ATOM 1401 C C . ASN A 1 168 ? 10.775 -1.983 -8.046 1.00 87.56 168 ASN A C 1
ATOM 1403 O O . ASN A 1 168 ? 11.377 -1.267 -7.256 1.00 87.56 168 ASN A O 1
ATOM 1407 N N . TRP A 1 169 ? 9.714 -1.527 -8.713 1.00 93.94 169 TRP A N 1
ATOM 1408 C CA . TRP A 1 169 ? 9.198 -0.169 -8.528 1.00 93.94 169 TRP A CA 1
ATOM 1409 C C . TRP A 1 169 ? 8.610 0.059 -7.123 1.00 93.94 169 TRP A C 1
ATOM 1411 O O . TRP A 1 169 ? 8.633 1.194 -6.647 1.00 93.94 169 TRP A O 1
ATOM 1421 N N . THR A 1 170 ? 8.132 -0.986 -6.426 1.00 95.00 170 THR A N 1
ATOM 1422 C CA . THR A 1 170 ? 7.559 -0.853 -5.069 1.00 95.00 170 THR A CA 1
ATOM 1423 C C . THR A 1 170 ? 8.605 -0.462 -4.034 1.00 95.00 170 THR A C 1
ATOM 1425 O O . THR A 1 170 ? 8.266 0.062 -2.976 1.00 95.00 170 THR A O 1
ATOM 1428 N N . LEU A 1 171 ? 9.888 -0.595 -4.375 1.00 93.69 171 LEU A N 1
ATOM 1429 C CA . LEU A 1 171 ? 10.990 -0.074 -3.578 1.00 93.69 171 LEU A CA 1
ATOM 1430 C C . LEU A 1 171 ? 10.903 1.447 -3.388 1.00 93.69 171 LEU A C 1
ATOM 1432 O O . LEU A 1 171 ? 11.339 1.946 -2.356 1.00 93.69 171 LEU A O 1
ATOM 1436 N N . LEU A 1 172 ? 10.309 2.187 -4.334 1.00 97.31 172 LEU A N 1
ATOM 1437 C CA . LEU A 1 172 ? 10.029 3.616 -4.151 1.00 97.31 172 LEU A CA 1
ATOM 1438 C C . LEU A 1 172 ? 9.031 3.850 -3.010 1.00 97.31 172 LEU A C 1
ATOM 1440 O O . LEU A 1 172 ? 9.198 4.798 -2.250 1.00 97.31 172 LEU A O 1
ATOM 1444 N N . ILE A 1 173 ? 8.036 2.970 -2.849 1.00 98.00 173 ILE A N 1
ATOM 1445 C CA . ILE A 1 173 ? 7.067 3.036 -1.747 1.00 98.00 173 ILE A CA 1
ATOM 1446 C C . ILE A 1 173 ? 7.772 2.763 -0.417 1.00 98.00 173 ILE A C 1
ATOM 1448 O O . ILE A 1 173 ? 7.625 3.539 0.526 1.00 98.00 173 ILE A O 1
ATOM 1452 N N . GLU A 1 174 ? 8.575 1.695 -0.349 1.00 95.94 174 GLU A N 1
ATOM 1453 C CA . GLU A 1 174 ? 9.347 1.374 0.858 1.00 95.94 174 GLU A CA 1
ATOM 1454 C C . GLU A 1 174 ? 10.316 2.502 1.243 1.00 95.94 174 GLU A C 1
ATOM 1456 O O . GLU A 1 174 ? 10.431 2.818 2.424 1.00 95.94 174 GLU A O 1
ATOM 1461 N N . LEU A 1 175 ? 10.985 3.133 0.268 1.00 96.88 175 LEU A N 1
ATOM 1462 C CA . LEU A 1 175 ? 11.857 4.284 0.519 1.00 96.88 175 LEU A CA 1
ATOM 1463 C C . LEU A 1 175 ? 11.069 5.500 1.007 1.00 96.88 175 LEU A C 1
ATOM 1465 O O . LEU A 1 175 ? 11.507 6.147 1.952 1.00 96.88 175 LEU A O 1
ATOM 1469 N N . CYS A 1 176 ? 9.916 5.809 0.404 1.00 98.38 176 CYS A N 1
ATOM 1470 C CA . CYS A 1 176 ? 9.043 6.878 0.890 1.00 98.38 176 CYS A CA 1
ATOM 1471 C C . CYS A 1 176 ? 8.658 6.655 2.357 1.00 98.38 176 CYS A C 1
ATOM 1473 O O . CYS A 1 176 ? 8.833 7.569 3.158 1.00 98.38 176 CYS A O 1
ATOM 1475 N N . ARG A 1 177 ? 8.204 5.444 2.715 1.00 98.00 177 ARG A N 1
ATOM 1476 C CA . ARG A 1 177 ? 7.876 5.057 4.098 1.00 98.00 177 ARG A CA 1
ATOM 1477 C C . ARG A 1 177 ? 9.076 5.245 5.028 1.00 98.00 177 ARG A C 1
ATOM 1479 O O . ARG A 1 177 ? 9.021 6.033 5.967 1.00 98.00 177 ARG A O 1
ATOM 1486 N N . ASP A 1 178 ? 10.179 4.556 4.737 1.00 97.06 178 ASP A N 1
ATOM 1487 C CA . ASP A 1 178 ? 11.325 4.487 5.647 1.00 97.06 178 ASP A CA 1
ATOM 1488 C C . ASP A 1 178 ? 12.008 5.851 5.829 1.00 97.06 178 ASP A C 1
ATOM 1490 O O . ASP A 1 178 ? 12.386 6.227 6.941 1.00 97.06 178 ASP A O 1
ATOM 1494 N N . LEU A 1 179 ? 12.172 6.615 4.743 1.00 97.50 179 LEU A N 1
ATOM 1495 C CA . LEU A 1 179 ? 12.795 7.936 4.812 1.00 97.50 179 LEU A CA 1
ATOM 1496 C C . LEU A 1 179 ? 11.866 8.966 5.455 1.00 97.50 179 LEU A C 1
ATOM 1498 O O . LEU A 1 179 ? 12.367 9.865 6.135 1.00 97.50 179 LEU A O 1
ATOM 1502 N N . TRP A 1 180 ? 10.543 8.844 5.293 1.00 98.44 180 TRP A N 1
ATOM 1503 C CA . TRP A 1 180 ? 9.589 9.690 6.010 1.00 98.44 180 TRP A CA 1
ATOM 1504 C C . TRP A 1 180 ? 9.656 9.442 7.517 1.00 98.44 180 TRP A C 1
ATOM 1506 O O . TRP A 1 180 ? 9.794 10.408 8.263 1.00 98.44 180 TRP A O 1
ATOM 1516 N N . ASP A 1 181 ? 9.697 8.184 7.965 1.00 97.44 181 ASP A N 1
ATOM 1517 C CA . ASP A 1 181 ? 9.832 7.838 9.389 1.00 97.44 181 ASP A CA 1
ATOM 1518 C C . ASP A 1 181 ? 11.111 8.410 10.013 1.00 97.44 181 ASP A C 1
ATOM 1520 O O . ASP A 1 181 ? 11.107 8.929 11.135 1.00 97.44 181 ASP A O 1
ATOM 1524 N N . ILE A 1 182 ? 12.231 8.329 9.288 1.00 96.94 182 ILE A N 1
ATOM 1525 C CA . ILE A 1 182 ? 13.506 8.901 9.736 1.00 96.94 182 ILE A CA 1
ATOM 1526 C C . ILE A 1 182 ? 13.422 10.427 9.753 1.00 96.94 182 ILE A C 1
ATOM 1528 O O . ILE A 1 182 ? 13.835 11.048 10.732 1.00 96.94 182 ILE A O 1
ATOM 1532 N N . THR A 1 183 ? 12.855 11.029 8.705 1.00 97.75 183 THR A N 1
ATOM 1533 C CA . THR A 1 183 ? 12.674 12.484 8.613 1.00 97.75 183 THR A CA 1
ATOM 1534 C C . THR A 1 183 ? 11.762 12.989 9.720 1.00 97.75 183 THR A C 1
ATOM 1536 O O . THR A 1 183 ? 12.059 14.013 10.315 1.00 97.75 183 THR A O 1
ATOM 1539 N N . TYR A 1 184 ? 10.701 12.273 10.082 1.00 97.75 184 TYR A N 1
ATOM 1540 C CA . TYR A 1 184 ? 9.819 12.674 11.173 1.00 97.75 184 TYR A CA 1
ATOM 1541 C C . TYR A 1 184 ? 10.553 12.687 12.523 1.00 97.75 184 TYR A C 1
ATOM 1543 O O . TYR A 1 184 ? 10.328 13.570 13.348 1.00 97.75 184 TYR A O 1
ATOM 1551 N N . LYS A 1 185 ? 11.501 11.767 12.735 1.00 96.31 185 LYS A N 1
ATOM 1552 C CA . LYS A 1 185 ? 12.325 11.729 13.956 1.00 96.31 185 LYS A CA 1
ATOM 1553 C C . LYS A 1 185 ? 13.399 12.821 14.002 1.00 96.31 185 LYS A C 1
ATOM 1555 O O . LYS A 1 185 ? 13.791 13.217 15.096 1.00 96.31 185 LYS A O 1
ATOM 1560 N N . THR A 1 186 ? 13.890 13.297 12.856 1.00 95.69 186 THR A N 1
ATOM 1561 C CA . THR A 1 186 ? 15.022 14.246 12.787 1.00 95.69 186 THR A CA 1
ATOM 1562 C C . THR A 1 186 ? 14.627 15.674 12.397 1.00 95.69 186 THR A C 1
ATOM 1564 O O . THR A 1 186 ? 15.288 16.624 12.807 1.00 95.69 186 THR A O 1
ATOM 1567 N N . ASN A 1 187 ? 13.562 15.841 11.615 1.00 96.25 187 ASN A N 1
ATOM 1568 C CA . ASN A 1 187 ? 13.036 17.101 11.094 1.00 96.25 187 ASN A CA 1
ATOM 1569 C C . ASN A 1 187 ? 11.520 16.991 10.820 1.00 96.25 187 ASN A C 1
ATOM 1571 O O . ASN A 1 187 ? 11.073 16.806 9.683 1.00 96.25 187 ASN A O 1
ATOM 1575 N N . GLN A 1 188 ? 10.719 17.139 11.879 1.00 96.50 188 GLN A N 1
ATOM 1576 C CA . GLN A 1 188 ? 9.257 17.025 11.811 1.00 96.50 188 GLN A CA 1
ATOM 1577 C C . GLN A 1 188 ? 8.625 17.978 10.792 1.00 96.50 188 GLN A C 1
ATOM 1579 O O . GLN A 1 188 ? 7.744 17.562 10.046 1.00 96.50 188 GLN A O 1
ATOM 1584 N N . SER A 1 189 ? 9.092 19.228 10.710 1.00 96.75 189 SER A N 1
ATOM 1585 C CA . SER A 1 189 ? 8.547 20.219 9.775 1.00 96.75 189 SER A CA 1
ATOM 1586 C C . SER A 1 189 ? 8.649 19.758 8.319 1.00 96.75 189 SER A C 1
ATOM 1588 O O . SER A 1 189 ? 7.695 19.913 7.558 1.00 96.75 189 SER A O 1
ATOM 1590 N N . LEU A 1 190 ? 9.775 19.144 7.935 1.00 96.25 190 LEU A N 1
ATOM 1591 C CA . LEU A 1 190 ? 9.945 18.588 6.592 1.00 96.25 190 LEU A CA 1
ATOM 1592 C C . LEU A 1 190 ? 9.042 17.368 6.362 1.00 96.25 190 LEU A C 1
ATOM 1594 O O . LEU A 1 190 ? 8.403 17.280 5.316 1.00 96.25 190 LEU A O 1
ATOM 1598 N N . ALA A 1 191 ? 8.958 16.449 7.327 1.00 97.81 191 ALA A N 1
ATOM 1599 C CA . ALA A 1 191 ? 8.089 15.275 7.215 1.00 97.81 191 ALA A CA 1
ATOM 1600 C C . ALA A 1 191 ? 6.610 15.667 7.058 1.00 97.81 191 ALA A C 1
ATOM 1602 O O . ALA A 1 191 ? 5.911 15.114 6.207 1.00 97.81 191 ALA A O 1
ATOM 1603 N N . LEU A 1 192 ? 6.147 16.660 7.823 1.00 97.94 192 LEU A N 1
ATOM 1604 C CA . LEU A 1 192 ? 4.790 17.194 7.712 1.00 97.94 192 LEU A CA 1
ATOM 1605 C C . LEU A 1 192 ? 4.555 17.861 6.351 1.00 97.94 192 LEU A C 1
ATOM 1607 O O . LEU A 1 192 ? 3.529 17.608 5.729 1.00 97.94 192 LEU A O 1
ATOM 1611 N N . ALA A 1 193 ? 5.518 18.632 5.837 1.00 98.12 193 ALA A N 1
ATOM 1612 C CA . ALA A 1 193 ? 5.413 19.215 4.498 1.00 98.12 193 ALA A CA 1
ATOM 1613 C C . ALA A 1 193 ? 5.312 18.140 3.398 1.00 98.12 193 ALA A C 1
ATOM 1615 O O . ALA A 1 193 ? 4.503 18.270 2.482 1.00 98.12 193 ALA A O 1
ATOM 1616 N N . VAL A 1 194 ? 6.086 17.053 3.498 1.00 98.38 194 VAL A N 1
ATOM 1617 C CA . VAL A 1 194 ? 5.995 15.917 2.561 1.00 98.38 194 VAL A CA 1
ATOM 1618 C C . VAL A 1 194 ? 4.647 15.202 2.674 1.00 98.38 194 VAL A C 1
ATOM 1620 O O . VAL A 1 194 ? 4.076 14.818 1.656 1.00 98.38 194 VAL A O 1
ATOM 1623 N N . LEU A 1 195 ? 4.101 15.072 3.884 1.00 98.06 195 LEU A N 1
ATOM 1624 C CA . LEU A 1 195 ? 2.778 14.487 4.093 1.00 98.06 195 LEU A CA 1
ATOM 1625 C C . LEU A 1 195 ? 1.677 15.337 3.436 1.00 98.06 195 LEU A C 1
ATOM 1627 O O . LEU A 1 195 ? 0.786 14.784 2.792 1.00 98.06 195 LEU A O 1
ATOM 1631 N N . GLU A 1 196 ? 1.764 16.668 3.521 1.00 98.06 196 GLU A N 1
ATOM 1632 C CA . GLU A 1 196 ? 0.859 17.564 2.789 1.00 98.06 196 GLU A CA 1
ATOM 1633 C C . GLU A 1 196 ? 1.009 17.422 1.270 1.00 98.06 196 GLU A C 1
ATOM 1635 O O . GLU A 1 196 ? 0.006 17.414 0.562 1.00 98.06 196 GLU A O 1
ATOM 1640 N N . ILE A 1 197 ? 2.226 17.213 0.755 1.00 98.38 197 ILE A N 1
ATOM 1641 C CA . ILE A 1 197 ? 2.439 16.908 -0.668 1.00 98.38 197 ILE A CA 1
ATOM 1642 C C . ILE A 1 197 ? 1.739 15.599 -1.050 1.00 98.38 197 ILE A C 1
ATOM 1644 O O . ILE A 1 197 ? 1.007 15.575 -2.041 1.00 98.38 197 ILE A O 1
ATOM 1648 N N . TRP A 1 198 ? 1.891 14.528 -0.265 1.00 98.62 198 TRP A N 1
ATOM 1649 C CA . TRP A 1 198 ? 1.220 13.253 -0.544 1.00 98.62 198 TRP A CA 1
ATOM 1650 C C . TRP A 1 198 ? -0.303 13.396 -0.609 1.00 98.62 198 TRP A C 1
ATOM 1652 O O . TRP A 1 198 ? -0.927 12.767 -1.460 1.00 98.62 198 TRP A O 1
ATOM 1662 N N . LYS A 1 199 ? -0.906 14.262 0.219 1.00 97.56 199 LYS A N 1
ATOM 1663 C CA . LYS A 1 199 ? -2.355 14.535 0.183 1.00 97.56 199 LYS A CA 1
ATOM 1664 C C . LYS A 1 199 ? -2.828 15.160 -1.133 1.00 97.56 199 LYS A C 1
ATOM 1666 O O . LYS A 1 199 ? -4.012 15.052 -1.439 1.00 97.56 199 LYS A O 1
ATOM 1671 N N . THR A 1 200 ? -1.939 15.804 -1.892 1.00 97.12 200 THR A N 1
ATOM 1672 C CA . THR A 1 200 ? -2.273 16.409 -3.196 1.00 97.12 200 THR A CA 1
ATOM 1673 C C . THR A 1 200 ? -2.239 15.418 -4.357 1.00 97.12 200 THR A C 1
ATOM 1675 O O . THR A 1 200 ? -2.759 15.718 -5.432 1.00 97.12 200 THR A O 1
ATOM 1678 N N . PHE A 1 201 ? -1.630 14.245 -4.173 1.00 97.44 201 PHE A N 1
ATOM 1679 C CA . PHE A 1 201 ? -1.545 13.240 -5.225 1.00 97.44 201 PHE A CA 1
ATOM 1680 C C . PHE A 1 201 ? -2.799 12.365 -5.258 1.00 97.44 201 PHE A C 1
ATOM 1682 O O . PHE A 1 201 ? -3.285 11.899 -4.232 1.00 97.44 201 PHE A O 1
ATOM 1689 N N . GLN A 1 202 ? -3.300 12.118 -6.468 1.00 94.94 202 GLN A N 1
ATOM 1690 C CA . GLN A 1 202 ? -4.564 11.409 -6.696 1.00 94.94 202 GLN A CA 1
ATOM 1691 C C . GLN A 1 202 ? -4.473 9.885 -6.529 1.00 94.94 202 GLN A C 1
ATOM 1693 O O . GLN A 1 202 ? -5.496 9.224 -6.429 1.00 94.94 202 GLN A O 1
ATOM 1698 N N . PHE A 1 203 ? -3.266 9.313 -6.538 1.00 97.50 203 PHE A N 1
ATOM 1699 C CA . PHE A 1 203 ? -3.098 7.862 -6.627 1.00 97.50 203 PHE A CA 1
ATOM 1700 C C . PHE A 1 203 ? -3.271 7.158 -5.264 1.00 97.50 203 PHE A C 1
ATOM 1702 O O . PHE A 1 203 ? -2.717 7.639 -4.265 1.00 97.50 203 PHE A O 1
ATOM 1709 N N . PRO A 1 204 ? -3.959 5.996 -5.211 1.00 97.62 204 PRO A N 1
ATOM 1710 C CA . PRO A 1 204 ? -4.224 5.248 -3.976 1.00 97.62 204 PRO A CA 1
ATOM 1711 C C . PRO A 1 204 ? -2.993 4.990 -3.095 1.00 97.62 204 PRO A C 1
ATOM 1713 O O . PRO A 1 204 ? -3.083 5.076 -1.868 1.00 97.62 204 PRO A O 1
ATOM 1716 N N . VAL A 1 205 ? -1.826 4.723 -3.687 1.00 98.44 205 VAL A N 1
ATOM 1717 C CA . VAL A 1 205 ? -0.566 4.476 -2.968 1.00 98.44 205 VAL A CA 1
ATOM 1718 C C . VAL A 1 205 ? -0.215 5.588 -1.974 1.00 98.44 205 VAL A C 1
ATOM 1720 O O . VAL A 1 205 ? 0.317 5.309 -0.898 1.00 98.44 205 VAL A O 1
ATOM 1723 N N . PHE A 1 206 ? -0.561 6.842 -2.277 1.00 98.50 206 PHE A N 1
ATOM 1724 C CA . PHE A 1 206 ? -0.305 7.963 -1.374 1.00 98.50 206 PHE A CA 1
ATOM 1725 C C . PHE A 1 206 ? -1.281 7.992 -0.200 1.00 98.50 206 PHE A C 1
ATOM 1727 O O . PHE A 1 206 ? -0.860 8.279 0.918 1.00 98.50 206 PHE A O 1
ATOM 1734 N N . LYS A 1 207 ? -2.547 7.594 -0.395 1.00 98.25 207 LYS A N 1
ATOM 1735 C CA . LYS A 1 207 ? -3.491 7.390 0.720 1.00 98.25 207 LYS A CA 1
ATOM 1736 C C . LYS A 1 207 ? -2.975 6.310 1.670 1.00 98.25 207 LYS A C 1
ATOM 1738 O O . LYS A 1 207 ? -3.004 6.501 2.884 1.00 98.25 207 LYS A O 1
ATOM 1743 N N . ARG A 1 208 ? -2.429 5.219 1.125 1.00 98.38 208 ARG A N 1
ATOM 1744 C CA . ARG A 1 208 ? -1.822 4.136 1.915 1.00 98.38 208 ARG A CA 1
ATOM 1745 C C . ARG A 1 208 ? -0.607 4.613 2.713 1.00 98.38 208 ARG A C 1
ATOM 1747 O O . ARG A 1 208 ? -0.539 4.349 3.909 1.00 98.38 208 ARG A O 1
ATOM 1754 N N . LEU A 1 209 ? 0.305 5.367 2.090 1.00 98.75 209 LEU A N 1
ATOM 1755 C CA . LEU A 1 209 ? 1.456 5.972 2.778 1.00 98.75 209 LEU A CA 1
ATOM 1756 C C . LEU A 1 209 ? 1.029 6.928 3.902 1.00 98.75 209 LEU A C 1
ATOM 1758 O O . LEU A 1 209 ? 1.602 6.888 4.987 1.00 98.75 209 LEU A O 1
ATOM 1762 N N . ILE A 1 210 ? 0.001 7.752 3.677 1.00 98.69 210 ILE A N 1
ATOM 1763 C CA . ILE A 1 210 ? -0.527 8.665 4.703 1.00 98.69 210 ILE A CA 1
ATOM 1764 C C . ILE A 1 210 ? -1.151 7.883 5.862 1.00 98.69 210 ILE A C 1
ATOM 1766 O O . ILE A 1 210 ? -0.921 8.228 7.020 1.00 98.69 210 ILE A O 1
ATOM 1770 N N . PHE A 1 211 ? -1.917 6.826 5.580 1.00 98.56 211 PHE A N 1
ATOM 1771 C CA . PHE A 1 211 ? -2.510 5.986 6.623 1.00 98.56 211 PHE A CA 1
ATOM 1772 C C . PHE A 1 211 ? -1.444 5.273 7.457 1.00 98.56 211 PHE A C 1
ATOM 1774 O O . PHE A 1 211 ? -1.570 5.243 8.679 1.00 98.56 211 PHE A O 1
ATOM 1781 N N . ASP A 1 212 ? -0.382 4.766 6.829 1.00 98.50 212 ASP A N 1
ATOM 1782 C CA . ASP A 1 212 ? 0.758 4.165 7.531 1.00 98.50 212 ASP A CA 1
ATOM 1783 C C . ASP A 1 212 ? 1.493 5.199 8.407 1.00 98.50 212 ASP A C 1
ATOM 1785 O O . ASP A 1 212 ? 1.669 4.982 9.607 1.00 98.50 212 ASP A O 1
ATOM 1789 N N . ALA A 1 213 ? 1.795 6.383 7.862 1.00 98.38 213 ALA A N 1
ATOM 1790 C CA . ALA A 1 213 ? 2.396 7.490 8.609 1.00 98.38 213 ALA A CA 1
ATOM 1791 C C . ALA A 1 213 ? 1.534 7.919 9.812 1.00 98.38 213 ALA A C 1
ATOM 1793 O O . ALA A 1 213 ? 2.041 8.126 10.919 1.00 98.38 213 ALA A O 1
ATOM 1794 N N . PHE A 1 214 ? 0.213 8.014 9.634 1.00 98.44 214 PHE A N 1
ATOM 1795 C CA . PHE A 1 214 ? -0.730 8.319 10.712 1.00 98.44 214 PHE A CA 1
ATOM 1796 C C . PHE A 1 214 ? -0.841 7.193 11.741 1.00 98.44 214 PHE A C 1
ATOM 1798 O O . PHE A 1 214 ? -1.045 7.476 12.925 1.00 98.44 214 PHE A O 1
ATOM 1805 N N . ALA A 1 215 ? -0.722 5.934 11.324 1.00 97.19 215 ALA A N 1
ATOM 1806 C CA . ALA A 1 215 ? -0.772 4.799 12.233 1.00 97.19 215 ALA A CA 1
ATOM 1807 C C . ALA A 1 215 ? 0.454 4.770 13.161 1.00 97.19 215 ALA A C 1
ATOM 1809 O O . ALA A 1 215 ? 0.304 4.469 14.346 1.00 97.19 215 ALA A O 1
ATOM 1810 N N . ASN A 1 216 ? 1.625 5.142 12.632 1.00 96.00 216 ASN A N 1
ATOM 1811 C CA . ASN A 1 216 ? 2.933 4.939 13.263 1.00 96.00 216 ASN A CA 1
ATOM 1812 C C . ASN A 1 216 ? 3.562 6.197 13.894 1.00 96.00 216 ASN A C 1
ATOM 1814 O O . ASN A 1 216 ? 4.675 6.136 14.416 1.00 96.00 216 ASN A O 1
ATOM 1818 N N . SER A 1 217 ? 2.874 7.340 13.880 1.00 95.75 217 SER A N 1
ATOM 1819 C CA . SER A 1 217 ? 3.384 8.593 14.454 1.00 95.75 217 SER A CA 1
ATOM 1820 C C . SER A 1 217 ? 2.302 9.388 15.178 1.00 95.75 217 SER A C 1
ATOM 1822 O O . SER A 1 217 ? 1.114 9.189 14.940 1.00 95.75 217 SER A O 1
ATOM 1824 N N . ASP A 1 218 ? 2.689 10.347 16.018 1.00 95.00 218 ASP A N 1
ATOM 1825 C CA . ASP A 1 218 ? 1.768 11.300 16.657 1.00 95.00 218 ASP A CA 1
ATOM 1826 C C . ASP A 1 218 ? 1.735 12.646 15.900 1.00 95.00 218 ASP A C 1
ATOM 1828 O O . ASP A 1 218 ? 1.548 13.709 16.485 1.00 95.00 218 ASP A O 1
ATOM 1832 N N . CYS A 1 219 ? 1.928 12.611 14.573 1.00 93.00 219 CYS A N 1
ATOM 1833 C CA . CYS A 1 219 ? 2.061 13.802 13.725 1.00 93.00 219 CYS A CA 1
ATOM 1834 C C . CYS A 1 219 ? 0.811 14.697 13.676 1.00 93.00 219 CYS A C 1
ATOM 1836 O O . CYS A 1 219 ? 0.925 15.888 13.406 1.00 93.00 219 CYS A O 1
ATOM 1838 N N . VAL A 1 220 ? -0.370 14.124 13.917 1.00 94.62 220 VAL A N 1
ATOM 1839 C CA . VAL A 1 220 ? -1.660 14.824 13.986 1.00 94.62 220 VAL A CA 1
ATOM 1840 C C . VAL A 1 220 ? -2.508 14.179 15.092 1.00 94.62 220 VAL A C 1
ATOM 1842 O O . VAL A 1 220 ? -2.258 13.028 15.474 1.00 94.62 220 VAL A O 1
ATOM 1845 N N . SER A 1 221 ? -3.504 14.890 15.626 1.00 96.25 221 SER A N 1
ATOM 1846 C CA . SER A 1 221 ? -4.376 14.349 16.672 1.00 96.25 221 SER A CA 1
ATOM 1847 C C . SER A 1 221 ? -5.187 13.133 16.179 1.00 96.25 221 SER A C 1
ATOM 1849 O O . SER A 1 221 ? -5.466 13.018 14.983 1.00 96.25 221 SER A O 1
ATOM 1851 N N . PRO A 1 222 ? -5.607 12.212 17.071 1.00 96.44 222 PRO A N 1
ATOM 1852 C CA . PRO A 1 222 ? -6.458 11.080 16.690 1.00 96.44 222 PRO A CA 1
ATOM 1853 C C . PRO A 1 222 ? -7.757 11.485 15.977 1.00 96.44 222 PRO A C 1
ATOM 1855 O O . PRO A 1 222 ? -8.194 10.773 15.077 1.00 96.44 222 PRO A O 1
ATOM 1858 N N . SER A 1 223 ? -8.352 12.623 16.353 1.00 96.25 223 SER A N 1
ATOM 1859 C CA . SER A 1 223 ? -9.565 13.144 15.711 1.00 96.25 223 SER A CA 1
ATOM 1860 C C . SER A 1 223 ? -9.289 13.596 14.279 1.00 96.25 223 SER A C 1
ATOM 1862 O O . SER A 1 223 ? -9.997 13.180 13.375 1.00 96.25 223 SER A O 1
ATOM 1864 N N . ASP A 1 224 ? -8.214 14.349 14.047 1.00 96.69 224 ASP A N 1
ATOM 1865 C CA . ASP A 1 224 ? -7.879 14.829 12.698 1.00 96.69 224 ASP A CA 1
ATOM 1866 C C . ASP A 1 224 ? -7.493 13.672 11.759 1.00 96.69 224 ASP A C 1
ATOM 1868 O O . ASP A 1 224 ? -7.776 13.696 10.561 1.00 96.69 224 ASP A O 1
ATOM 1872 N N . LYS A 1 225 ? -6.857 12.622 12.302 1.00 97.81 225 LYS A N 1
ATOM 1873 C CA . LYS A 1 225 ? -6.587 11.379 11.561 1.00 97.81 225 LYS A CA 1
ATOM 1874 C C . LYS A 1 225 ? -7.880 10.681 11.149 1.00 97.81 225 LYS A C 1
ATOM 1876 O O . LYS A 1 225 ? -7.963 10.184 10.027 1.00 97.81 225 LYS A O 1
ATOM 1881 N N . LEU A 1 226 ? -8.871 10.639 12.045 1.00 97.62 226 LEU A N 1
ATOM 1882 C CA . LEU A 1 226 ? -10.195 10.104 11.738 1.00 97.62 226 LEU A CA 1
ATOM 1883 C C . LEU A 1 226 ? -10.894 10.956 10.674 1.00 97.62 226 LEU A C 1
ATOM 1885 O O . LEU A 1 226 ? -11.404 10.399 9.708 1.00 97.62 226 LEU A O 1
ATOM 1889 N N . ASP A 1 227 ? -10.869 12.280 10.812 1.00 97.38 227 ASP A N 1
ATOM 1890 C CA . ASP A 1 227 ? -11.479 13.192 9.844 1.00 97.38 227 ASP A CA 1
ATOM 1891 C C . ASP A 1 227 ? -10.870 12.989 8.453 1.00 97.38 227 ASP A C 1
ATOM 1893 O O . ASP A 1 227 ? -11.601 12.854 7.473 1.00 97.38 227 ASP A O 1
ATOM 1897 N N . TYR A 1 228 ? -9.541 12.851 8.364 1.00 97.69 228 TYR A N 1
ATOM 1898 C CA . TYR A 1 228 ? -8.868 12.528 7.107 1.00 97.69 228 TYR A CA 1
ATOM 1899 C C . TYR A 1 228 ? -9.280 11.157 6.549 1.00 97.69 228 TYR A C 1
ATOM 1901 O O . TYR A 1 228 ? -9.552 11.035 5.353 1.00 97.69 228 TYR A O 1
ATOM 1909 N N . LEU A 1 229 ? -9.355 10.123 7.395 1.00 97.25 229 LEU A N 1
ATOM 1910 C CA . LEU A 1 229 ? -9.789 8.777 6.998 1.00 97.25 229 LEU A CA 1
ATOM 1911 C C . LEU A 1 229 ? -11.213 8.771 6.415 1.00 97.25 229 LEU A C 1
ATOM 1913 O O . LEU A 1 229 ? -11.527 7.953 5.549 1.00 97.25 229 LEU A O 1
ATOM 1917 N N . LEU A 1 230 ? -12.055 9.693 6.880 1.00 97.00 230 LEU A N 1
ATOM 1918 C CA . LEU A 1 230 ? -13.452 9.841 6.489 1.00 97.00 230 LEU A CA 1
ATOM 1919 C C . LEU A 1 230 ? -13.679 10.860 5.350 1.00 97.00 230 LEU A C 1
ATOM 1921 O O . LEU A 1 230 ? -14.821 11.091 4.951 1.00 97.00 230 LEU A O 1
ATOM 1925 N N . THR A 1 231 ? -12.616 11.425 4.770 1.00 95.50 231 THR A N 1
ATOM 1926 C CA . THR A 1 231 ? -12.709 12.264 3.559 1.00 95.50 231 THR A CA 1
ATOM 1927 C C . THR A 1 231 ? -13.260 11.498 2.351 1.00 95.50 231 THR A C 1
ATOM 1929 O O . THR A 1 231 ? -13.435 10.277 2.380 1.00 95.50 231 THR A O 1
ATOM 1932 N N . ASP A 1 232 ? -13.551 12.227 1.269 1.00 93.25 232 ASP A N 1
ATOM 1933 C CA . ASP A 1 232 ? -13.990 11.661 -0.011 1.00 93.25 232 ASP A CA 1
ATOM 1934 C C . ASP A 1 232 ? -15.245 10.779 0.137 1.00 93.25 232 ASP A C 1
ATOM 1936 O O . ASP A 1 232 ? -15.315 9.684 -0.411 1.00 93.25 232 ASP A O 1
ATOM 1940 N N . ASN A 1 233 ? -16.224 11.225 0.939 1.00 92.62 233 ASN A N 1
ATOM 1941 C CA . ASN A 1 233 ? -17.439 10.460 1.258 1.00 92.62 233 ASN A CA 1
ATOM 1942 C C . ASN A 1 233 ? -17.124 9.049 1.802 1.00 92.62 233 ASN A C 1
ATOM 1944 O O . ASN A 1 233 ? -17.729 8.052 1.405 1.00 92.62 233 ASN A O 1
ATOM 1948 N N . HIS A 1 234 ? -16.129 8.960 2.689 1.00 95.69 234 HIS A N 1
ATOM 1949 C CA . HIS A 1 234 ? -15.635 7.708 3.263 1.00 95.69 234 HIS A CA 1
ATOM 1950 C C . HIS A 1 234 ? -15.037 6.736 2.230 1.00 95.69 234 HIS A C 1
ATOM 1952 O O . HIS A 1 234 ? -14.935 5.537 2.513 1.00 95.69 234 HIS A O 1
ATOM 1958 N N . TRP A 1 235 ? -14.633 7.198 1.036 1.00 95.88 235 TRP A N 1
ATOM 1959 C CA . TRP A 1 235 ? -14.250 6.282 -0.041 1.00 95.88 235 TRP A CA 1
ATOM 1960 C C . TRP A 1 235 ? -13.108 5.346 0.378 1.00 95.88 235 TRP A C 1
ATOM 1962 O O . TRP A 1 235 ? -13.202 4.118 0.314 1.00 95.88 235 TRP A O 1
ATOM 1972 N N . TRP A 1 236 ? -12.037 5.929 0.908 1.00 96.12 236 TRP A N 1
ATOM 1973 C CA . TRP A 1 236 ? -10.844 5.198 1.338 1.00 96.12 236 TRP A CA 1
ATOM 1974 C C . TRP A 1 236 ? -11.017 4.454 2.662 1.00 96.12 236 TRP A C 1
ATOM 1976 O O . TRP A 1 236 ? -10.233 3.556 2.966 1.00 96.12 236 TRP A O 1
ATOM 1986 N N . PHE A 1 237 ? -12.060 4.768 3.429 1.00 97.12 237 PHE A N 1
ATOM 1987 C CA . PHE A 1 237 ? -12.457 3.957 4.575 1.00 97.12 237 PHE A CA 1
ATOM 1988 C C . PHE A 1 237 ? -13.052 2.612 4.120 1.00 97.12 237 PHE A C 1
ATOM 1990 O O . PHE A 1 237 ? -12.838 1.583 4.758 1.00 97.12 237 PHE A O 1
ATOM 1997 N N . TRP A 1 238 ? -13.743 2.566 2.980 1.00 95.75 238 TRP A N 1
ATOM 1998 C CA . TRP A 1 238 ? -14.383 1.337 2.497 1.00 95.75 238 TRP A CA 1
ATOM 1999 C C . TRP A 1 238 ? -13.645 0.616 1.366 1.00 95.75 238 TRP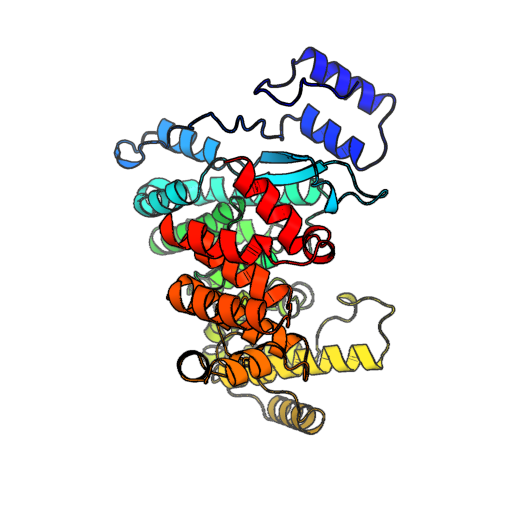 A C 1
ATOM 2001 O O . TRP A 1 238 ? -13.923 -0.570 1.133 1.00 95.75 238 TRP A O 1
ATOM 2011 N N . SER A 1 239 ? -12.722 1.302 0.690 1.00 92.88 239 SER A N 1
ATOM 2012 C CA . SER A 1 239 ? -11.914 0.754 -0.402 1.00 92.88 239 SER A CA 1
ATOM 2013 C C . SER A 1 239 ? -11.094 -0.460 0.041 1.00 92.88 239 SER A C 1
ATOM 2015 O O . SER A 1 239 ? -10.602 -0.525 1.170 1.00 92.88 239 SER A O 1
ATOM 2017 N N . SER A 1 240 ? -10.957 -1.434 -0.860 1.00 88.75 240 SER A N 1
ATOM 2018 C CA . SER A 1 240 ? -10.064 -2.576 -0.668 1.00 88.75 240 SER A CA 1
ATOM 2019 C C . SER A 1 240 ? -8.593 -2.156 -0.727 1.00 88.75 240 SER A C 1
ATOM 2021 O O . SER A 1 240 ? -7.781 -2.702 0.018 1.00 88.75 240 SER A O 1
ATOM 2023 N N . ALA A 1 241 ? -8.257 -1.147 -1.535 1.00 90.56 241 ALA A N 1
ATOM 2024 C CA . ALA A 1 241 ? -6.878 -0.716 -1.774 1.00 90.56 241 ALA A CA 1
ATOM 2025 C C . ALA A 1 241 ? -6.144 -0.255 -0.509 1.00 90.56 241 ALA A C 1
ATOM 2027 O O . ALA A 1 241 ? -4.921 -0.307 -0.437 1.00 90.56 241 ALA A O 1
ATOM 2028 N N . THR A 1 242 ? -6.887 0.178 0.506 1.00 94.94 242 THR A N 1
ATOM 2029 C CA . THR A 1 242 ? -6.369 0.707 1.772 1.00 94.94 242 THR A CA 1
ATOM 2030 C C . THR A 1 242 ? -6.670 -0.203 2.962 1.00 94.94 242 THR A C 1
ATOM 2032 O O . THR A 1 242 ? -6.424 0.208 4.094 1.00 94.94 242 THR A O 1
ATOM 2035 N N . THR A 1 243 ? -7.214 -1.415 2.757 1.00 92.38 243 THR A N 1
ATOM 2036 C CA . THR A 1 243 ? -7.733 -2.280 3.839 1.00 92.38 243 THR A CA 1
ATOM 2037 C C . THR A 1 243 ? -6.733 -2.447 4.978 1.00 92.38 243 THR A C 1
ATOM 2039 O O . THR A 1 243 ? -7.081 -2.189 6.135 1.00 92.38 243 THR A O 1
ATOM 2042 N N . ARG A 1 244 ? -5.497 -2.834 4.647 1.00 94.00 244 ARG A N 1
ATOM 2043 C CA . ARG A 1 244 ? -4.441 -3.089 5.625 1.00 94.00 244 ARG A CA 1
ATOM 2044 C C . ARG A 1 244 ? -4.101 -1.826 6.406 1.00 94.00 244 ARG A C 1
ATOM 2046 O O . ARG A 1 244 ? -4.241 -1.803 7.627 1.00 94.00 244 ARG A O 1
ATOM 2053 N N . GLU A 1 245 ? -3.717 -0.760 5.711 1.00 97.56 245 GLU A N 1
ATOM 2054 C CA . GLU A 1 245 ? -3.269 0.480 6.353 1.00 97.56 245 GLU A CA 1
ATOM 2055 C C . GLU A 1 245 ? -4.393 1.169 7.141 1.00 97.56 245 GLU A C 1
ATOM 2057 O O . GLU A 1 245 ? -4.157 1.674 8.238 1.00 97.56 245 GLU A O 1
ATOM 2062 N N . LYS A 1 246 ? -5.639 1.112 6.656 1.00 96.62 246 LYS A N 1
ATOM 2063 C CA . LYS A 1 246 ? -6.814 1.594 7.393 1.00 96.62 246 LYS A CA 1
ATOM 2064 C C . LYS A 1 246 ? -6.983 0.869 8.721 1.00 96.62 246 LYS A C 1
ATOM 2066 O O . LYS A 1 246 ? -7.209 1.522 9.736 1.00 96.62 246 LYS A O 1
ATOM 2071 N N . PHE A 1 247 ? -6.943 -0.465 8.738 1.00 95.94 247 PHE A N 1
ATOM 2072 C CA . PHE A 1 247 ? -7.156 -1.202 9.985 1.00 95.94 247 PHE A CA 1
ATOM 2073 C C . PHE A 1 247 ? -6.019 -0.975 10.980 1.00 95.94 247 PHE A C 1
ATOM 2075 O O . PHE A 1 247 ? -6.287 -0.860 12.174 1.00 95.94 247 PHE A O 1
ATOM 2082 N N . ARG A 1 248 ? -4.781 -0.812 10.499 1.00 95.94 248 ARG A N 1
ATOM 2083 C CA . ARG A 1 248 ? -3.642 -0.406 11.334 1.00 95.94 248 ARG A CA 1
ATOM 2084 C C . ARG A 1 248 ? -3.827 0.997 11.917 1.00 95.94 248 ARG A C 1
ATOM 2086 O O . ARG A 1 248 ? -3.590 1.191 13.107 1.00 95.94 248 ARG A O 1
ATOM 2093 N N . LEU A 1 249 ? -4.326 1.942 11.119 1.00 97.38 249 LEU A N 1
ATOM 2094 C CA . LEU A 1 249 ? -4.677 3.280 11.593 1.00 97.38 249 LEU A CA 1
ATOM 2095 C C . LEU A 1 249 ? -5.786 3.228 12.651 1.00 97.38 249 LEU A C 1
ATOM 2097 O O . LEU A 1 249 ? -5.621 3.790 13.728 1.00 97.38 249 LEU A O 1
ATOM 2101 N N . LEU A 1 250 ? -6.887 2.517 12.387 1.00 96.25 250 LEU A N 1
ATOM 2102 C CA . LEU A 1 250 ? -7.986 2.355 13.347 1.00 96.25 250 LEU A CA 1
ATOM 2103 C C . LEU A 1 250 ? -7.500 1.739 14.662 1.00 96.25 250 LEU A C 1
ATOM 2105 O O . LEU A 1 250 ? -7.817 2.264 15.727 1.00 96.25 250 LEU A O 1
ATOM 2109 N N . ALA A 1 251 ? -6.678 0.690 14.602 1.00 94.62 251 ALA A N 1
ATOM 2110 C CA . ALA A 1 251 ? -6.095 0.077 15.791 1.00 94.62 251 ALA A CA 1
ATOM 2111 C C . ALA A 1 251 ? -5.285 1.080 16.634 1.00 94.62 251 ALA A C 1
ATOM 2113 O O . ALA A 1 251 ? -5.315 1.009 17.863 1.00 94.62 251 ALA A O 1
ATOM 2114 N N . SER A 1 252 ? -4.596 2.037 16.000 1.00 95.06 252 SER A N 1
ATOM 2115 C CA . SER A 1 252 ? -3.787 3.031 16.714 1.00 95.06 252 SER A CA 1
ATOM 2116 C C . SER A 1 252 ? -4.594 4.217 17.258 1.00 95.06 252 SER A C 1
ATOM 2118 O O . SER A 1 252 ? -4.232 4.765 18.308 1.00 95.06 252 SER A O 1
ATOM 2120 N N . ILE A 1 253 ? -5.684 4.619 16.586 1.00 94.94 253 ILE A N 1
ATOM 2121 C CA . ILE A 1 253 ? -6.485 5.787 16.991 1.00 94.94 253 ILE A CA 1
ATOM 2122 C C . ILE A 1 253 ? -7.684 5.436 17.868 1.00 94.94 253 ILE A C 1
ATOM 2124 O O . ILE A 1 253 ? -7.974 6.209 18.778 1.00 94.94 253 ILE A O 1
ATOM 2128 N N . CYS A 1 254 ? -8.360 4.300 17.660 1.00 93.06 254 CYS A N 1
ATOM 2129 C CA . CYS A 1 254 ? -9.619 3.973 18.343 1.00 93.06 254 CYS A CA 1
ATOM 2130 C C . CYS A 1 254 ? -9.532 4.035 19.879 1.00 93.06 254 CYS A C 1
ATOM 2132 O O . CYS A 1 254 ? -10.416 4.658 20.472 1.00 93.06 254 CYS A O 1
ATOM 2134 N N . PRO A 1 255 ? -8.474 3.519 20.539 1.00 90.56 255 PRO A N 1
ATOM 2135 C CA . PRO A 1 255 ? -8.324 3.642 21.994 1.00 90.56 255 PRO A CA 1
ATOM 2136 C C . PRO A 1 255 ? -8.161 5.087 22.497 1.00 90.56 255 PRO A C 1
ATOM 2138 O O . PRO A 1 255 ? -8.345 5.357 23.681 1.00 90.56 255 PRO A O 1
ATOM 2141 N N . LYS A 1 256 ? -7.787 6.019 21.611 1.00 91.81 256 LYS A N 1
ATOM 2142 C CA . LYS A 1 256 ? -7.481 7.424 21.918 1.00 91.81 256 LYS A CA 1
ATOM 2143 C C . LYS A 1 256 ? -8.603 8.386 21.500 1.00 91.81 256 LYS A C 1
ATOM 2145 O O . LYS A 1 256 ? -8.498 9.586 21.755 1.00 91.81 256 LY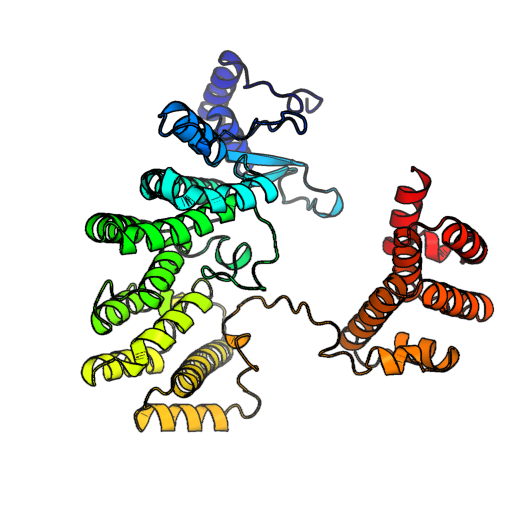S A O 1
ATOM 2150 N N . LEU A 1 257 ? -9.652 7.899 20.832 1.00 92.12 257 LEU A N 1
ATOM 2151 C CA . LEU A 1 257 ? -10.743 8.746 20.352 1.00 92.12 257 LEU A CA 1
ATOM 2152 C C . LEU A 1 257 ? -11.618 9.236 21.510 1.00 92.12 257 LEU A C 1
ATOM 2154 O O . LEU A 1 257 ? -12.005 8.486 22.406 1.00 92.12 257 LEU A O 1
ATOM 2158 N N . ASN A 1 258 ? -11.984 10.517 21.462 1.00 90.88 258 ASN A N 1
ATOM 2159 C CA . ASN A 1 258 ? -12.978 11.068 22.375 1.00 90.88 258 ASN A CA 1
ATOM 2160 C C . ASN A 1 258 ? -14.403 10.628 21.975 1.00 90.88 258 ASN A C 1
ATOM 2162 O O . ASN A 1 258 ? -14.643 10.100 20.889 1.00 90.88 258 ASN A O 1
ATOM 2166 N N . ARG A 1 259 ? -15.386 10.892 22.844 1.00 89.12 259 ARG A N 1
ATOM 2167 C CA . ARG A 1 259 ? -16.790 10.495 22.619 1.00 89.12 259 ARG A CA 1
ATOM 2168 C C . ARG A 1 259 ? -17.404 11.075 21.339 1.00 89.12 259 ARG A C 1
ATOM 2170 O O . ARG A 1 259 ? -18.281 10.438 20.764 1.00 89.12 259 ARG A O 1
ATOM 2177 N N . THR A 1 260 ? -17.000 12.273 20.923 1.00 92.38 260 THR A N 1
ATOM 2178 C CA . THR A 1 260 ? -17.521 12.917 19.708 1.00 92.38 260 THR A CA 1
ATOM 2179 C C . THR A 1 260 ? -16.976 12.224 18.465 1.00 92.38 260 THR A C 1
ATOM 2181 O O . THR A 1 260 ? -17.756 11.822 17.608 1.00 92.38 260 THR A O 1
ATOM 2184 N N . ALA A 1 261 ? -15.663 11.999 18.413 1.00 93.12 261 ALA A N 1
ATOM 2185 C CA . ALA A 1 261 ? -15.005 11.303 17.313 1.00 93.12 261 ALA A CA 1
ATOM 2186 C C . ALA A 1 261 ? -15.473 9.842 17.196 1.00 93.12 261 ALA A C 1
ATOM 2188 O O . ALA A 1 261 ? -15.759 9.372 16.098 1.00 93.12 261 ALA A O 1
ATOM 2189 N N . LEU A 1 262 ? -15.664 9.145 18.325 1.00 90.75 262 LEU A N 1
ATOM 2190 C CA . LEU A 1 262 ? -16.260 7.805 18.323 1.00 90.75 262 LEU A CA 1
ATOM 2191 C C . LEU A 1 262 ? -17.648 7.810 17.676 1.00 90.75 262 LEU A C 1
ATOM 2193 O O . LEU A 1 262 ? -17.893 7.009 16.786 1.00 90.75 262 LEU A O 1
ATOM 2197 N N . LYS A 1 263 ? -18.536 8.747 18.035 1.00 92.00 263 LYS A N 1
ATOM 2198 C CA . LYS A 1 263 ? -19.868 8.842 17.408 1.00 92.00 263 LYS A CA 1
ATOM 2199 C C . LYS A 1 263 ? -19.807 9.058 15.894 1.00 92.00 263 LYS A C 1
ATOM 2201 O O . LYS A 1 263 ? -20.648 8.511 15.186 1.00 92.00 263 LYS A O 1
ATOM 2206 N N . ILE A 1 264 ? -18.842 9.839 15.410 1.00 94.81 264 ILE A N 1
ATOM 2207 C CA . ILE A 1 264 ? -18.635 10.062 13.972 1.00 94.81 264 ILE A CA 1
ATOM 2208 C C . ILE A 1 264 ? -18.242 8.743 13.290 1.00 94.81 264 ILE A C 1
ATOM 2210 O O . ILE A 1 264 ? -18.880 8.343 12.317 1.00 94.81 264 ILE A O 1
ATOM 2214 N N . LEU A 1 265 ? -17.267 8.018 13.848 1.00 95.12 265 LEU A N 1
ATOM 2215 C CA . LEU A 1 265 ? -16.859 6.701 13.345 1.00 95.12 265 LEU A CA 1
ATOM 2216 C C . LEU A 1 265 ? -18.024 5.695 13.357 1.00 95.12 265 LEU A C 1
ATOM 2218 O O . LEU A 1 265 ? -18.238 4.969 12.388 1.00 95.12 265 LEU A O 1
ATOM 2222 N N . GLU A 1 266 ? -18.808 5.678 14.434 1.00 93.75 266 GLU A N 1
ATOM 2223 C CA . GLU A 1 266 ? -19.989 4.824 14.574 1.00 93.75 266 GLU A CA 1
ATOM 2224 C C . GLU A 1 266 ? -21.036 5.096 13.488 1.00 93.75 266 GLU A C 1
ATOM 2226 O O . GLU A 1 266 ? -21.577 4.163 12.891 1.00 93.75 266 GLU A O 1
ATOM 2231 N N . GLN A 1 267 ? -21.314 6.369 13.205 1.00 94.62 267 GLN A N 1
ATOM 2232 C CA . GLN A 1 267 ? -22.235 6.763 12.140 1.00 94.62 267 GLN A CA 1
ATOM 2233 C C . GLN A 1 267 ? -21.704 6.384 10.757 1.00 94.62 267 GLN A C 1
ATOM 2235 O O . GLN A 1 267 ? -22.477 5.878 9.940 1.00 94.62 267 GLN A O 1
ATOM 2240 N N . ALA A 1 268 ? -20.406 6.572 10.507 1.00 96.12 268 ALA A N 1
ATOM 2241 C CA . ALA A 1 268 ? -19.780 6.185 9.248 1.00 96.12 268 ALA A CA 1
ATOM 2242 C C . ALA A 1 268 ? -19.914 4.674 8.998 1.00 96.12 268 ALA A C 1
ATOM 2244 O O . ALA A 1 268 ? -20.333 4.270 7.915 1.00 96.12 268 ALA A O 1
ATOM 2245 N N . ILE A 1 269 ? -19.663 3.838 10.014 1.00 96.00 269 ILE A N 1
ATOM 2246 C CA . ILE A 1 269 ? -19.793 2.376 9.899 1.00 96.00 269 ILE A CA 1
ATOM 2247 C C . ILE A 1 269 ? -21.241 1.960 9.644 1.00 96.00 269 ILE A C 1
ATOM 2249 O O . ILE A 1 269 ? -21.492 1.145 8.762 1.00 96.00 269 ILE A O 1
ATOM 2253 N N . LEU A 1 270 ? -22.195 2.526 10.386 1.00 94.25 270 LEU A N 1
ATOM 2254 C CA . LEU A 1 270 ? -23.614 2.193 10.226 1.00 94.25 270 LEU A CA 1
ATOM 2255 C C . LEU A 1 270 ? -24.197 2.651 8.884 1.00 94.25 270 LEU A C 1
ATOM 2257 O O . LEU A 1 270 ? -25.182 2.073 8.433 1.00 94.25 270 LEU A O 1
ATOM 2261 N N . SER A 1 271 ? -23.610 3.674 8.262 1.00 94.50 271 SER A N 1
ATOM 2262 C CA . SER A 1 271 ? -24.029 4.148 6.937 1.00 94.50 271 SER A CA 1
ATOM 2263 C C . SER A 1 271 ? -23.607 3.195 5.816 1.00 94.50 271 SER A C 1
ATOM 2265 O O . SER A 1 271 ? -24.218 3.210 4.750 1.00 94.50 271 SER A O 1
ATOM 2267 N N . GLY A 1 272 ? -22.600 2.351 6.062 1.00 94.75 272 GLY A N 1
ATOM 2268 C CA . GLY A 1 272 ? -22.066 1.422 5.073 1.00 94.75 272 GLY A CA 1
ATOM 2269 C C . GLY A 1 272 ? -21.250 2.099 3.961 1.00 94.75 272 GLY A C 1
ATOM 2270 O O . GLY A 1 272 ? -21.092 3.324 3.939 1.00 94.75 272 GLY A O 1
ATOM 2271 N N . PRO A 1 273 ?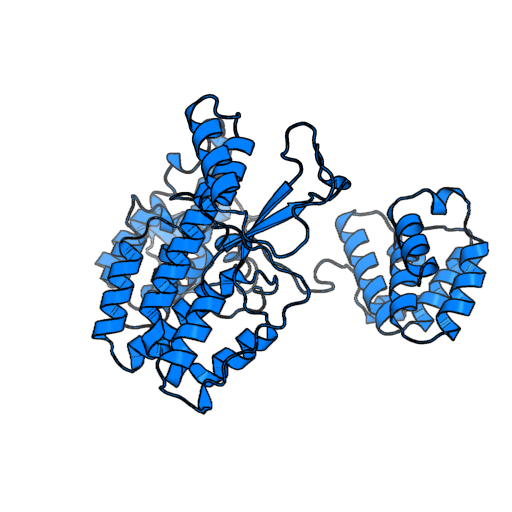 -20.666 1.302 3.049 1.00 94.75 273 PRO A N 1
ATOM 2272 C CA . PRO A 1 273 ? -19.951 1.814 1.888 1.00 94.75 273 PRO A CA 1
ATOM 2273 C C . PRO A 1 273 ? -20.845 2.602 0.913 1.00 94.75 273 PRO A C 1
ATOM 2275 O O . PRO A 1 273 ? -22.008 2.247 0.720 1.00 94.75 273 PRO A O 1
ATOM 2278 N N . PRO A 1 274 ? -20.305 3.620 0.214 1.00 93.81 274 PRO A N 1
ATOM 2279 C CA . PRO A 1 274 ? -21.005 4.289 -0.881 1.00 93.81 274 PRO A CA 1
ATOM 2280 C C . PRO A 1 274 ? -21.427 3.312 -1.989 1.00 93.81 274 PRO A C 1
ATOM 2282 O O . PRO A 1 274 ? -20.609 2.541 -2.497 1.00 93.81 274 PRO A O 1
ATOM 2285 N N . ARG A 1 275 ? -22.694 3.375 -2.428 1.00 90.25 275 ARG A N 1
ATOM 2286 C CA . ARG A 1 275 ? -23.238 2.485 -3.479 1.00 90.25 275 ARG A CA 1
ATOM 2287 C C . ARG A 1 275 ? -22.493 2.604 -4.815 1.00 90.25 275 ARG A C 1
ATOM 2289 O O . ARG A 1 275 ? -22.398 1.621 -5.546 1.00 90.25 275 ARG A O 1
ATOM 2296 N N . GLU A 1 276 ? -21.959 3.786 -5.111 1.00 91.44 276 GLU A N 1
ATOM 2297 C CA . GLU A 1 276 ? -21.200 4.115 -6.328 1.00 91.44 276 GLU A CA 1
ATOM 2298 C C . GLU A 1 276 ? -19.845 3.397 -6.454 1.00 91.44 276 GLU A C 1
ATOM 2300 O O . GLU A 1 276 ? -19.287 3.341 -7.545 1.00 91.44 276 GLU A O 1
ATOM 2305 N N . MET A 1 277 ? -19.323 2.803 -5.374 1.00 89.81 277 MET A N 1
ATOM 2306 C CA . MET A 1 277 ? -18.127 1.946 -5.440 1.00 89.81 277 MET A CA 1
ATOM 2307 C C . MET A 1 277 ? -18.353 0.657 -6.221 1.00 89.81 277 MET A C 1
ATOM 2309 O O . MET A 1 277 ? -17.400 -0.005 -6.629 1.00 89.81 277 MET A O 1
ATOM 2313 N N . PHE A 1 278 ? -19.613 0.264 -6.372 1.00 88.38 278 PHE A N 1
ATOM 2314 C CA . PHE A 1 278 ? -19.985 -1.027 -6.907 1.00 88.38 278 PHE A CA 1
ATOM 2315 C C . PHE A 1 278 ? -20.751 -0.860 -8.207 1.00 88.38 278 PHE A C 1
ATOM 2317 O O . PHE A 1 278 ? -21.480 0.111 -8.416 1.00 88.38 278 PHE A O 1
ATOM 2324 N N . ARG A 1 279 ? -20.614 -1.863 -9.070 1.00 85.88 279 ARG A N 1
ATOM 2325 C CA . ARG A 1 279 ? -21.276 -1.917 -10.372 1.00 85.88 279 ARG A CA 1
ATOM 2326 C C . ARG A 1 279 ? -22.797 -1.776 -10.230 1.00 85.88 279 ARG A C 1
ATOM 2328 O O . ARG A 1 279 ? -23.384 -2.199 -9.227 1.00 85.88 279 ARG A O 1
ATOM 2335 N N . GLN A 1 280 ? -23.438 -1.129 -11.199 1.00 84.81 280 GLN A N 1
ATOM 2336 C CA . GLN A 1 280 ? -24.880 -0.854 -11.136 1.00 84.81 280 GLN A CA 1
ATOM 2337 C C . GLN A 1 280 ? -25.707 -2.130 -11.321 1.00 84.81 280 GLN A C 1
ATOM 2339 O O . GLN A 1 280 ? -26.794 -2.235 -10.772 1.00 84.81 280 GLN A O 1
ATOM 2344 N N . GLU A 1 281 ? -25.150 -3.118 -12.014 1.00 89.25 281 GLU A N 1
ATOM 2345 C CA . GLU A 1 281 ? -25.789 -4.382 -12.377 1.00 89.25 281 GLU A CA 1
ATOM 2346 C C . GLU A 1 281 ? -25.909 -5.373 -11.207 1.00 89.25 281 GLU A C 1
ATOM 2348 O O . GLU A 1 281 ? -26.555 -6.408 -11.348 1.00 89.25 281 GLU A O 1
ATOM 2353 N N . ILE A 1 282 ? -25.289 -5.077 -10.060 1.00 89.44 282 ILE A N 1
ATOM 2354 C CA . ILE A 1 282 ? -25.395 -5.901 -8.851 1.00 89.44 282 ILE A CA 1
ATOM 2355 C C . ILE A 1 282 ? -26.822 -5.813 -8.308 1.00 89.44 282 ILE A C 1
ATOM 2357 O O . ILE A 1 282 ? -27.344 -4.713 -8.105 1.00 89.44 282 ILE A O 1
ATOM 2361 N N . THR A 1 283 ? -27.425 -6.967 -8.032 1.00 88.94 283 THR A N 1
ATOM 2362 C CA . THR A 1 283 ? -28.785 -7.051 -7.485 1.00 88.94 283 THR A CA 1
ATOM 2363 C C . THR A 1 283 ? -28.866 -6.463 -6.075 1.00 88.94 283 THR A C 1
ATOM 2365 O O . THR A 1 283 ? -27.887 -6.475 -5.327 1.00 88.94 283 THR A O 1
ATOM 2368 N N . ASP A 1 284 ? -30.051 -6.012 -5.653 1.00 90.06 284 ASP A N 1
ATOM 2369 C CA . ASP A 1 284 ? -30.251 -5.468 -4.299 1.00 90.06 284 ASP A CA 1
ATOM 2370 C C . ASP A 1 284 ? -29.861 -6.468 -3.199 1.00 90.06 284 ASP A C 1
ATOM 2372 O O . ASP A 1 284 ? -29.313 -6.091 -2.164 1.00 90.06 284 ASP A O 1
ATOM 2376 N N . HIS A 1 285 ? -30.095 -7.761 -3.439 1.00 87.31 285 HIS A N 1
ATOM 2377 C CA . HIS A 1 285 ? -29.719 -8.823 -2.511 1.00 87.31 285 HIS A CA 1
ATOM 2378 C C . HIS A 1 285 ? -28.194 -8.992 -2.404 1.00 87.31 285 HIS A C 1
ATOM 2380 O O . HIS A 1 285 ? -27.657 -9.082 -1.298 1.00 87.31 285 HIS A O 1
ATOM 2386 N N . GLU A 1 286 ? -27.480 -9.017 -3.533 1.00 85.94 286 GLU A N 1
ATOM 2387 C CA . GLU A 1 286 ? -26.012 -9.076 -3.544 1.00 85.94 286 GLU A CA 1
ATOM 2388 C C . GLU A 1 286 ? -25.399 -7.823 -2.916 1.00 85.94 286 GLU A C 1
ATOM 2390 O O . GLU A 1 286 ? -24.473 -7.924 -2.110 1.00 85.94 286 GLU A O 1
ATOM 2395 N N . TRP A 1 287 ? -25.953 -6.649 -3.225 1.00 89.00 287 TRP A N 1
ATOM 2396 C CA . TRP A 1 287 ? -25.560 -5.387 -2.610 1.00 89.00 287 TRP A CA 1
ATOM 2397 C C . TRP A 1 287 ? -25.715 -5.437 -1.089 1.00 89.00 287 TRP A C 1
ATOM 2399 O O . TRP A 1 287 ? -24.760 -5.140 -0.368 1.00 89.00 287 TRP A O 1
ATOM 2409 N N . GLN A 1 288 ? -26.878 -5.870 -0.594 1.00 90.75 288 GLN A N 1
ATOM 2410 C CA . GLN A 1 288 ? -27.119 -5.976 0.841 1.00 90.75 288 GLN A CA 1
ATOM 2411 C C . GLN A 1 288 ? -26.130 -6.939 1.503 1.00 90.75 288 GLN A C 1
ATOM 2413 O O . GLN A 1 288 ? -25.629 -6.641 2.583 1.00 90.75 288 GLN A O 1
ATOM 2418 N N . ASN A 1 289 ? -25.801 -8.062 0.856 1.00 88.94 289 ASN A N 1
ATOM 2419 C CA . ASN A 1 289 ? -24.810 -9.006 1.371 1.00 88.94 289 ASN A CA 1
ATOM 2420 C C . ASN A 1 289 ? -23.413 -8.370 1.476 1.00 88.94 289 ASN A C 1
ATOM 2422 O O . ASN A 1 289 ? -22.771 -8.463 2.522 1.00 88.94 289 ASN A O 1
ATOM 2426 N N . ILE A 1 290 ? -22.968 -7.668 0.426 1.00 87.75 290 ILE A N 1
ATOM 2427 C CA . ILE A 1 290 ? -21.679 -6.958 0.400 1.00 87.75 290 ILE A CA 1
ATOM 2428 C C . ILE A 1 290 ? -21.628 -5.884 1.491 1.00 87.75 290 ILE A C 1
ATOM 2430 O O . ILE A 1 290 ? -20.640 -5.796 2.228 1.00 87.75 290 ILE A O 1
ATOM 2434 N N . ASN A 1 291 ? -22.688 -5.081 1.599 1.00 92.00 291 ASN A N 1
ATOM 2435 C CA . ASN A 1 291 ? -22.825 -4.037 2.604 1.00 92.00 291 ASN A CA 1
ATOM 2436 C C . ASN A 1 291 ? -22.772 -4.630 4.018 1.00 92.00 291 ASN A C 1
ATOM 2438 O O . ASN A 1 291 ? -21.902 -4.257 4.804 1.00 92.00 291 ASN A O 1
ATOM 2442 N N . ASP A 1 292 ? -23.630 -5.612 4.307 1.00 92.12 292 ASP A N 1
ATOM 2443 C CA . ASP A 1 292 ? -23.691 -6.305 5.596 1.00 92.12 292 ASP A CA 1
ATOM 2444 C C . ASP A 1 292 ? -22.325 -6.900 5.964 1.00 92.12 292 ASP A C 1
ATOM 2446 O O . ASP A 1 292 ? -21.862 -6.742 7.094 1.00 92.12 292 ASP A O 1
ATOM 2450 N N . ARG A 1 293 ? -21.639 -7.534 5.002 1.00 91.38 293 ARG A N 1
ATOM 2451 C CA . ARG A 1 293 ? -20.323 -8.145 5.215 1.00 91.38 293 ARG A CA 1
ATOM 2452 C C . ARG A 1 293 ? -19.262 -7.104 5.548 1.00 91.38 293 ARG A C 1
ATOM 2454 O O . ARG A 1 293 ? -18.467 -7.321 6.465 1.00 91.38 293 ARG A O 1
ATOM 2461 N N . LYS A 1 294 ? -19.231 -5.986 4.815 1.00 92.19 294 LYS A N 1
ATOM 2462 C CA . LYS A 1 294 ? -18.288 -4.888 5.065 1.00 92.19 294 LYS A CA 1
ATOM 2463 C C . LYS A 1 294 ? -18.558 -4.238 6.419 1.00 92.19 294 LYS A C 1
ATOM 2465 O O . LYS A 1 294 ? -17.604 -4.069 7.177 1.00 92.19 294 LYS A O 1
ATOM 2470 N N . VAL A 1 295 ? -19.811 -3.930 6.755 1.00 95.38 295 VAL A N 1
ATOM 2471 C CA . VAL A 1 295 ? -20.186 -3.357 8.060 1.00 95.38 295 VAL A CA 1
ATOM 2472 C C . VAL A 1 295 ? -19.806 -4.308 9.193 1.00 95.38 295 VAL A C 1
ATOM 2474 O O . VAL A 1 295 ? 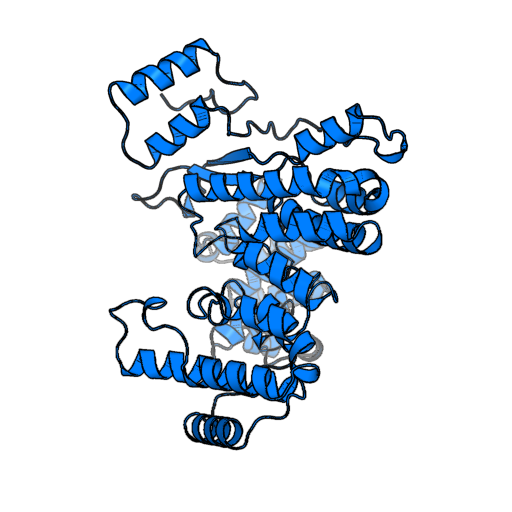-19.082 -3.909 10.105 1.00 95.38 295 VAL A O 1
ATOM 2477 N N . TRP A 1 296 ? -20.198 -5.582 9.094 1.00 94.88 296 TRP A N 1
ATOM 2478 C CA . TRP A 1 296 ? -19.865 -6.614 10.077 1.00 94.88 296 TRP A CA 1
ATOM 2479 C C . TRP A 1 296 ? -18.354 -6.707 10.317 1.00 94.88 296 TRP A C 1
ATOM 2481 O O . TRP A 1 296 ? -17.918 -6.698 11.466 1.00 94.88 296 TRP A O 1
ATOM 2491 N N . LEU A 1 297 ? -17.542 -6.717 9.250 1.00 92.88 297 LEU A N 1
ATOM 2492 C CA . LEU A 1 297 ? -16.087 -6.814 9.380 1.00 92.88 297 LEU A CA 1
ATOM 2493 C C . LEU A 1 297 ? -15.516 -5.628 10.165 1.00 92.88 297 LEU A C 1
ATOM 2495 O O . LEU A 1 297 ? -14.672 -5.828 11.033 1.00 92.88 297 LEU A O 1
ATOM 2499 N N . HIS A 1 298 ? -15.984 -4.405 9.902 1.00 94.19 298 HIS A N 1
ATOM 2500 C CA . HIS A 1 298 ? -15.505 -3.228 10.632 1.00 94.19 298 HIS A CA 1
ATOM 2501 C C . HIS A 1 298 ? -15.913 -3.278 12.107 1.00 94.19 298 HIS A C 1
ATOM 2503 O O . HIS A 1 298 ? -15.081 -2.984 12.959 1.00 94.19 298 HIS A O 1
ATOM 2509 N N . LEU A 1 299 ? -17.144 -3.700 12.418 1.00 93.81 299 LEU A N 1
ATOM 2510 C CA . LEU A 1 299 ? -17.616 -3.835 13.801 1.00 93.81 299 LEU A CA 1
ATOM 2511 C C . LEU A 1 299 ? -16.784 -4.849 14.595 1.00 93.81 299 LEU A C 1
ATOM 2513 O O . LEU A 1 299 ? -16.284 -4.519 15.669 1.00 93.81 299 LEU A O 1
ATOM 2517 N N . VAL A 1 300 ? -16.566 -6.042 14.036 1.00 92.19 300 VAL A N 1
ATOM 2518 C CA . VAL A 1 300 ? -15.754 -7.087 14.681 1.00 92.19 300 VAL A CA 1
ATOM 2519 C C . VAL A 1 300 ? -14.298 -6.644 14.839 1.00 92.19 300 VAL A C 1
ATOM 2521 O O . VAL A 1 300 ? -13.673 -6.894 15.869 1.00 92.19 300 VAL A O 1
ATOM 2524 N N . LYS A 1 301 ? -13.737 -5.942 13.846 1.00 91.62 301 LYS A N 1
ATOM 2525 C CA . LYS A 1 301 ? -12.373 -5.407 13.945 1.00 91.62 301 LYS A CA 1
ATOM 2526 C C . LYS A 1 301 ? -12.260 -4.334 15.026 1.00 91.62 301 LYS A C 1
ATOM 2528 O O . LYS A 1 301 ? -11.297 -4.375 15.786 1.00 91.62 301 LYS A O 1
ATOM 2533 N N . LEU A 1 302 ? -13.231 -3.428 15.144 1.00 89.50 302 LEU A N 1
ATOM 2534 C CA . LEU A 1 302 ? -13.243 -2.441 16.226 1.00 89.50 302 LEU A CA 1
ATOM 2535 C C . LEU A 1 302 ? -13.294 -3.097 17.611 1.00 89.50 302 LEU A C 1
ATOM 2537 O O . LEU A 1 302 ? -12.534 -2.692 18.491 1.00 89.50 302 LEU A O 1
ATOM 2541 N N . GLU A 1 303 ? -14.116 -4.134 17.784 1.00 87.81 303 GLU A N 1
ATOM 2542 C CA . GLU A 1 303 ? -14.148 -4.924 19.022 1.00 87.81 303 GLU A CA 1
ATOM 2543 C C . GLU A 1 303 ? -12.770 -5.543 19.317 1.00 87.81 303 GLU A C 1
ATOM 2545 O O . GLU A 1 303 ? -12.258 -5.420 20.429 1.00 87.81 303 GLU A O 1
ATOM 2550 N N . SER A 1 304 ? -12.097 -6.091 18.293 1.00 87.56 304 SER A N 1
ATOM 2551 C CA . SER A 1 304 ? -10.746 -6.664 18.427 1.00 87.56 304 SER A CA 1
ATOM 2552 C C . SER A 1 304 ? -9.655 -5.646 18.793 1.00 87.56 304 SER A C 1
ATOM 2554 O O . SER A 1 304 ? -8.599 -6.027 19.294 1.00 87.56 304 SER A O 1
ATOM 2556 N N . PHE A 1 305 ? -9.896 -4.352 18.571 1.00 86.94 305 PHE A N 1
ATOM 2557 C CA . PHE A 1 305 ? -8.973 -3.268 18.924 1.00 86.94 305 PHE A CA 1
ATOM 2558 C C . PHE A 1 305 ? -9.229 -2.689 20.322 1.00 86.94 305 PHE A C 1
ATOM 2560 O O . PHE A 1 305 ? -8.699 -1.627 20.652 1.00 86.94 305 PHE A O 1
ATOM 2567 N N . ASN A 1 306 ? -10.036 -3.368 21.146 1.00 78.50 306 ASN A N 1
ATOM 2568 C CA . ASN A 1 306 ? -10.480 -2.901 22.462 1.00 78.50 306 ASN A CA 1
ATOM 2569 C C . ASN A 1 306 ? -11.227 -1.555 22.410 1.00 78.50 306 ASN A C 1
ATOM 2571 O O . ASN A 1 306 ? -11.216 -0.794 23.381 1.00 78.50 306 ASN A O 1
ATOM 2575 N N . ALA A 1 307 ? -11.876 -1.235 21.285 1.00 78.62 307 ALA A N 1
ATOM 2576 C CA . ALA A 1 307 ? -12.743 -0.069 21.212 1.00 78.62 307 ALA A CA 1
ATOM 2577 C C . ALA A 1 307 ? -14.057 -0.366 21.949 1.00 78.62 307 ALA A C 1
ATOM 2579 O O . ALA A 1 307 ? -14.731 -1.356 21.663 1.00 78.62 307 ALA A O 1
ATOM 2580 N N . THR A 1 308 ? -14.456 0.503 22.880 1.00 80.38 308 THR A N 1
ATOM 2581 C CA . THR A 1 308 ? -15.755 0.377 23.554 1.00 80.38 308 THR A CA 1
ATOM 2582 C C . THR A 1 308 ? -16.876 0.700 22.570 1.00 80.38 308 THR A C 1
ATOM 2584 O O . THR A 1 308 ? -17.181 1.871 22.340 1.00 80.38 308 THR A O 1
ATOM 2587 N N . LEU A 1 309 ? -17.496 -0.332 21.995 1.00 79.31 309 LEU A N 1
ATOM 2588 C CA . LEU A 1 309 ? -18.638 -0.177 21.095 1.00 79.31 309 LEU A CA 1
ATOM 2589 C C . LEU A 1 309 ? -19.840 0.412 21.845 1.00 79.31 309 LEU A C 1
ATOM 2591 O O . LEU A 1 309 ? -20.178 -0.023 22.952 1.00 79.31 309 LEU A O 1
ATOM 2595 N N . SER A 1 310 ? -20.537 1.386 21.249 1.00 88.12 310 SER A N 1
ATOM 2596 C CA . SER A 1 310 ? -21.826 1.807 21.797 1.00 88.12 310 SER A CA 1
ATOM 2597 C C . SER A 1 310 ? -22.860 0.683 21.724 1.00 88.12 310 SER A C 1
ATOM 2599 O O . SER A 1 310 ? -22.792 -0.224 20.892 1.00 88.12 310 SER A O 1
ATOM 2601 N N . LYS A 1 311 ? -23.904 0.789 22.557 1.00 89.75 311 LYS A N 1
ATOM 2602 C CA . LYS A 1 311 ? -25.039 -0.150 22.547 1.00 89.75 311 LYS A CA 1
ATOM 2603 C C . LYS A 1 311 ? -25.652 -0.323 21.151 1.00 89.75 311 LYS A C 1
ATOM 2605 O O . LYS A 1 311 ? -26.141 -1.403 20.839 1.00 89.75 311 LYS A O 1
ATOM 2610 N N . LYS A 1 312 ? -25.625 0.727 20.318 1.00 90.12 312 LYS A N 1
ATOM 2611 C CA . LYS A 1 312 ? -26.170 0.697 18.956 1.00 90.12 312 LYS A CA 1
ATOM 2612 C C . LYS A 1 312 ? -25.326 -0.182 18.031 1.00 90.12 312 LYS A C 1
ATOM 2614 O O . LYS A 1 312 ? -25.886 -0.982 17.290 1.00 90.12 312 LYS A O 1
ATOM 2619 N N . LEU A 1 313 ? -24.001 -0.054 18.091 1.00 91.19 313 LEU A N 1
ATOM 2620 C CA . LEU A 1 313 ? -23.091 -0.885 17.301 1.00 91.19 313 LEU A CA 1
ATOM 2621 C C . LEU A 1 313 ? -23.093 -2.331 17.780 1.00 91.19 313 LEU A C 1
ATOM 2623 O O . LEU A 1 313 ? -23.089 -3.230 16.947 1.00 91.19 313 LEU A O 1
ATOM 2627 N N . GLN A 1 314 ? -23.168 -2.553 19.094 1.00 92.19 314 GLN A N 1
ATOM 2628 C CA . GLN A 1 314 ? -23.277 -3.904 19.637 1.00 92.19 314 GLN A CA 1
ATOM 2629 C C . GLN A 1 314 ? -24.561 -4.597 19.168 1.00 92.19 314 GLN A C 1
ATOM 2631 O O . GLN A 1 314 ? -24.518 -5.756 18.770 1.00 92.19 314 GLN A O 1
ATOM 2636 N N . ALA A 1 315 ? -25.696 -3.888 19.172 1.00 93.81 315 ALA A N 1
ATOM 2637 C CA . ALA A 1 315 ? -26.947 -4.415 18.631 1.00 93.81 315 ALA A CA 1
ATOM 2638 C C . ALA A 1 315 ? -26.808 -4.757 17.138 1.00 93.81 315 ALA A C 1
ATOM 2640 O O . ALA A 1 315 ? -27.107 -5.879 16.748 1.00 93.81 315 ALA A O 1
ATOM 2641 N N . ALA A 1 316 ? -26.247 -3.847 16.332 1.00 94.31 316 ALA A N 1
ATOM 2642 C CA . ALA A 1 316 ? -26.013 -4.094 14.908 1.00 94.31 316 ALA A CA 1
ATOM 2643 C C . ALA A 1 316 ? -25.081 -5.295 14.655 1.00 94.31 316 ALA A C 1
ATOM 2645 O O . ALA A 1 316 ? -25.335 -6.100 13.759 1.00 94.31 316 ALA A O 1
ATOM 2646 N N . LEU A 1 317 ? -24.020 -5.446 15.453 1.00 94.25 317 LEU A N 1
ATOM 2647 C CA . LEU A 1 317 ? -23.110 -6.585 15.367 1.00 94.25 317 LEU A CA 1
ATOM 2648 C C . LEU A 1 317 ? -23.819 -7.900 15.722 1.00 94.25 317 LEU A C 1
ATOM 2650 O O . LEU A 1 317 ? -23.643 -8.896 15.016 1.00 94.25 317 LEU A O 1
ATOM 2654 N N . ASN A 1 318 ? -24.636 -7.903 16.777 1.00 94.44 318 ASN A N 1
ATOM 2655 C CA . ASN A 1 318 ? -25.412 -9.071 17.194 1.00 94.44 318 ASN A CA 1
ATOM 2656 C C . ASN A 1 318 ? -26.447 -9.468 16.130 1.00 94.44 318 ASN A C 1
ATOM 2658 O O . ASN A 1 318 ? -26.562 -10.651 15.801 1.00 94.44 318 ASN A O 1
ATOM 2662 N N . ASP A 1 319 ? -27.147 -8.493 15.549 1.00 95.88 319 ASP A N 1
ATOM 2663 C CA . ASP A 1 319 ? -28.132 -8.715 14.487 1.00 95.88 319 ASP A CA 1
ATOM 2664 C C . ASP A 1 319 ? -27.467 -9.312 13.238 1.00 95.88 319 ASP A C 1
ATOM 2666 O O . ASP A 1 319 ? -27.918 -10.333 12.715 1.00 95.88 319 ASP A O 1
ATOM 2670 N N . LEU A 1 320 ? -26.340 -8.737 12.796 1.00 94.69 320 LEU A N 1
ATOM 2671 C CA . LEU A 1 320 ? -25.575 -9.241 11.649 1.00 94.69 320 LEU A CA 1
ATOM 2672 C C . LEU A 1 320 ? -24.998 -10.637 11.911 1.00 94.69 320 LEU A C 1
ATOM 2674 O O . LEU A 1 320 ? -25.044 -11.494 11.030 1.00 94.69 320 LEU A O 1
ATOM 2678 N N . SER A 1 321 ? -24.499 -10.892 13.121 1.00 92.50 321 SER A N 1
ATOM 2679 C CA . SER A 1 321 ? -23.944 -12.201 13.492 1.00 92.50 321 SER A CA 1
ATOM 2680 C C . SER A 1 321 ? -25.030 -13.276 13.624 1.00 92.50 321 SER A C 1
ATOM 2682 O O . SER A 1 321 ? -24.786 -14.434 13.294 1.00 92.50 321 SER A O 1
ATOM 2684 N N . THR A 1 322 ? -26.249 -12.897 14.026 1.00 95.06 322 THR A N 1
ATOM 2685 C CA . THR A 1 322 ? -27.421 -13.793 14.050 1.00 95.06 322 THR A CA 1
ATOM 2686 C C . THR A 1 322 ? -27.927 -14.079 12.637 1.00 95.06 322 THR A C 1
ATOM 2688 O O . THR A 1 322 ? -28.255 -15.220 12.315 1.00 95.06 322 THR A O 1
ATOM 2691 N N . LYS A 1 323 ? -27.953 -13.059 11.769 1.00 92.81 323 LYS A N 1
ATOM 2692 C CA . LYS A 1 323 ? -28.357 -13.182 10.360 1.00 92.81 323 LYS A CA 1
ATOM 2693 C C . LYS A 1 323 ? -27.373 -14.029 9.546 1.00 92.81 323 LYS A C 1
ATOM 2695 O O . LYS A 1 323 ? -27.801 -14.791 8.681 1.00 92.81 323 LYS A O 1
ATOM 2700 N N . TYR A 1 324 ? -26.073 -13.934 9.834 1.00 90.88 324 TYR A N 1
ATOM 2701 C CA . TYR A 1 324 ? -25.011 -14.647 9.116 1.00 90.88 324 TYR A CA 1
ATOM 2702 C C . TYR A 1 324 ? -24.104 -15.456 10.063 1.00 90.88 324 TYR A C 1
ATOM 2704 O O . TYR A 1 324 ? -22.922 -15.143 10.219 1.00 90.88 324 TYR A O 1
ATOM 2712 N N . PRO A 1 325 ? -24.592 -16.572 10.634 1.00 87.44 325 PRO A N 1
ATOM 2713 C CA . PRO A 1 325 ? -23.874 -17.331 11.666 1.00 87.44 325 PRO A CA 1
ATOM 2714 C C . PRO A 1 325 ? -22.591 -18.022 11.170 1.00 87.44 325 PRO A C 1
ATOM 2716 O O . PRO A 1 325 ? -21.785 -18.504 11.964 1.00 87.44 325 PRO A O 1
ATOM 2719 N N . ARG A 1 326 ? -22.381 -18.091 9.847 1.00 86.06 326 ARG A N 1
ATOM 2720 C CA . ARG A 1 326 ? -21.149 -18.623 9.240 1.00 86.06 326 ARG A CA 1
ATOM 2721 C C . ARG A 1 326 ? -20.009 -17.604 9.199 1.00 86.06 326 ARG A C 1
ATOM 2723 O O . ARG A 1 326 ? -18.870 -17.999 8.962 1.00 86.06 326 ARG A O 1
ATOM 2730 N N . TRP A 1 327 ? -20.287 -16.313 9.382 1.00 86.81 327 TRP A N 1
ATOM 2731 C CA . TRP A 1 327 ? -19.248 -15.290 9.366 1.00 86.81 327 TRP A CA 1
ATOM 2732 C C . TRP A 1 327 ? -18.413 -15.359 10.637 1.00 86.81 327 TRP A C 1
ATOM 2734 O O . TRP A 1 327 ? -18.921 -15.248 11.748 1.00 86.81 327 TRP A O 1
ATOM 2744 N N . LYS A 1 328 ? -17.108 -15.542 10.453 1.00 85.81 328 LYS A N 1
ATOM 2745 C CA . LYS A 1 328 ? -16.118 -15.564 11.526 1.00 85.81 328 LYS A CA 1
ATOM 2746 C C . LYS A 1 328 ? -14.942 -14.690 11.134 1.00 85.81 328 LYS A C 1
ATOM 2748 O O . LYS A 1 328 ? -14.660 -14.525 9.943 1.00 85.81 328 LYS A O 1
ATOM 2753 N N . LEU A 1 329 ? -14.315 -14.071 12.131 1.00 83.62 329 LEU A N 1
ATOM 2754 C CA . LEU A 1 329 ? -13.076 -13.349 11.898 1.00 83.62 329 LEU A CA 1
ATOM 2755 C C . LEU A 1 329 ? -11.999 -14.399 11.664 1.00 83.62 329 LEU A C 1
ATOM 2757 O O . LEU A 1 329 ? -11.865 -15.332 12.453 1.00 83.62 329 LEU A O 1
ATOM 2761 N N . GLU A 1 330 ? -11.280 -14.275 10.558 1.00 78.00 330 GLU A N 1
ATOM 2762 C CA . GLU A 1 330 ? -10.125 -15.129 10.322 1.00 78.00 330 GLU A CA 1
ATOM 2763 C C . GLU A 1 330 ? -9.047 -14.838 11.371 1.00 78.00 330 GLU A C 1
ATOM 2765 O O . GLU A 1 330 ? -8.905 -13.701 11.826 1.00 78.00 330 GLU A O 1
ATOM 2770 N N . GLU A 1 331 ? -8.304 -15.872 11.761 1.00 71.31 331 GLU A N 1
ATOM 2771 C CA . GLU A 1 331 ? -7.291 -15.763 12.805 1.00 71.31 331 GLU A CA 1
ATOM 2772 C C . GLU A 1 331 ? -6.171 -14.782 12.421 1.00 71.31 331 GLU A C 1
ATOM 2774 O O . GLU A 1 331 ? -5.750 -14.683 11.262 1.00 71.31 331 GLU A O 1
ATOM 2779 N N . GLY A 1 332 ? -5.688 -14.045 13.423 1.00 76.88 332 GLY A N 1
ATOM 2780 C CA . GLY A 1 332 ? -4.612 -13.077 13.271 1.00 76.88 332 GLY A CA 1
ATOM 2781 C C . GLY A 1 332 ? -4.985 -11.913 12.354 1.00 76.88 332 GLY A C 1
ATOM 2782 O O . GLY A 1 332 ? -5.975 -11.210 12.558 1.00 76.88 332 GLY A O 1
ATOM 2783 N N . GLU A 1 333 ? -4.139 -11.671 11.356 1.00 79.75 333 GLU A N 1
ATOM 2784 C CA . GLU A 1 333 ? -4.195 -10.460 10.532 1.00 79.75 333 GLU A CA 1
ATOM 2785 C C . GLU A 1 333 ? -4.776 -10.691 9.133 1.00 79.75 333 GLU A C 1
ATOM 2787 O O . GLU A 1 333 ? -4.911 -9.741 8.368 1.00 79.75 333 GLU A O 1
ATOM 2792 N N . ARG A 1 334 ? -5.157 -11.931 8.798 1.00 81.88 334 ARG A N 1
ATOM 2793 C CA . ARG A 1 334 ? -5.590 -12.335 7.449 1.00 81.88 334 ARG A CA 1
ATOM 2794 C C . ARG A 1 334 ? -6.772 -11.522 6.921 1.00 81.88 334 ARG A C 1
ATOM 2796 O O . ARG A 1 334 ? -6.780 -11.127 5.760 1.00 81.88 334 ARG A O 1
ATOM 2803 N N . SER A 1 335 ? -7.704 -11.182 7.810 1.00 84.00 335 SER A N 1
ATOM 2804 C CA . SER A 1 335 ? -8.879 -10.353 7.514 1.00 84.00 335 SER A CA 1
ATOM 2805 C C . SER A 1 335 ? -8.560 -8.925 7.041 1.00 84.00 335 SER A C 1
ATOM 2807 O O . SER A 1 335 ? -9.463 -8.211 6.604 1.00 84.00 335 SER A O 1
ATOM 2809 N N . GLU A 1 336 ? -7.299 -8.495 7.124 1.00 87.62 336 GLU A N 1
ATOM 2810 C CA . GLU A 1 336 ? -6.834 -7.178 6.680 1.00 87.62 336 GLU A CA 1
ATOM 2811 C C . GLU A 1 336 ? -6.172 -7.191 5.296 1.00 87.62 336 GLU A C 1
ATOM 2813 O O . GLU A 1 336 ? -5.743 -6.140 4.821 1.00 87.62 336 GLU A O 1
ATOM 2818 N N . PHE A 1 337 ? -6.091 -8.350 4.640 1.00 83.25 337 PHE A N 1
ATOM 2819 C CA . PHE A 1 337 ? -5.451 -8.504 3.338 1.00 83.25 337 PHE A CA 1
ATOM 2820 C C . PHE A 1 337 ? -6.461 -8.949 2.276 1.00 83.25 337 PHE A C 1
ATOM 2822 O O . PHE A 1 337 ? -7.209 -9.902 2.479 1.00 83.25 337 PHE A O 1
ATOM 2829 N N . ASN A 1 338 ? -6.453 -8.290 1.111 1.00 71.38 338 ASN A N 1
ATOM 2830 C CA . ASN A 1 338 ? -7.286 -8.702 -0.029 1.00 71.38 338 ASN A CA 1
ATOM 2831 C C . ASN A 1 338 ? -6.738 -9.972 -0.695 1.00 71.38 338 ASN A C 1
ATOM 2833 O O . ASN A 1 338 ? -7.505 -10.820 -1.143 1.00 71.38 338 ASN A O 1
ATOM 2837 N N . ILE A 1 339 ? -5.406 -10.098 -0.743 1.00 62.75 339 ILE A N 1
ATOM 2838 C CA . ILE A 1 339 ? -4.710 -11.342 -1.069 1.00 62.75 339 ILE A CA 1
ATOM 2839 C C . ILE A 1 339 ? -3.898 -11.763 0.135 1.00 62.75 339 ILE A C 1
ATOM 2841 O O . ILE A 1 339 ? -3.061 -11.009 0.623 1.00 62.75 339 ILE A O 1
ATOM 2845 N N . TRP A 1 340 ? -4.096 -13.009 0.544 1.00 67.06 340 TRP A N 1
ATOM 2846 C CA . TRP A 1 340 ? -3.215 -13.670 1.483 1.00 67.06 340 TRP A CA 1
ATOM 2847 C C . TRP A 1 340 ? -2.465 -14.789 0.774 1.00 67.06 340 TRP A C 1
ATOM 2849 O O . TRP A 1 340 ? -3.037 -15.831 0.447 1.00 67.06 340 TRP A O 1
ATOM 2859 N N . PHE A 1 341 ? -1.171 -14.587 0.576 1.00 52.97 341 PHE A N 1
ATOM 2860 C CA . PHE A 1 341 ? -0.246 -15.649 0.234 1.00 52.97 341 PHE A CA 1
ATOM 2861 C C . PHE A 1 341 ? 0.019 -16.456 1.498 1.00 52.97 341 PHE A C 1
ATOM 2863 O O . PHE A 1 341 ? 0.897 -16.133 2.301 1.00 52.97 341 PHE A O 1
ATOM 2870 N N . SER A 1 342 ? -0.748 -17.521 1.710 1.00 50.25 342 SER A N 1
ATOM 2871 C CA . SER A 1 342 ? -0.357 -18.505 2.708 1.00 50.25 342 SER A CA 1
ATOM 2872 C C . SER A 1 342 ? 0.961 -19.115 2.251 1.00 50.25 342 SER A C 1
ATOM 2874 O O . SER A 1 342 ? 1.016 -19.924 1.334 1.00 50.25 342 SER A O 1
ATOM 2876 N N . THR A 1 343 ? 2.044 -18.720 2.910 1.00 42.34 343 THR A N 1
ATOM 2877 C CA . THR A 1 343 ? 3.286 -19.491 2.891 1.00 42.34 343 THR A CA 1
ATOM 2878 C C . THR A 1 343 ? 3.125 -20.817 3.649 1.00 42.34 343 THR A C 1
ATOM 2880 O O . THR A 1 343 ? 4.016 -21.660 3.573 1.00 42.34 343 THR A O 1
ATOM 2883 N N . GLY A 1 344 ? 1.993 -21.035 4.339 1.00 36.38 344 GLY A N 1
ATOM 2884 C CA . GLY A 1 344 ? 1.549 -22.350 4.811 1.00 36.38 344 GLY A CA 1
ATOM 2885 C C . GLY A 1 344 ? 1.036 -23.158 3.620 1.00 36.38 344 GLY A C 1
ATOM 2886 O O . GLY A 1 344 ? 0.047 -22.758 3.021 1.00 36.38 344 GLY A O 1
ATOM 2887 N N . ARG A 1 345 ? 1.681 -24.231 3.149 1.00 45.41 345 ARG A N 1
ATOM 2888 C CA . ARG A 1 345 ? 2.154 -25.420 3.884 1.00 45.41 345 ARG A CA 1
ATOM 2889 C C . ARG A 1 345 ? 1.097 -25.925 4.871 1.00 45.41 345 ARG A C 1
ATOM 2891 O O . ARG A 1 345 ? 1.200 -25.669 6.061 1.00 45.41 345 ARG A O 1
ATOM 2898 N N . GLY A 1 346 ? 0.106 -26.648 4.354 1.00 39.72 346 GLY A N 1
ATOM 2899 C CA . GLY A 1 346 ? -0.638 -27.653 5.117 1.00 39.72 346 GLY A CA 1
ATOM 2900 C C . GLY A 1 346 ? -1.792 -27.190 6.010 1.00 39.72 346 GLY A C 1
ATOM 2901 O O . GLY A 1 346 ? -2.268 -28.007 6.783 1.00 39.72 346 GLY A O 1
ATOM 2902 N N . ASN A 1 347 ? -2.264 -25.938 5.936 1.00 43.56 347 ASN A N 1
ATOM 2903 C CA . ASN A 1 347 ? -3.380 -25.500 6.795 1.00 43.56 347 ASN A CA 1
ATOM 2904 C C . ASN A 1 347 ? -4.779 -25.889 6.274 1.00 43.56 347 ASN A C 1
ATOM 2906 O O . ASN A 1 347 ? -5.749 -25.709 7.011 1.00 43.56 347 ASN A O 1
ATOM 2910 N N . ARG A 1 348 ? -4.915 -26.412 5.046 1.00 51.28 348 ARG A N 1
ATOM 2911 C CA . ARG A 1 348 ? -6.128 -27.139 4.616 1.00 51.28 348 ARG A CA 1
ATOM 2912 C C . ARG A 1 348 ? -5.844 -28.587 4.221 1.00 51.28 348 ARG A C 1
ATOM 2914 O O . ARG A 1 348 ? -6.789 -29.347 4.041 1.00 51.28 348 ARG A O 1
ATOM 2921 N N . CYS A 1 349 ? -4.571 -28.971 4.121 1.00 62.53 349 CYS A N 1
ATOM 2922 C CA . CYS A 1 349 ? -4.161 -30.358 3.996 1.00 62.53 349 CYS A CA 1
ATOM 2923 C C . CYS A 1 349 ? -4.660 -31.132 5.220 1.00 62.53 349 CYS A C 1
ATOM 2925 O O . CYS A 1 349 ? -4.319 -30.827 6.360 1.00 62.53 349 CYS A O 1
ATOM 2927 N N . ASP A 1 350 ? -5.471 -32.148 4.975 1.00 81.12 350 ASP A N 1
ATOM 2928 C CA . ASP A 1 350 ? -6.027 -33.034 5.996 1.00 81.12 350 ASP A CA 1
ATOM 2929 C C . ASP A 1 350 ? -5.028 -34.105 6.465 1.00 81.12 350 ASP A C 1
ATOM 2931 O O . ASP A 1 350 ? -5.405 -35.034 7.177 1.00 81.12 350 ASP A O 1
ATOM 2935 N N . ILE A 1 351 ? -3.766 -34.000 6.042 1.00 79.81 351 ILE A N 1
ATOM 2936 C CA . ILE A 1 351 ? -2.671 -34.862 6.468 1.00 79.81 351 ILE A CA 1
ATOM 2937 C C . ILE A 1 351 ? -1.418 -34.030 6.737 1.00 79.81 351 ILE A C 1
ATOM 2939 O O . ILE A 1 351 ? -1.033 -33.148 5.963 1.00 79.81 351 ILE A O 1
ATOM 2943 N N . THR A 1 352 ? -0.761 -34.316 7.853 1.00 83.12 352 THR A N 1
ATOM 2944 C CA . THR A 1 352 ? 0.491 -33.662 8.224 1.00 83.12 352 THR A CA 1
ATOM 2945 C C . THR A 1 352 ? 1.681 -34.265 7.478 1.00 83.12 352 THR A C 1
ATOM 2947 O O . THR A 1 352 ? 1.632 -35.358 6.907 1.00 83.12 352 THR A O 1
ATOM 2950 N N . ARG A 1 353 ? 2.808 -33.548 7.504 1.00 83.56 353 ARG A N 1
ATOM 2951 C CA . ARG A 1 353 ? 4.072 -34.013 6.923 1.00 83.56 353 ARG A CA 1
ATOM 2952 C C . ARG A 1 353 ? 4.502 -35.375 7.478 1.00 83.56 353 ARG A C 1
ATOM 2954 O O . ARG A 1 353 ? 4.895 -36.244 6.704 1.00 83.56 353 ARG A O 1
ATOM 2961 N N . ASP A 1 354 ? 4.468 -35.535 8.798 1.00 84.12 354 ASP A N 1
ATOM 2962 C CA . ASP A 1 354 ? 4.979 -36.736 9.462 1.00 84.12 354 AS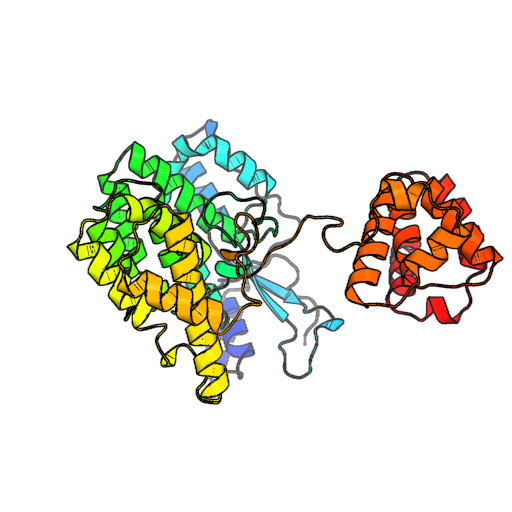P A CA 1
ATOM 2963 C C . ASP A 1 354 ? 4.056 -37.938 9.242 1.00 84.12 354 ASP A C 1
ATOM 2965 O O . ASP A 1 354 ? 4.541 -39.046 9.002 1.00 84.12 354 ASP A O 1
ATOM 2969 N N . GLU A 1 355 ? 2.740 -37.713 9.211 1.00 85.81 355 GLU A N 1
ATOM 2970 C CA . GLU A 1 355 ? 1.752 -38.731 8.838 1.00 85.81 355 GLU A CA 1
ATOM 2971 C C . GLU A 1 355 ? 1.973 -39.212 7.400 1.00 85.81 355 GLU A C 1
ATOM 2973 O O . GLU A 1 355 ? 2.096 -40.411 7.165 1.00 85.81 355 GLU A O 1
ATOM 2978 N N . LEU A 1 356 ? 2.128 -38.299 6.432 1.00 88.81 356 LEU A N 1
ATOM 2979 C CA . LEU A 1 356 ? 2.343 -38.682 5.032 1.00 88.81 356 LEU A CA 1
ATOM 2980 C C . LEU A 1 356 ? 3.657 -39.462 4.827 1.00 88.81 356 LEU A C 1
ATOM 2982 O O . LEU A 1 356 ? 3.723 -40.349 3.974 1.00 88.81 356 LEU A O 1
ATOM 2986 N N . ILE A 1 357 ? 4.694 -39.156 5.616 1.00 88.44 357 ILE A N 1
ATOM 2987 C CA . ILE A 1 357 ? 5.975 -39.880 5.586 1.00 88.44 357 ILE A CA 1
ATOM 2988 C C . ILE A 1 357 ? 5.839 -41.290 6.167 1.00 88.44 357 ILE A C 1
ATOM 2990 O O . ILE A 1 357 ? 6.458 -42.220 5.650 1.00 88.44 357 ILE A O 1
ATOM 2994 N N . THR A 1 358 ? 5.060 -41.446 7.237 1.00 91.19 358 THR A N 1
ATOM 2995 C CA . THR A 1 358 ? 4.894 -42.726 7.942 1.00 91.19 358 THR A CA 1
ATOM 2996 C C . THR A 1 358 ? 3.886 -43.662 7.281 1.00 91.19 358 THR A C 1
ATOM 2998 O O . THR A 1 358 ? 3.919 -44.862 7.557 1.00 91.19 358 THR A O 1
ATOM 3001 N N . LEU A 1 359 ? 3.032 -43.158 6.382 1.00 91.88 359 LEU A N 1
ATOM 3002 C CA . LEU A 1 359 ? 2.106 -43.995 5.625 1.00 91.88 359 LEU A CA 1
ATOM 3003 C C . LEU A 1 359 ? 2.841 -45.071 4.800 1.00 91.88 359 LEU A C 1
ATOM 3005 O O . LEU A 1 359 ? 3.796 -44.752 4.074 1.00 91.88 359 LEU A O 1
ATOM 3009 N N . PRO A 1 360 ? 2.350 -46.328 4.823 1.00 93.31 360 PRO A N 1
ATOM 3010 C CA . PRO A 1 360 ? 2.751 -47.349 3.864 1.00 93.31 360 PRO A CA 1
ATOM 3011 C C . PRO A 1 360 ? 2.551 -46.852 2.432 1.00 93.31 360 PRO A C 1
ATOM 3013 O O . PRO A 1 360 ? 1.569 -46.170 2.140 1.00 93.31 360 PRO A O 1
ATOM 3016 N N . ILE A 1 361 ? 3.450 -47.228 1.520 1.00 91.31 361 ILE A N 1
ATOM 3017 C CA . ILE A 1 361 ? 3.490 -46.663 0.164 1.00 91.31 361 ILE A CA 1
ATOM 3018 C C . ILE A 1 361 ? 2.165 -46.778 -0.604 1.00 91.31 361 ILE A C 1
ATOM 3020 O O . ILE A 1 361 ? 1.775 -45.836 -1.285 1.00 91.31 361 ILE A O 1
ATOM 3024 N N . GLN A 1 362 ? 1.425 -47.876 -0.430 1.00 89.81 362 GLN A N 1
ATOM 3025 C CA . GLN A 1 362 ? 0.104 -48.043 -1.036 1.00 89.81 362 GLN A CA 1
ATOM 3026 C C . GLN A 1 362 ? -0.891 -46.986 -0.527 1.00 89.81 362 GLN A C 1
ATOM 3028 O O . GLN A 1 362 ? -1.500 -46.273 -1.321 1.00 89.81 362 GLN A O 1
ATOM 3033 N N . GLN A 1 363 ? -0.996 -46.832 0.795 1.00 89.94 363 GLN A N 1
ATOM 3034 C CA . GLN A 1 363 ? -1.892 -45.859 1.430 1.00 89.94 363 GLN A CA 1
ATOM 3035 C C . GLN A 1 363 ? -1.464 -44.419 1.140 1.00 89.94 363 GLN A C 1
ATOM 3037 O O . GLN A 1 363 ? -2.307 -43.539 1.012 1.00 89.94 363 GLN A O 1
ATOM 3042 N N . ARG A 1 364 ? -0.158 -44.171 0.987 1.00 92.75 364 ARG A N 1
ATOM 3043 C CA . ARG A 1 364 ? 0.377 -42.883 0.531 1.00 92.75 364 ARG A CA 1
ATOM 3044 C C . ARG A 1 364 ? -0.177 -42.529 -0.850 1.00 92.75 364 ARG A C 1
ATOM 3046 O O . ARG A 1 364 ? -0.686 -41.427 -1.017 1.00 92.75 364 ARG A O 1
ATOM 3053 N N . ILE A 1 365 ? -0.111 -43.444 -1.821 1.00 90.56 365 ILE A N 1
ATOM 3054 C CA . ILE A 1 365 ? -0.644 -43.198 -3.171 1.00 90.56 365 ILE A CA 1
ATOM 3055 C C . ILE A 1 365 ? -2.157 -43.003 -3.143 1.00 90.56 365 ILE A C 1
ATOM 3057 O O . ILE A 1 365 ? -2.648 -42.036 -3.724 1.00 90.56 365 ILE A O 1
ATOM 3061 N N . GLU A 1 366 ? -2.889 -43.867 -2.441 1.00 90.12 366 GLU A N 1
ATOM 3062 C CA . GLU A 1 366 ? -4.342 -43.731 -2.272 1.00 90.12 366 GLU A CA 1
ATOM 3063 C C . GLU A 1 366 ? -4.692 -42.361 -1.673 1.00 90.12 366 GLU A C 1
ATOM 3065 O O . GLU A 1 366 ? -5.555 -41.658 -2.192 1.00 90.12 366 GLU A O 1
ATOM 3070 N N . LYS A 1 367 ? -3.949 -41.910 -0.654 1.00 88.81 367 LYS A N 1
ATOM 3071 C CA . LYS A 1 367 ? -4.172 -40.607 -0.020 1.00 88.81 367 LYS A CA 1
ATOM 3072 C C . LYS A 1 367 ? -3.849 -39.427 -0.941 1.00 88.81 367 LYS A C 1
ATOM 3074 O O . LYS A 1 367 ? -4.565 -38.429 -0.914 1.00 88.81 367 LYS A O 1
ATOM 3079 N N . LEU A 1 368 ? -2.800 -39.520 -1.760 1.00 87.94 368 LEU A N 1
ATOM 3080 C CA . LEU A 1 368 ? -2.426 -38.471 -2.721 1.00 87.94 368 LEU A CA 1
ATOM 3081 C C . LEU A 1 368 ? -3.376 -38.390 -3.927 1.00 87.94 368 LEU A C 1
ATOM 3083 O O . LEU A 1 368 ? -3.518 -37.326 -4.526 1.00 87.94 368 LEU A O 1
ATOM 3087 N N . THR A 1 369 ? -4.022 -39.501 -4.283 1.00 86.50 369 THR A N 1
ATOM 3088 C CA . THR A 1 369 ? -4.920 -39.603 -5.450 1.00 86.50 369 THR A CA 1
ATOM 3089 C C . THR A 1 369 ? -6.406 -39.512 -5.095 1.00 86.50 369 THR A C 1
ATOM 3091 O O . THR A 1 369 ? -7.244 -39.382 -5.987 1.00 86.50 369 THR A O 1
ATOM 3094 N N . GLU A 1 370 ? -6.751 -39.549 -3.806 1.00 84.12 370 GLU A N 1
ATOM 3095 C CA . GLU A 1 370 ? -8.116 -39.370 -3.314 1.00 84.12 370 GLU A CA 1
ATOM 3096 C C . GLU A 1 370 ? -8.673 -37.995 -3.739 1.00 84.12 370 GLU A C 1
ATOM 3098 O O . GLU A 1 370 ? -8.111 -36.947 -3.428 1.00 84.12 370 GLU A O 1
ATOM 3103 N N . SER A 1 371 ? -9.800 -38.023 -4.456 1.00 70.06 371 SER A N 1
ATOM 3104 C CA . SER A 1 371 ? -10.416 -36.886 -5.158 1.00 70.06 371 SER A CA 1
ATOM 3105 C C . SER A 1 371 ? -11.701 -36.394 -4.480 1.00 70.06 371 SER A C 1
ATOM 3107 O O . SER A 1 371 ? -12.696 -36.084 -5.133 1.00 70.06 371 SER A O 1
ATOM 3109 N N . THR A 1 372 ? -11.713 -36.347 -3.147 1.00 61.59 372 THR A N 1
ATOM 3110 C CA . THR A 1 372 ? -12.880 -35.887 -2.372 1.00 61.59 372 THR A CA 1
ATOM 3111 C C . THR A 1 372 ? -13.126 -34.379 -2.500 1.00 61.59 372 THR A C 1
ATOM 3113 O O . THR A 1 372 ? -14.278 -33.953 -2.448 1.00 61.59 372 THR A O 1
ATOM 3116 N N . ASP A 1 373 ? -12.068 -33.589 -2.708 1.00 72.31 373 ASP A N 1
ATOM 3117 C CA . ASP A 1 373 ? -12.088 -32.146 -2.981 1.00 72.31 373 ASP A CA 1
ATOM 3118 C C . ASP A 1 373 ? -10.816 -31.771 -3.769 1.00 72.31 373 ASP A C 1
ATOM 3120 O O . ASP A 1 373 ? -9.704 -32.107 -3.352 1.00 72.31 373 ASP A O 1
ATOM 3124 N N . GLU A 1 374 ? -10.972 -31.092 -4.911 1.00 67.56 374 GLU A N 1
ATOM 3125 C CA . GLU A 1 374 ? -9.868 -30.730 -5.818 1.00 67.56 374 GLU A CA 1
ATOM 3126 C C . GLU A 1 374 ? -8.816 -29.836 -5.133 1.00 67.56 374 GLU A C 1
ATOM 3128 O O . GLU A 1 374 ? -7.617 -30.019 -5.344 1.00 67.56 374 GLU A O 1
ATOM 3133 N N . PHE A 1 375 ? -9.236 -28.940 -4.231 1.00 64.12 375 PHE A N 1
ATOM 3134 C CA . PHE A 1 375 ? -8.324 -28.064 -3.489 1.00 64.12 375 PHE A CA 1
ATOM 3135 C C . PHE A 1 375 ? -7.545 -28.822 -2.408 1.00 64.12 375 PHE A C 1
ATOM 3137 O O . PHE A 1 375 ? -6.363 -28.552 -2.194 1.00 64.12 375 PHE A O 1
ATOM 3144 N N . ILE A 1 376 ? -8.183 -29.780 -1.725 1.00 74.38 376 ILE A N 1
ATOM 3145 C CA . ILE A 1 376 ? -7.502 -30.614 -0.718 1.00 74.38 376 ILE A CA 1
ATOM 3146 C C . ILE A 1 376 ? -6.481 -31.527 -1.403 1.00 74.38 376 ILE A C 1
ATOM 3148 O O . ILE A 1 376 ? -5.365 -31.689 -0.906 1.00 74.38 376 ILE A O 1
ATOM 3152 N N . GLN A 1 377 ? -6.830 -32.088 -2.564 1.00 79.44 377 GLN A N 1
ATOM 3153 C CA . GLN A 1 377 ? -5.911 -32.903 -3.353 1.00 79.44 377 GLN A CA 1
ATOM 3154 C C . GLN A 1 377 ? -4.676 -32.098 -3.785 1.00 79.44 377 GLN A C 1
ATOM 3156 O O . GLN A 1 377 ? -3.551 -32.575 -3.619 1.00 79.44 377 GLN A O 1
ATOM 3161 N N . GLU A 1 378 ? -4.858 -30.870 -4.278 1.00 77.25 378 GLU A N 1
ATOM 3162 C CA . GLU A 1 378 ? -3.747 -29.992 -4.661 1.00 77.25 378 GLU A CA 1
ATOM 3163 C C . GLU A 1 378 ? -2.807 -29.710 -3.473 1.00 77.25 378 GLU A C 1
ATOM 3165 O O . GLU A 1 378 ? -1.588 -29.849 -3.605 1.00 77.25 378 GLU A O 1
ATOM 3170 N N . GLU A 1 379 ? -3.349 -29.439 -2.278 1.00 79.00 379 GLU A N 1
ATOM 3171 C CA . GLU A 1 379 ? -2.531 -29.225 -1.075 1.00 79.00 379 GLU A CA 1
ATOM 3172 C C . GLU A 1 379 ? -1.742 -30.473 -0.642 1.00 79.00 379 GLU A C 1
ATOM 3174 O O . GLU A 1 379 ? -0.586 -30.352 -0.218 1.00 79.00 379 GLU A O 1
ATOM 3179 N N . ARG A 1 380 ? -2.315 -31.678 -0.776 1.00 86.06 380 ARG A N 1
ATOM 3180 C CA . ARG A 1 380 ? -1.603 -32.943 -0.507 1.00 86.06 380 ARG A CA 1
ATOM 3181 C C . ARG A 1 380 ? -0.456 -33.163 -1.489 1.00 86.06 380 ARG A C 1
ATOM 3183 O O . ARG A 1 380 ? 0.637 -33.562 -1.082 1.00 86.06 380 ARG A O 1
ATOM 3190 N N . ILE A 1 381 ? -0.691 -32.886 -2.771 1.00 86.50 381 ILE A N 1
ATOM 3191 C CA . ILE A 1 381 ? 0.311 -32.981 -3.840 1.00 86.50 381 ILE A CA 1
ATOM 3192 C C . ILE A 1 381 ? 1.439 -31.962 -3.627 1.00 86.50 381 ILE A C 1
ATOM 3194 O O . ILE A 1 381 ? 2.615 -32.280 -3.833 1.00 86.50 381 ILE A O 1
ATOM 3198 N N . ASP A 1 382 ? 1.115 -30.754 -3.174 1.00 81.00 382 ASP A N 1
ATOM 3199 C CA . ASP A 1 382 ? 2.112 -29.744 -2.825 1.00 81.00 382 ASP A CA 1
ATOM 3200 C C . ASP A 1 382 ? 2.924 -30.146 -1.588 1.00 81.00 382 ASP A C 1
ATOM 3202 O O . ASP A 1 382 ? 4.159 -30.096 -1.629 1.00 81.00 382 ASP A O 1
ATOM 3206 N N . LEU A 1 383 ? 2.266 -30.625 -0.522 1.00 82.75 383 LEU A N 1
ATOM 3207 C CA . LEU A 1 383 ? 2.932 -31.194 0.657 1.00 82.75 383 LEU A CA 1
ATOM 3208 C C . LEU A 1 383 ? 3.895 -32.319 0.259 1.00 82.75 383 LEU A C 1
ATOM 3210 O O . LEU A 1 383 ? 5.051 -32.332 0.694 1.00 82.75 383 LEU A O 1
ATOM 3214 N N . PHE A 1 384 ? 3.445 -33.221 -0.610 1.00 90.00 384 PHE A N 1
ATOM 3215 C CA . PHE A 1 384 ? 4.261 -34.287 -1.175 1.00 90.00 384 PHE A CA 1
ATOM 3216 C C . PHE A 1 384 ? 5.482 -33.746 -1.931 1.00 90.00 384 PHE A C 1
ATOM 3218 O O . PHE A 1 384 ? 6.603 -34.196 -1.680 1.00 90.00 384 PHE A O 1
ATOM 3225 N N . GLY A 1 385 ? 5.304 -32.742 -2.796 1.00 84.56 385 GLY A N 1
ATOM 3226 C CA . GLY A 1 385 ? 6.404 -32.094 -3.513 1.00 84.56 385 GLY A CA 1
ATOM 3227 C C . GLY A 1 385 ? 7.453 -31.485 -2.576 1.00 84.56 385 GLY A C 1
ATOM 3228 O O . GLY A 1 385 ? 8.655 -31.627 -2.815 1.00 84.56 385 GLY A O 1
ATOM 3229 N N . TYR A 1 386 ? 7.026 -30.875 -1.466 1.00 80.31 386 TYR A N 1
ATOM 3230 C CA . TYR A 1 386 ? 7.948 -30.361 -0.447 1.00 80.31 386 TYR A CA 1
ATOM 3231 C C . TYR A 1 386 ? 8.719 -31.474 0.266 1.00 80.31 386 TYR A C 1
ATOM 3233 O O . TYR A 1 386 ? 9.925 -31.340 0.474 1.00 80.31 386 TYR A O 1
ATOM 3241 N N . ILE A 1 387 ? 8.055 -32.579 0.620 1.00 86.12 387 ILE A N 1
ATOM 3242 C CA . ILE A 1 387 ? 8.731 -33.736 1.221 1.00 86.12 387 ILE A CA 1
ATOM 3243 C C . ILE A 1 387 ? 9.760 -34.301 0.247 1.00 86.12 387 ILE A C 1
ATOM 3245 O O . ILE A 1 387 ? 10.877 -34.576 0.670 1.00 86.12 387 ILE A O 1
ATOM 3249 N N . CYS A 1 388 ? 9.424 -34.412 -1.040 1.00 88.00 388 CYS A N 1
ATOM 3250 C CA . CYS A 1 388 ? 10.340 -34.895 -2.072 1.00 88.00 388 CYS A CA 1
ATOM 3251 C C . CYS A 1 388 ? 11.594 -34.019 -2.198 1.00 88.00 388 CYS A C 1
ATOM 3253 O O . CYS A 1 388 ? 12.685 -34.546 -2.401 1.00 88.00 388 CYS A O 1
ATOM 3255 N N . ARG A 1 389 ? 11.459 -32.692 -2.060 1.00 82.88 389 ARG A N 1
ATOM 3256 C CA . ARG A 1 389 ? 12.603 -31.765 -2.094 1.00 82.88 389 ARG A CA 1
ATOM 3257 C C . ARG A 1 389 ? 13.543 -31.976 -0.906 1.00 82.88 389 ARG A C 1
ATOM 3259 O O . ARG A 1 389 ? 14.757 -31.966 -1.082 1.00 82.88 389 ARG A O 1
ATOM 3266 N N . ASP A 1 390 ? 12.984 -32.181 0.285 1.00 82.00 390 ASP A N 1
ATOM 3267 C CA . ASP A 1 390 ? 13.763 -32.390 1.511 1.00 82.00 390 ASP A CA 1
ATOM 3268 C C . ASP A 1 390 ? 14.286 -33.838 1.642 1.00 82.00 390 ASP A C 1
ATOM 3270 O O . ASP A 1 390 ? 15.305 -34.076 2.289 1.00 82.00 390 ASP A O 1
ATOM 3274 N N . LYS A 1 391 ? 13.580 -34.814 1.056 1.00 87.50 391 LYS A N 1
ATOM 3275 C CA . LYS A 1 391 ? 13.866 -36.258 1.101 1.00 87.50 391 LYS A CA 1
ATOM 3276 C C . LYS A 1 391 ? 13.726 -36.877 -0.303 1.00 87.50 391 LYS A C 1
ATOM 3278 O O . LYS A 1 391 ? 12.710 -37.509 -0.586 1.00 87.50 391 LYS A O 1
ATOM 3283 N N . PRO A 1 392 ? 14.731 -36.749 -1.185 1.00 87.50 392 PRO A N 1
ATOM 3284 C CA . PRO A 1 392 ? 14.656 -37.268 -2.555 1.00 87.50 392 PRO A CA 1
ATOM 3285 C C . PRO A 1 392 ? 14.391 -38.780 -2.653 1.00 87.50 392 PRO A C 1
ATOM 3287 O O . PRO A 1 392 ? 13.652 -39.214 -3.533 1.00 87.50 392 PRO A O 1
ATOM 3290 N N . ASP A 1 393 ? 14.902 -39.584 -1.714 1.00 89.50 393 ASP A N 1
ATOM 3291 C CA . ASP A 1 393 ? 14.645 -41.034 -1.673 1.00 89.50 393 ASP A CA 1
ATOM 3292 C C . ASP A 1 393 ? 13.151 -41.364 -1.540 1.00 89.50 393 ASP A C 1
ATOM 3294 O O . ASP A 1 393 ? 12.663 -42.317 -2.143 1.00 89.50 393 ASP A O 1
ATOM 3298 N N . PHE A 1 394 ? 12.399 -40.526 -0.819 1.00 90.88 394 PHE A N 1
ATOM 3299 C CA . PHE A 1 394 ? 10.947 -40.648 -0.684 1.00 90.88 394 PHE A CA 1
ATOM 3300 C C . PHE A 1 394 ? 10.235 -40.482 -2.033 1.00 90.88 394 PHE A C 1
ATOM 3302 O O . PHE A 1 394 ? 9.238 -41.153 -2.308 1.00 90.88 394 PHE A O 1
ATOM 3309 N N . ALA A 1 395 ? 10.762 -39.609 -2.897 1.00 90.81 395 ALA A N 1
ATOM 3310 C CA . ALA A 1 395 ? 10.252 -39.412 -4.247 1.00 90.81 395 ALA A CA 1
ATOM 3311 C C . ALA A 1 395 ? 10.526 -40.642 -5.124 1.00 90.81 395 ALA A C 1
ATOM 3313 O O . ALA A 1 395 ? 9.617 -41.115 -5.803 1.00 90.81 395 ALA A O 1
ATOM 3314 N N . LEU A 1 396 ? 11.747 -41.190 -5.075 1.00 90.94 396 LEU A N 1
ATOM 3315 C CA . LEU A 1 396 ? 12.115 -42.386 -5.841 1.00 90.94 396 LEU A CA 1
ATOM 3316 C C . LEU A 1 396 ? 11.322 -43.621 -5.419 1.00 90.94 396 LEU A C 1
ATOM 3318 O O . LEU A 1 396 ? 10.840 -44.350 -6.283 1.00 90.94 396 LEU A O 1
ATOM 3322 N N . GLU A 1 397 ? 11.154 -43.833 -4.114 1.00 92.06 397 GLU A N 1
ATOM 3323 C CA . GLU A 1 397 ? 10.342 -44.923 -3.571 1.00 92.06 397 GLU A CA 1
ATOM 3324 C C . GLU A 1 397 ? 8.911 -44.842 -4.127 1.00 92.06 397 GLU A C 1
ATOM 3326 O O . GLU A 1 397 ? 8.401 -45.804 -4.706 1.00 92.06 397 GLU A O 1
ATOM 3331 N N . THR A 1 398 ? 8.307 -43.650 -4.041 1.00 92.00 398 THR A N 1
ATOM 3332 C CA . THR A 1 398 ? 6.941 -43.371 -4.508 1.00 92.00 398 THR A CA 1
ATOM 3333 C C . THR A 1 398 ? 6.797 -43.584 -6.020 1.00 92.00 398 THR A C 1
ATOM 3335 O O . THR A 1 398 ? 5.861 -44.255 -6.460 1.00 92.00 398 THR A O 1
ATOM 3338 N N . LEU A 1 399 ? 7.739 -43.078 -6.824 1.00 90.69 399 LEU A N 1
ATOM 3339 C CA . LEU A 1 399 ? 7.742 -43.280 -8.277 1.00 90.69 399 LEU A CA 1
ATOM 3340 C C . LEU A 1 399 ? 7.938 -44.749 -8.664 1.00 90.69 399 LEU A C 1
ATOM 3342 O O . LEU A 1 399 ? 7.272 -45.225 -9.581 1.00 90.69 399 LEU A O 1
ATOM 3346 N N . GLY A 1 400 ? 8.818 -45.472 -7.967 1.00 89.81 400 GLY A N 1
ATOM 3347 C CA . GLY A 1 400 ? 9.070 -46.890 -8.218 1.00 89.81 400 GLY A CA 1
ATOM 3348 C C . GLY A 1 400 ? 7.818 -47.743 -8.018 1.00 89.81 400 GLY A C 1
ATOM 3349 O O . GLY A 1 400 ? 7.508 -48.592 -8.854 1.00 89.81 400 GLY A O 1
ATOM 3350 N N . TYR A 1 401 ? 7.050 -47.468 -6.961 1.00 90.00 401 TYR A N 1
ATOM 3351 C CA . TYR A 1 401 ? 5.779 -48.152 -6.716 1.00 90.00 401 TYR A CA 1
ATOM 3352 C C . TYR A 1 401 ? 4.707 -47.797 -7.752 1.00 90.00 401 TYR A C 1
ATOM 3354 O O . TYR A 1 401 ? 4.012 -48.688 -8.244 1.00 90.00 401 TYR A O 1
ATOM 3362 N N . ILE A 1 402 ? 4.588 -46.520 -8.133 1.00 88.56 402 ILE A N 1
ATOM 3363 C CA . ILE A 1 402 ? 3.652 -46.103 -9.189 1.00 88.56 402 ILE A CA 1
ATOM 3364 C C . ILE A 1 402 ? 3.991 -46.780 -10.522 1.00 88.56 402 ILE A C 1
ATOM 3366 O O . ILE A 1 402 ? 3.094 -47.299 -11.186 1.00 88.56 402 ILE A O 1
ATOM 3370 N N . ALA A 1 403 ? 5.272 -46.802 -10.897 1.00 86.81 403 ALA A N 1
ATOM 3371 C CA . ALA A 1 403 ? 5.721 -47.441 -12.129 1.00 86.81 403 ALA A CA 1
ATOM 3372 C C . ALA A 1 403 ? 5.409 -48.947 -12.122 1.00 86.81 403 ALA A C 1
ATOM 3374 O O . ALA A 1 403 ? 4.841 -49.464 -13.083 1.00 86.81 403 ALA A O 1
ATOM 3375 N N . ALA A 1 404 ? 5.683 -49.636 -11.008 1.00 86.69 404 ALA A N 1
ATOM 3376 C CA . ALA A 1 404 ? 5.407 -51.065 -10.861 1.00 86.69 404 ALA A CA 1
ATOM 3377 C C . ALA A 1 404 ? 3.905 -51.409 -10.895 1.00 86.69 404 ALA A C 1
ATOM 3379 O O . ALA A 1 404 ? 3.525 -52.473 -11.379 1.00 86.69 404 ALA A O 1
ATOM 3380 N N . THR A 1 405 ? 3.046 -50.517 -10.397 1.00 84.19 405 THR A N 1
ATOM 3381 C CA . THR A 1 405 ? 1.585 -50.719 -10.344 1.00 84.19 405 THR A CA 1
ATOM 3382 C C . THR A 1 405 ? 0.843 -50.148 -11.552 1.00 84.19 405 THR A C 1
ATOM 3384 O O . THR A 1 405 ? -0.371 -50.312 -11.654 1.00 84.19 405 THR A O 1
ATOM 3387 N N . SER A 1 406 ? 1.549 -49.497 -12.484 1.00 82.00 406 SER A N 1
ATOM 3388 C CA . SER A 1 406 ? 0.963 -48.798 -13.637 1.00 82.00 406 SER A CA 1
ATOM 3389 C C . SER A 1 406 ? -0.114 -47.759 -13.264 1.00 82.00 406 SER A C 1
ATOM 3391 O O . SER A 1 406 ? -0.994 -47.456 -14.072 1.00 82.00 406 SER A O 1
ATOM 3393 N N . ASN A 1 407 ? -0.050 -47.195 -12.052 1.00 79.38 407 ASN A N 1
ATOM 3394 C CA . ASN A 1 407 ? -1.011 -46.211 -11.542 1.00 79.38 407 ASN A CA 1
ATOM 3395 C C . ASN A 1 407 ? -0.536 -44.770 -11.802 1.00 79.38 407 ASN A C 1
ATOM 3397 O O . ASN A 1 407 ? -0.158 -44.029 -10.894 1.00 79.38 407 ASN A O 1
ATOM 3401 N N . TRP A 1 408 ? -0.460 -44.403 -13.079 1.00 80.19 408 TRP A N 1
ATOM 3402 C CA . TRP A 1 408 ? 0.220 -43.194 -13.543 1.00 80.19 408 TRP A CA 1
ATOM 3403 C C . TRP A 1 408 ? -0.542 -41.895 -13.207 1.00 80.19 408 TRP A C 1
ATOM 3405 O O . TRP A 1 408 ? -1.450 -41.490 -13.935 1.00 80.19 408 TRP A O 1
ATOM 3415 N N . ASP A 1 409 ? -0.128 -41.191 -12.149 1.00 84.12 409 ASP A N 1
ATOM 3416 C CA . ASP A 1 409 ? -0.657 -39.864 -11.790 1.00 84.12 409 ASP A CA 1
ATOM 3417 C C . ASP A 1 409 ? 0.259 -38.710 -12.250 1.00 84.12 409 ASP A C 1
ATOM 3419 O O . ASP A 1 409 ? 1.418 -38.603 -11.851 1.00 84.12 409 ASP A O 1
ATOM 3423 N N . ASN A 1 410 ? -0.261 -37.795 -13.074 1.00 79.56 410 ASN A N 1
ATOM 3424 C CA . ASN A 1 410 ? 0.547 -36.717 -13.665 1.00 79.56 410 ASN A CA 1
ATOM 3425 C C . ASN A 1 410 ? 1.147 -35.755 -12.628 1.00 79.56 410 ASN A C 1
ATOM 3427 O O . ASN A 1 410 ? 2.252 -35.246 -12.832 1.00 79.56 410 ASN A O 1
ATOM 3431 N N . LEU A 1 411 ? 0.414 -35.460 -11.556 1.00 82.00 411 LEU A N 1
ATOM 3432 C CA . LEU A 1 411 ? 0.814 -34.464 -10.571 1.00 82.00 411 LEU A CA 1
ATOM 3433 C C . LEU A 1 411 ? 1.908 -35.018 -9.662 1.00 82.00 411 LEU A C 1
ATOM 3435 O O . LEU A 1 411 ? 2.918 -34.341 -9.446 1.00 82.00 411 LEU A O 1
ATOM 3439 N N . ILE A 1 412 ? 1.759 -36.269 -9.218 1.00 87.50 412 ILE A N 1
ATOM 3440 C CA . ILE A 1 412 ? 2.781 -36.964 -8.426 1.00 87.50 412 ILE A CA 1
ATOM 3441 C C . ILE A 1 412 ? 4.081 -37.061 -9.231 1.00 87.50 412 ILE A C 1
ATOM 3443 O O . ILE A 1 412 ? 5.138 -36.647 -8.752 1.00 87.50 412 ILE A O 1
ATOM 3447 N N . TRP A 1 413 ? 3.996 -37.505 -10.490 1.00 87.12 413 TRP A N 1
ATOM 3448 C CA . TRP A 1 413 ? 5.158 -37.609 -11.375 1.00 87.12 413 TRP A CA 1
ATOM 3449 C C . TRP A 1 413 ? 5.860 -36.269 -11.592 1.00 87.12 413 TRP A C 1
ATOM 3451 O O . TRP A 1 413 ? 7.084 -36.181 -11.467 1.00 87.12 413 TRP A O 1
ATOM 3461 N N . HIS A 1 414 ? 5.099 -35.210 -11.870 1.00 82.62 414 HIS A N 1
ATOM 3462 C CA . HIS A 1 414 ? 5.654 -33.876 -12.069 1.00 82.62 414 HIS A CA 1
ATOM 3463 C C . HIS A 1 414 ? 6.397 -33.371 -10.821 1.00 82.62 414 HIS A C 1
ATOM 3465 O O . HIS A 1 414 ? 7.561 -32.973 -10.922 1.00 82.62 414 HIS A O 1
ATOM 3471 N N . LYS A 1 415 ? 5.770 -33.435 -9.638 1.00 85.19 415 LYS A N 1
ATOM 3472 C CA . LYS A 1 415 ? 6.379 -32.963 -8.382 1.00 85.19 415 LYS A CA 1
ATOM 3473 C C . LYS A 1 415 ? 7.616 -33.780 -7.995 1.00 85.19 415 LYS A C 1
ATOM 3475 O O . LYS A 1 415 ? 8.621 -33.188 -7.598 1.00 85.19 415 LYS A O 1
ATOM 3480 N N . SER A 1 416 ? 7.580 -35.106 -8.155 1.00 87.69 416 SER A N 1
ATOM 3481 C CA . SER A 1 416 ? 8.733 -35.970 -7.874 1.00 87.69 416 SER A CA 1
ATOM 3482 C C . SER A 1 416 ? 9.907 -35.688 -8.810 1.00 87.69 416 SER A C 1
ATOM 3484 O O . SER A 1 416 ? 11.021 -35.494 -8.328 1.00 87.69 416 SER A O 1
ATOM 3486 N N . ILE A 1 417 ? 9.676 -35.601 -10.127 1.00 85.12 417 ILE A N 1
ATOM 3487 C CA . ILE A 1 417 ? 10.741 -35.304 -11.100 1.00 85.12 417 ILE A CA 1
ATOM 3488 C C . ILE A 1 417 ? 11.345 -33.922 -10.832 1.00 85.12 417 ILE A C 1
ATOM 3490 O O . ILE A 1 417 ? 12.570 -33.785 -10.842 1.00 85.12 417 ILE A O 1
ATOM 3494 N N . MET A 1 418 ? 10.516 -32.905 -10.564 1.00 81.06 418 MET A N 1
ATOM 3495 C CA . MET A 1 418 ? 11.006 -31.567 -10.220 1.00 81.06 418 MET A CA 1
ATOM 3496 C C . MET A 1 418 ? 11.943 -31.614 -9.012 1.00 81.06 418 MET A C 1
ATOM 3498 O O . MET A 1 418 ? 13.082 -31.156 -9.118 1.00 81.06 418 MET A O 1
ATOM 3502 N N . ALA A 1 419 ? 11.501 -32.221 -7.908 1.00 83.25 419 ALA A N 1
ATOM 3503 C CA . ALA A 1 419 ? 12.288 -32.332 -6.685 1.00 83.25 419 ALA A CA 1
ATOM 3504 C C . ALA A 1 419 ? 13.609 -33.093 -6.900 1.00 83.25 419 ALA A C 1
ATOM 3506 O O . ALA A 1 419 ? 14.672 -32.622 -6.496 1.00 83.25 419 ALA A O 1
ATOM 3507 N N . LEU A 1 420 ? 13.566 -34.226 -7.608 1.00 84.56 420 LEU A N 1
ATOM 3508 C CA . LEU A 1 420 ? 14.754 -35.026 -7.930 1.00 84.56 420 LEU A CA 1
ATOM 3509 C C . LEU A 1 420 ? 15.743 -34.246 -8.808 1.00 84.56 420 LEU A C 1
ATOM 3511 O O . LEU A 1 420 ? 16.956 -34.363 -8.638 1.00 84.56 420 LEU A O 1
ATOM 3515 N N . SER A 1 421 ? 15.239 -33.391 -9.699 1.00 76.50 421 SER A N 1
ATOM 3516 C CA . SER A 1 421 ? 16.063 -32.543 -10.564 1.00 76.50 421 SER A CA 1
ATOM 3517 C C . SER A 1 421 ? 16.732 -31.363 -9.840 1.00 76.50 421 SER A C 1
ATOM 3519 O O . SER A 1 421 ? 17.679 -30.785 -10.385 1.00 76.50 421 SER A O 1
ATOM 3521 N N . GLU A 1 422 ? 16.222 -30.983 -8.663 1.00 78.81 422 GLU A N 1
ATOM 3522 C CA . GLU A 1 422 ? 16.733 -29.907 -7.800 1.00 78.81 422 GLU A CA 1
ATOM 3523 C C . GLU A 1 422 ? 17.733 -30.428 -6.751 1.00 78.81 422 GLU A C 1
ATOM 3525 O O . GLU A 1 422 ? 18.532 -29.655 -6.227 1.00 78.81 422 GLU A O 1
ATOM 3530 N N . ALA A 1 423 ? 17.736 -31.736 -6.474 1.00 76.31 423 ALA A N 1
ATOM 3531 C CA . ALA A 1 423 ? 18.528 -32.368 -5.416 1.00 76.31 423 ALA A CA 1
ATOM 3532 C C . ALA A 1 423 ? 20.060 -32.384 -5.648 1.00 76.31 423 ALA A C 1
ATOM 3534 O O . ALA A 1 423 ? 20.790 -32.917 -4.816 1.00 76.31 423 ALA A O 1
ATOM 3535 N N . ASN A 1 424 ? 20.566 -31.820 -6.756 1.00 68.62 424 ASN A N 1
ATOM 3536 C CA . ASN A 1 424 ? 21.997 -31.711 -7.098 1.00 68.62 424 ASN A CA 1
ATOM 3537 C C . ASN A 1 424 ? 22.818 -33.017 -6.937 1.00 68.62 424 ASN A C 1
ATOM 3539 O O . ASN A 1 424 ? 24.021 -32.969 -6.688 1.00 68.62 424 ASN A O 1
ATOM 3543 N N . ASN A 1 425 ? 22.193 -34.186 -7.113 1.00 79.44 425 ASN A N 1
ATOM 3544 C CA . ASN A 1 425 ? 22.855 -35.492 -7.095 1.00 79.44 425 ASN A CA 1
ATOM 3545 C C . ASN A 1 425 ? 22.569 -36.244 -8.412 1.00 79.44 425 ASN A C 1
ATOM 3547 O O . ASN A 1 425 ? 21.420 -36.626 -8.654 1.00 79.44 425 ASN A O 1
ATOM 3551 N N . PRO A 1 426 ? 23.590 -36.493 -9.256 1.00 78.75 426 PRO A N 1
ATOM 3552 C CA . PRO A 1 426 ? 23.425 -37.185 -10.536 1.00 78.75 426 PRO A CA 1
ATOM 3553 C C . PRO A 1 426 ? 22.806 -38.587 -10.433 1.00 78.75 426 PRO A C 1
ATOM 3555 O O . PRO A 1 426 ? 22.117 -39.013 -11.360 1.00 78.75 426 PRO A O 1
ATOM 3558 N N . GLN A 1 427 ? 23.001 -39.297 -9.315 1.00 82.38 427 GLN A N 1
ATOM 3559 C CA . GLN A 1 427 ? 22.482 -40.657 -9.139 1.00 82.38 427 GLN A CA 1
ATOM 3560 C C . GLN A 1 427 ? 20.950 -40.691 -9.130 1.00 82.38 427 GLN A C 1
ATOM 3562 O O . GLN A 1 427 ? 20.349 -41.579 -9.732 1.00 82.38 427 GLN A O 1
ATOM 3567 N N . TYR A 1 428 ? 20.306 -39.697 -8.512 1.00 83.31 428 TYR A N 1
ATOM 3568 C CA . TYR A 1 428 ? 18.847 -39.604 -8.501 1.00 83.31 428 TYR A CA 1
ATOM 3569 C C . TYR A 1 428 ? 18.282 -39.423 -9.907 1.00 83.31 428 TYR A C 1
ATOM 3571 O O . TYR A 1 428 ? 17.251 -40.008 -10.236 1.00 83.31 428 TYR A O 1
ATOM 3579 N N . TRP A 1 429 ? 18.981 -38.680 -10.768 1.00 80.06 429 TRP A N 1
ATOM 3580 C CA . TRP A 1 429 ? 18.566 -38.508 -12.156 1.00 80.06 429 TRP A CA 1
ATOM 3581 C C . TRP A 1 429 ? 18.683 -39.804 -12.966 1.00 80.06 429 TRP A C 1
ATOM 3583 O O . TRP A 1 429 ? 17.777 -40.121 -13.734 1.00 80.06 429 TRP A O 1
ATOM 3593 N N . LEU A 1 430 ? 19.742 -40.594 -12.747 1.00 82.94 430 LEU A N 1
ATOM 3594 C CA . LEU A 1 430 ? 19.909 -41.901 -13.392 1.00 82.94 430 LEU A CA 1
ATOM 3595 C C . LEU A 1 430 ? 18.797 -42.886 -13.006 1.00 82.94 430 LEU A C 1
ATOM 3597 O O . LEU A 1 430 ? 18.254 -43.561 -13.880 1.00 82.94 430 LEU A O 1
ATOM 3601 N N . GLU A 1 431 ? 18.425 -42.955 -11.726 1.00 85.12 431 GLU A N 1
ATOM 3602 C CA . GLU A 1 431 ? 17.321 -43.819 -11.279 1.00 85.12 431 GLU A CA 1
ATOM 3603 C C . GLU A 1 431 ? 15.962 -43.325 -11.792 1.00 85.12 431 GLU A C 1
ATOM 3605 O O . GLU A 1 431 ? 15.155 -44.116 -12.279 1.00 85.12 431 GLU A O 1
ATOM 3610 N N . THR A 1 432 ? 15.737 -42.008 -11.789 1.00 85.06 432 THR A N 1
ATOM 3611 C CA . THR A 1 432 ? 14.510 -41.411 -12.342 1.00 85.06 432 THR A CA 1
ATOM 3612 C C . THR A 1 432 ? 14.370 -41.708 -13.835 1.00 85.06 432 THR A C 1
ATOM 3614 O O . THR A 1 432 ? 13.284 -42.056 -14.294 1.00 85.06 432 THR A O 1
ATOM 3617 N N . ALA A 1 433 ? 15.462 -41.635 -14.603 1.00 83.00 433 ALA A N 1
ATOM 3618 C CA . ALA A 1 433 ? 15.452 -41.912 -16.038 1.00 83.00 433 ALA A CA 1
ATOM 3619 C C . ALA A 1 433 ? 14.996 -43.348 -16.356 1.00 83.00 433 ALA A C 1
ATOM 3621 O O . ALA A 1 433 ? 14.209 -43.543 -17.281 1.00 83.00 433 ALA A O 1
ATOM 3622 N N . LYS A 1 434 ? 15.411 -44.347 -15.560 1.00 86.50 434 LYS A N 1
ATOM 3623 C CA . LYS A 1 434 ? 14.958 -45.747 -15.718 1.00 86.50 434 LYS A CA 1
ATOM 3624 C C . LYS A 1 434 ? 13.447 -45.902 -15.525 1.00 86.50 434 LYS A C 1
ATOM 3626 O O . LYS A 1 434 ? 12.838 -46.771 -16.149 1.00 86.50 434 LYS A O 1
ATOM 3631 N N . LEU A 1 435 ? 12.855 -45.080 -14.659 1.00 85.94 435 LEU A N 1
ATOM 3632 C CA . LEU A 1 435 ? 11.415 -45.064 -14.406 1.00 85.94 435 LEU A CA 1
ATOM 3633 C C . LEU A 1 435 ? 10.664 -44.298 -15.505 1.00 85.94 435 LEU A C 1
ATOM 3635 O O . LEU A 1 435 ? 9.606 -44.742 -15.939 1.00 85.94 435 LEU A O 1
ATOM 3639 N N . ILE A 1 436 ? 11.232 -43.200 -16.017 1.00 82.56 436 ILE A N 1
ATOM 3640 C CA . ILE A 1 436 ? 10.643 -42.408 -17.112 1.00 82.56 436 ILE A CA 1
ATOM 3641 C C . ILE A 1 436 ? 10.502 -43.233 -18.396 1.00 82.56 436 ILE A C 1
ATOM 3643 O O . ILE A 1 436 ? 9.507 -43.087 -19.096 1.00 82.56 436 ILE A O 1
ATOM 3647 N N . VAL A 1 437 ? 11.443 -44.134 -18.698 1.00 81.94 437 VAL A N 1
ATOM 3648 C CA . VAL A 1 437 ? 11.361 -45.019 -19.881 1.00 81.94 437 VAL A CA 1
ATOM 3649 C C . VAL A 1 437 ? 10.133 -45.942 -19.843 1.00 81.94 437 VAL A C 1
ATOM 3651 O O . VAL A 1 437 ? 9.694 -46.422 -20.882 1.00 81.94 437 VAL A O 1
ATOM 3654 N N . GLN A 1 438 ? 9.558 -46.179 -18.662 1.00 81.50 438 GLN A N 1
ATOM 3655 C CA . GLN A 1 438 ? 8.367 -47.014 -18.491 1.00 81.50 438 GLN A CA 1
ATOM 3656 C C . GLN A 1 438 ? 7.057 -46.217 -18.631 1.00 81.50 438 GLN A C 1
ATOM 3658 O O . GLN A 1 438 ? 5.986 -46.823 -18.642 1.00 81.50 438 GLN A O 1
ATOM 3663 N N . LEU A 1 439 ? 7.116 -44.879 -18.730 1.00 79.62 439 LEU A N 1
ATOM 3664 C CA . LEU A 1 439 ? 5.927 -44.036 -18.867 1.00 79.62 439 LEU A CA 1
ATOM 3665 C C . LEU A 1 439 ? 5.225 -44.280 -20.214 1.00 79.62 439 LEU A C 1
ATOM 3667 O O . LEU A 1 439 ? 5.885 -44.305 -21.252 1.00 79.62 439 LEU A O 1
ATOM 3671 N N . PRO A 1 440 ? 3.885 -44.370 -20.241 1.00 79.00 440 PRO A N 1
ATOM 3672 C CA . PRO A 1 440 ? 3.140 -44.431 -21.493 1.00 79.00 440 PRO A CA 1
ATOM 3673 C C . PRO A 1 440 ? 3.259 -43.132 -22.308 1.00 79.00 440 PRO A C 1
ATOM 3675 O O . PRO A 1 440 ? 3.171 -42.038 -21.745 1.00 79.00 440 PRO A O 1
ATOM 3678 N N . ASP A 1 441 ? 3.325 -43.241 -23.639 1.00 74.12 441 ASP A N 1
ATOM 3679 C CA . ASP A 1 441 ? 3.502 -42.114 -24.579 1.00 74.12 441 ASP A CA 1
ATOM 3680 C C . ASP A 1 441 ? 2.547 -40.927 -24.335 1.00 74.12 441 ASP A C 1
ATOM 3682 O O . ASP A 1 441 ? 2.928 -39.758 -24.426 1.00 74.12 441 ASP A O 1
ATOM 3686 N N . GLN A 1 442 ? 1.306 -41.211 -23.932 1.00 68.19 442 GLN A N 1
ATOM 3687 C CA . GLN A 1 442 ? 0.283 -40.207 -23.611 1.00 68.19 442 GLN A CA 1
ATOM 3688 C C . GLN A 1 442 ? 0.678 -39.221 -22.489 1.00 68.19 442 GLN A C 1
ATOM 3690 O O . GLN A 1 442 ? 0.131 -38.117 -22.428 1.00 68.19 442 GLN A O 1
ATOM 3695 N N . PHE A 1 443 ? 1.630 -39.577 -21.618 1.00 64.06 443 PHE A N 1
ATOM 3696 C CA . PHE A 1 443 ? 2.132 -38.706 -20.546 1.00 64.06 443 PHE A CA 1
ATOM 3697 C C . PHE A 1 443 ? 3.198 -37.714 -21.032 1.00 64.06 443 PHE A C 1
ATOM 3699 O O . PHE A 1 443 ? 3.361 -36.651 -20.431 1.00 64.06 443 PHE A O 1
ATOM 3706 N N . PHE A 1 444 ? 3.855 -37.987 -22.163 1.00 62.97 444 PHE A N 1
ATOM 3707 C CA . PHE A 1 444 ? 4.791 -37.049 -22.791 1.00 62.97 444 PHE A CA 1
ATOM 3708 C C . PHE A 1 444 ? 4.065 -35.931 -23.559 1.00 62.97 444 PHE A C 1
ATOM 3710 O O . PHE A 1 444 ? 4.608 -34.838 -23.720 1.00 62.97 444 PHE A O 1
ATOM 3717 N N . CYS A 1 445 ? 2.815 -36.160 -23.982 1.00 48.94 445 CYS A N 1
ATOM 3718 C CA . CYS A 1 445 ? 1.999 -35.174 -24.701 1.00 48.94 445 CYS A CA 1
ATOM 3719 C C . CYS A 1 445 ? 1.299 -34.145 -23.791 1.00 48.94 445 CYS A C 1
ATOM 3721 O O . CYS A 1 445 ? 0.813 -33.124 -24.285 1.00 48.94 445 CYS A O 1
ATOM 3723 N N . LYS A 1 446 ? 1.227 -34.375 -22.471 1.00 52.22 446 LYS A N 1
ATOM 3724 C CA . LYS A 1 446 ? 0.615 -33.425 -21.527 1.00 52.22 446 LYS A CA 1
ATOM 3725 C C . LYS A 1 446 ? 1.607 -32.318 -21.136 1.00 52.22 446 LYS A C 1
ATOM 3727 O O . LYS A 1 446 ? 2.741 -32.578 -20.738 1.00 52.22 446 LYS A O 1
ATOM 3732 N N . ARG A 1 447 ? 1.142 -31.062 -21.230 1.00 47.31 447 ARG A N 1
ATOM 3733 C CA . ARG A 1 447 ? 1.915 -29.804 -21.089 1.00 47.31 447 ARG A CA 1
ATOM 3734 C C . ARG A 1 447 ? 2.834 -29.711 -19.854 1.00 47.31 447 ARG A C 1
ATOM 3736 O O . ARG A 1 447 ? 3.841 -29.018 -19.945 1.00 47.31 447 ARG A O 1
ATOM 3743 N N . SER A 1 448 ? 2.519 -30.367 -18.734 1.00 49.88 448 SER A N 1
ATOM 3744 C CA . SER A 1 448 ? 3.265 -30.247 -17.466 1.00 49.88 448 SER A CA 1
ATOM 3745 C C . SER A 1 448 ? 4.532 -31.112 -17.380 1.00 49.88 448 SER A C 1
ATOM 3747 O O . SER A 1 448 ? 5.519 -30.681 -16.788 1.00 49.88 448 SER A O 1
ATOM 3749 N N . LEU A 1 449 ? 4.535 -32.310 -17.974 1.00 52.47 449 LEU A N 1
ATOM 3750 C CA . LEU A 1 449 ? 5.687 -33.225 -17.966 1.00 52.47 449 LEU A CA 1
ATOM 3751 C C . LEU A 1 449 ? 6.543 -33.079 -19.230 1.00 52.47 449 LEU A C 1
ATOM 3753 O O . LEU A 1 449 ? 7.768 -32.986 -19.136 1.00 52.47 449 LEU A O 1
ATOM 3757 N N . GLY A 1 450 ? 5.910 -32.987 -20.405 1.00 50.97 450 GLY A N 1
ATOM 3758 C CA . GLY A 1 450 ? 6.618 -32.883 -21.686 1.00 50.97 450 GLY A CA 1
ATOM 3759 C C . GLY A 1 450 ? 7.455 -31.606 -21.821 1.00 50.97 450 GLY A C 1
ATOM 3760 O O . GLY A 1 450 ? 8.601 -31.664 -22.259 1.00 50.97 450 GLY A O 1
ATOM 3761 N N . GLY A 1 451 ? 6.930 -30.455 -21.379 1.00 52.22 451 GLY A N 1
ATOM 3762 C CA . GLY A 1 451 ? 7.657 -29.179 -21.433 1.00 52.22 451 GLY A CA 1
ATOM 3763 C C . GLY A 1 451 ? 8.880 -29.136 -20.510 1.00 52.22 451 GLY A C 1
ATOM 3764 O O . GLY A 1 451 ? 9.934 -28.644 -20.903 1.00 52.22 451 GLY A O 1
ATOM 3765 N N . PHE A 1 452 ? 8.766 -29.710 -19.309 1.00 52.81 452 PHE A N 1
ATOM 3766 C CA . PHE A 1 452 ? 9.851 -29.746 -18.326 1.00 52.81 452 PHE A CA 1
ATOM 3767 C C . PHE A 1 452 ? 11.004 -30.667 -18.758 1.00 52.81 452 PHE A C 1
ATOM 3769 O O . PHE A 1 452 ? 12.175 -30.312 -18.612 1.00 52.81 452 PHE A O 1
ATOM 3776 N N . MET A 1 453 ? 10.688 -31.835 -19.329 1.00 54.88 453 MET A N 1
ATOM 3777 C CA . MET A 1 453 ? 11.705 -32.783 -19.801 1.00 54.88 453 MET A CA 1
ATOM 3778 C C . MET A 1 453 ? 12.503 -32.243 -20.997 1.00 54.88 453 MET A C 1
ATOM 3780 O O . MET A 1 453 ? 13.714 -32.450 -21.055 1.00 54.88 453 MET A O 1
ATOM 3784 N N . VAL A 1 454 ? 11.870 -31.488 -21.904 1.00 52.28 454 VAL A N 1
ATOM 3785 C CA . VAL A 1 454 ? 12.555 -30.838 -23.040 1.00 52.28 454 VAL A CA 1
ATOM 3786 C C . VAL A 1 454 ? 13.521 -29.740 -22.572 1.00 52.28 454 VAL A C 1
ATOM 3788 O O . VAL A 1 454 ? 14.627 -29.630 -23.099 1.00 52.28 454 VAL A O 1
ATOM 3791 N N . ASP A 1 455 ? 13.154 -28.956 -21.557 1.00 45.12 455 ASP A N 1
ATOM 3792 C CA . ASP A 1 455 ? 14.002 -27.877 -21.022 1.00 45.12 455 ASP A CA 1
ATOM 3793 C C . ASP A 1 455 ? 15.245 -28.401 -20.278 1.00 45.12 455 ASP A C 1
ATOM 3795 O O . ASP A 1 455 ? 16.305 -27.771 -20.303 1.00 45.12 455 ASP A O 1
ATOM 3799 N N . LYS A 1 456 ? 15.133 -29.570 -19.631 1.00 51.50 456 LYS A N 1
ATOM 3800 C CA . LYS A 1 456 ? 16.252 -30.245 -18.952 1.00 51.50 456 LYS A CA 1
ATOM 3801 C C . LYS A 1 456 ? 17.127 -31.061 -19.906 1.00 51.50 456 LYS A C 1
ATOM 3803 O O . LYS A 1 456 ? 18.323 -31.101 -19.674 1.00 51.50 456 LYS A O 1
ATOM 3808 N N . ALA A 1 457 ? 16.578 -31.661 -20.965 1.00 50.34 457 ALA A N 1
ATOM 3809 C CA . ALA A 1 457 ? 17.368 -32.395 -21.964 1.00 50.34 457 ALA A CA 1
ATOM 3810 C C . ALA A 1 457 ? 18.291 -31.487 -22.805 1.00 50.34 457 ALA A C 1
ATOM 3812 O O . ALA A 1 457 ? 19.268 -31.959 -23.376 1.00 50.34 457 ALA A O 1
ATOM 3813 N N . ASN A 1 458 ? 17.985 -30.186 -22.876 1.00 37.41 458 ASN A N 1
ATOM 3814 C CA . ASN A 1 458 ? 18.793 -29.175 -23.567 1.00 37.41 458 ASN A CA 1
ATOM 3815 C C . ASN A 1 458 ? 19.892 -28.538 -22.686 1.00 37.41 458 ASN A C 1
ATOM 3817 O O . ASN A 1 458 ? 20.562 -27.605 -23.136 1.00 37.41 458 ASN A O 1
ATOM 3821 N N . ARG A 1 459 ? 20.061 -28.996 -21.440 1.00 37.66 459 ARG A N 1
ATOM 3822 C CA . ARG A 1 459 ? 21.132 -28.594 -20.513 1.00 37.66 459 ARG A CA 1
ATOM 3823 C C . ARG A 1 459 ? 22.004 -29.793 -20.188 1.00 37.66 459 ARG A C 1
ATOM 3825 O O . ARG A 1 459 ? 23.218 -29.562 -20.009 1.00 37.66 459 ARG A O 1
#

Secondary structure (DSSP, 8-state):
--SSSSSS-----HHHHHHHHHHHHHSPPPTTHHHHHHHHHTT-B----TT---PPP-GGG---HHHHHHHHHHHS-EEEEEEPPGGG--TTS-SEEEEEE-S--HHHHHHHGGGHHHHGGGHHHHHHHHHHHHHHHHHTTS--SS--THHHHSS-SS--TT--S--GGGHHHHHHHHHHHHHHHH-HHHHHHHHHHHHH--SHHHHHHHHHHHHH--SS-HHHHHHHHTHHHHHHHH-STTHHHHHHHHHHHGGG--HHHHHHHHHHHHH-S-GGGS-TTS-HHHHHHHHHHHHHHHHHHHHHTT----HHHHHHHHHHHHH-TT--PPSTTGGG-SS-----SSSS-SS-HHHHHHS-HHHHHHHHH--S-HHHHHHHHHHHHHHHHH-HHHHHHHHHHHHHHT---HHHHHHHHHHHHHS--HHHHHHHHHHHTTS-GGGTSSHHHHHHHHHHHT-

Organism: NCBI:txid1632867